Protein AF-B8BTN2-F1 (afdb_monomer_lite)

Foldseek 3Di:
DDDDPDPLDDWDDDDQKTKDFDDDPVLVVVLVVLLVVLVVVQVVVLVVVVVPPDDDDDDDDDDDPQDPVRVVVVLVVLVVVLQVCQLVLLLVVCVVQPPPPDAADPCCCVQPVVQQVLLPQPPVVPPPDDDDDDDDDDDDDDDPDPPQAPPAQAAEEEEAQCQLNSHNLVSLVSNVVQQVVVVPDDPVPVPHDRHHQAAYEYEHQHPNRLVSNCVDPSQVVCVVVVRYDYDNDQLLPDAQQVADSDPVSDTLFQAHLEYEEEAHLFQRDDPPDSSSLSSLLRSLRSHHAFHKYKDKHFAPSFVVLSVQSNPDQDSDVQWGQDPSSTIGHHDDQVSVCVSANDPDPALSHWHWPDKDKGWMWMARNVVRDIGIGIMIITMTTRHNPSPPPPDPVVLVVLQVVQLVCLQVLVLVLLVPDDQPEDDVVPPPVVPPDDPVCPQCVLDPPLCPPCLVLLDDDPDDDDDDDDDDDDDDDDDDPDPPPDRDQEAEEEEEQQQLHDPSVLCNLLVVLVPVVDPPPPPPDPDRDHQAAYEYEHLHPSRVVSNCVHPSQVNQCDDDPPDHRSYYYDNDQQLDPPPPDDPPPQFQRHQEYEAEQNLQQNDDLPDSSSLSNLLSVLRSHHAQHKYKYKHFAPPFLVLVQLSQAAPQDSDVQKGWDASPPPPPDSNDDHQDSVDGNGTMGGHDDQVSVVCSNVVSAKDWPDKDKDKDWDFDPDPDDPPVPDDDGDIGITIMIITMIGHD

Sequence (736 aa):
MTSTSSSAKGNEWTGNVWIQDEWTDQDTARAIERLNVARTSATVNIVASESNASSEGNVDVTSTPATPQQLEEQQQALMTQFRRNAATNWSTFYQQNTNKFFKDRHYLHKAFPSEFGWLYPGYMSDVDGDGGGDGDGTTNDLQPAVNEYTKKDVSTIVEIGCGVGNAILPLLEQHTELMNQHNKRPTTETSMTPPPQLHIHCLDFAPTAVHLLKEDERFKAAAREGRATGHVYDLSSMHPSTISLSPDGQTLANAADVAILLFCLSAISPHPSPALTRAAQHAMSMLKPGGVLVFRDYGRLDEAQLKLGRGDNELGDNFYRKGDGTGCYYFELDDLRELFGNKDGRSDKLNVLELDYIQRVYRNRGDGTTRRRVWVEGRFQKPFNSVSCSSEAMHQERLKKFLNTSVQRWNDYYKLMPPKFPDPLVSLSSITINSHHANSLYYSFDFMPWQTLLQPNAGTNGARTNKKQKPQAEASVTSTVASPSEVTIVDLGCGLGHDTLLNLVANQQMKYNKEFVAETSTEYHPKAHVHFLDASVEAIQQLHKDPRYQYATRPTDGETACITSEVYDFTTSESTLVDTTLASSVDIAVCFYTLSTIGPYSTPNMKTSVQNIAKLMKTGGILLFRDFGRYDYEQLQLNSCTGSRIADNFYIRGLDNDEKDCTDKTIILSDAKGTGCYFFDLEEVRDLFIDAGFEVMSLRYVTRIFSKKGNSPKHLRENGVVAKTRALVHGRFRKV

Secondary structure (DSSP, 8-state):
--------PPPEE-SSEEEE----HHHHHHHHHHHHHHHHHHHHHHHHHTT---SS-------PPPPHHHHHHHHHHHHHHHHHHHHHHHHHHHHHHTTTSSPP-TTHHHHSHHHHGGG-TTTTTSTT--S-------------------S-SEEEEEEES-TTSTTTHHHHHHHHHHHHHHHTS-TT-TTSPPPPEEEEEEEES-HHHHHHHHHSHHHHHHHHTT-EEEEE--TTT--GGGSBSSTTS-BSTT-EEEEEEES-GGGT-PSS-HHHHHHHHHHHHHEEEEEEEEEEEEBTT-HHHHHHTSSTTEEETTEEE-TTS-EEE-B-HHHHHHHTB-SS--TTSBEEEEEEEEEEEEEETTT-PEEEEEEEEEEEE--TTS---S-HHHHHHHHHHHHTTHHHHHHHHHHHSPP-PPPTTS-TT-----TTSHHHHSS-TTTTTHHHHSS--------------PPPP--------PPPSEEEEEEET-TT--HHHHHHHHHHHHHHHTT---TT-----PEEEEEEEES-HHHHHHHTT-HHHHHHTS--TTPPPSEEEEE--TT-S----STTTSTTTEEEEEEES-GGGT--TTSHHHHHHHHHHHHHEEEEEEEEEEEEBTT-HHHHHHHTSTTTEEETTEEEEES------GGG----GGG--EEEEE-B-HHHHHHHHHHTTEEEEEEEEEEEEEE------GGGTTS---EEEEEEEEEEEEE-

Radius of gyration: 32.31 Å; chains: 1; bounding box: 93×70×96 Å

Structure (mmCIF, N/CA/C/O backbone):
data_AF-B8BTN2-F1
#
_entry.id   AF-B8BTN2-F1
#
loop_
_atom_site.group_PDB
_atom_site.id
_atom_site.type_symbol
_atom_site.label_atom_id
_atom_site.label_alt_id
_atom_site.label_comp_id
_atom_site.label_asym_id
_atom_site.label_entity_id
_atom_site.label_seq_id
_atom_site.pdbx_PDB_ins_code
_atom_site.Cartn_x
_atom_site.Cartn_y
_atom_site.Cartn_z
_atom_site.occupancy
_atom_site.B_iso_or_equiv
_atom_site.auth_seq_id
_atom_site.auth_comp_id
_atom_site.auth_asym_id
_atom_site.auth_atom_id
_atom_site.pdbx_PDB_model_num
ATOM 1 N N . MET A 1 1 ? -3.039 26.507 -39.247 1.00 30.41 1 MET A N 1
ATOM 2 C CA . MET A 1 1 ? -1.630 26.146 -39.499 1.00 30.41 1 MET A CA 1
ATOM 3 C C . MET A 1 1 ? -0.963 25.981 -38.147 1.00 30.41 1 MET A C 1
ATOM 5 O O . MET A 1 1 ? -0.560 26.963 -37.545 1.00 30.41 1 MET A O 1
ATOM 9 N N . THR A 1 2 ? -0.958 24.760 -37.630 1.00 24.91 2 THR A N 1
ATOM 10 C CA . THR A 1 2 ? -0.292 24.367 -36.383 1.00 24.91 2 THR A CA 1
ATOM 11 C C . THR A 1 2 ? 0.526 23.141 -36.748 1.00 24.91 2 THR A C 1
ATOM 13 O O . THR A 1 2 ? -0.038 22.119 -37.132 1.00 24.91 2 THR A O 1
ATOM 16 N N . SER A 1 3 ? 1.844 23.306 -36.780 1.00 23.00 3 SER A N 1
ATOM 17 C CA . SER A 1 3 ? 2.804 22.312 -37.248 1.00 23.00 3 SER A CA 1
ATOM 18 C C . SER A 1 3 ? 2.896 21.148 -36.263 1.00 23.00 3 SER A C 1
ATOM 20 O O . SER A 1 3 ? 3.498 21.272 -35.200 1.00 23.00 3 SER A O 1
ATOM 22 N N . THR A 1 4 ? 2.307 20.016 -36.627 1.00 26.17 4 THR A N 1
ATOM 23 C CA . THR A 1 4 ? 2.615 18.704 -36.056 1.00 26.17 4 THR A CA 1
ATOM 24 C C . THR A 1 4 ? 3.997 18.276 -36.549 1.00 26.17 4 THR A C 1
ATOM 26 O O . THR A 1 4 ? 4.162 17.970 -37.730 1.00 26.17 4 THR A O 1
ATOM 29 N N . SER A 1 5 ? 5.005 18.280 -35.676 1.00 25.53 5 SER A N 1
ATOM 30 C CA . SER A 1 5 ? 6.303 17.664 -35.962 1.00 25.53 5 SER A CA 1
ATOM 31 C C . SER A 1 5 ? 6.177 16.145 -35.813 1.00 25.53 5 SER A C 1
ATOM 33 O O . SER A 1 5 ? 6.378 15.603 -34.729 1.00 25.53 5 SER A O 1
ATOM 35 N N . SER A 1 6 ? 5.810 15.454 -36.892 1.00 28.33 6 SER A N 1
ATOM 36 C CA . SER A 1 6 ? 5.958 14.000 -36.985 1.00 28.33 6 SER A CA 1
ATOM 37 C C . SER A 1 6 ? 7.436 13.682 -37.219 1.00 28.33 6 SER A C 1
ATOM 39 O O . SER A 1 6 ? 7.941 13.857 -38.331 1.00 28.33 6 SER A O 1
ATOM 41 N N . SER A 1 7 ? 8.155 13.247 -36.184 1.00 31.69 7 SER A N 1
ATOM 42 C CA . SER A 1 7 ? 9.473 12.643 -36.378 1.00 31.69 7 SER A CA 1
ATOM 43 C C . SER A 1 7 ? 9.271 11.265 -37.009 1.00 31.69 7 SER A C 1
ATOM 45 O O . SER A 1 7 ? 8.883 10.328 -36.314 1.00 31.69 7 SER A O 1
ATOM 47 N N . ALA A 1 8 ? 9.499 11.139 -38.315 1.00 34.34 8 ALA A N 1
ATOM 48 C CA . ALA A 1 8 ? 9.472 9.854 -39.002 1.00 34.34 8 ALA A CA 1
ATOM 49 C C . ALA A 1 8 ? 10.632 8.983 -38.486 1.00 34.34 8 ALA A C 1
ATOM 51 O O . ALA A 1 8 ? 11.772 9.152 -38.909 1.00 34.34 8 ALA A O 1
ATOM 52 N N . LYS A 1 9 ? 10.356 8.080 -37.538 1.00 42.31 9 LYS A N 1
ATOM 53 C CA . LYS A 1 9 ? 11.340 7.113 -37.030 1.00 42.31 9 LYS A CA 1
ATOM 54 C C . LYS A 1 9 ? 11.296 5.840 -37.885 1.00 42.31 9 LYS A C 1
ATOM 56 O O . LYS A 1 9 ? 10.229 5.305 -38.178 1.00 42.31 9 LYS A O 1
ATOM 61 N N . GLY A 1 10 ? 12.469 5.444 -38.380 1.00 44.75 10 GLY A N 1
ATOM 62 C CA . GLY A 1 10 ? 12.652 4.512 -39.493 1.00 44.75 10 GLY A CA 1
ATOM 63 C C . GLY A 1 10 ? 12.320 3.044 -39.204 1.00 44.75 10 GLY A C 1
ATOM 64 O O . GLY A 1 10 ? 12.403 2.560 -38.081 1.00 44.75 10 GLY A O 1
ATOM 65 N N . ASN A 1 11 ? 11.981 2.318 -40.271 1.00 49.66 11 ASN A N 1
ATOM 66 C CA . ASN A 1 11 ? 11.756 0.873 -40.248 1.00 49.66 11 ASN A CA 1
ATOM 67 C C . ASN A 1 11 ? 13.059 0.118 -39.927 1.00 49.66 11 ASN A C 1
ATOM 69 O O . ASN A 1 11 ? 14.064 0.319 -40.610 1.00 49.66 11 ASN A O 1
ATOM 73 N N . GLU A 1 12 ? 13.032 -0.806 -38.962 1.00 53.81 12 GLU A N 1
ATOM 74 C CA . GLU A 1 12 ? 14.215 -1.576 -38.544 1.00 53.81 12 GLU A CA 1
ATOM 75 C C . GLU A 1 12 ? 14.074 -3.077 -38.873 1.00 53.81 12 GLU A C 1
ATOM 77 O O . GLU A 1 12 ? 13.016 -3.697 -38.702 1.00 53.81 12 GLU A O 1
ATOM 82 N N . TRP A 1 13 ? 15.166 -3.683 -39.357 1.00 43.62 13 TRP A N 1
ATOM 83 C CA . TRP A 1 13 ? 15.251 -5.101 -39.713 1.00 43.62 13 TRP A CA 1
ATOM 84 C C . TRP A 1 13 ? 16.066 -5.882 -38.679 1.00 43.62 13 TRP A C 1
ATOM 86 O O . TRP A 1 13 ? 17.231 -5.583 -38.448 1.00 43.62 13 TRP A O 1
ATOM 96 N N . THR A 1 14 ? 15.480 -6.939 -38.107 1.00 59.78 14 THR A N 1
ATOM 97 C CA . THR A 1 14 ? 16.132 -7.776 -37.074 1.00 59.78 14 THR A CA 1
ATOM 98 C C . THR A 1 14 ? 16.326 -9.235 -37.517 1.00 59.78 14 THR A C 1
ATOM 100 O O . THR A 1 14 ? 16.380 -10.149 -36.695 1.00 59.78 14 THR A O 1
ATOM 103 N N . GLY A 1 15 ? 16.387 -9.494 -38.831 1.00 66.38 15 GLY A N 1
ATOM 104 C CA . GLY A 1 15 ? 16.473 -10.848 -39.396 1.00 66.38 15 GLY A CA 1
ATOM 105 C C . GLY A 1 15 ? 15.151 -11.331 -40.006 1.00 66.38 15 GLY A C 1
ATOM 106 O O . GLY A 1 15 ? 14.818 -11.039 -41.157 1.00 66.38 15 GLY A O 1
ATOM 107 N N . ASN A 1 16 ? 14.367 -12.082 -39.229 1.00 65.06 16 ASN A N 1
ATOM 108 C CA . ASN A 1 16 ? 13.113 -12.700 -39.698 1.00 65.06 16 ASN A CA 1
ATOM 109 C C . ASN A 1 16 ? 11.861 -11.844 -39.455 1.00 65.06 16 ASN A C 1
ATOM 111 O O . ASN A 1 16 ? 10.769 -12.207 -39.901 1.00 65.06 16 ASN A O 1
ATOM 115 N N . VAL A 1 17 ? 12.014 -10.720 -38.751 1.00 59.69 17 VAL A N 1
ATOM 116 C CA . VAL A 1 17 ? 10.915 -9.844 -38.348 1.00 59.69 17 VAL A CA 1
ATOM 117 C C . VAL A 1 17 ? 11.169 -8.428 -38.851 1.00 59.69 17 VAL A C 1
ATOM 119 O O . VAL A 1 17 ? 12.263 -7.885 -38.694 1.00 59.69 17 VAL A O 1
ATOM 122 N N . TRP A 1 18 ? 10.143 -7.854 -39.475 1.00 65.81 18 TRP A N 1
ATOM 123 C CA . TRP A 1 18 ? 10.085 -6.442 -39.858 1.00 65.81 18 TRP A CA 1
ATOM 124 C C . TRP A 1 18 ? 9.345 -5.645 -38.788 1.00 65.81 18 TRP A C 1
ATOM 126 O O . TRP A 1 18 ? 8.294 -6.110 -38.340 1.00 65.81 18 TRP A O 1
ATOM 136 N N . ILE A 1 19 ? 9.876 -4.484 -38.397 1.00 67.94 19 ILE A N 1
ATOM 137 C CA . ILE A 1 19 ? 9.280 -3.609 -37.382 1.00 67.94 19 ILE A CA 1
ATOM 138 C C . ILE A 1 19 ? 8.945 -2.257 -38.017 1.00 67.94 19 ILE A C 1
ATOM 140 O O . ILE A 1 19 ? 9.803 -1.639 -38.643 1.00 67.94 19 ILE A O 1
ATOM 144 N N . GLN A 1 20 ? 7.698 -1.825 -37.845 1.00 70.44 20 GLN A N 1
ATOM 145 C CA . GLN A 1 20 ? 7.222 -0.477 -38.157 1.00 70.44 20 GLN A CA 1
ATOM 146 C C . GLN A 1 20 ? 6.646 0.140 -36.876 1.00 70.44 20 GLN A C 1
ATOM 148 O O . GLN A 1 20 ? 5.896 -0.530 -36.160 1.00 70.44 20 GLN A O 1
ATOM 153 N N . ASP A 1 21 ? 6.998 1.390 -36.587 1.00 63.28 21 ASP A N 1
ATOM 154 C CA . ASP A 1 21 ? 6.705 2.056 -35.307 1.00 63.28 21 ASP A CA 1
ATOM 155 C C . ASP A 1 21 ? 5.353 2.797 -35.264 1.00 63.28 21 ASP A C 1
ATOM 157 O O . ASP A 1 21 ? 5.005 3.369 -34.239 1.00 63.28 21 ASP A O 1
ATOM 161 N N . GLU A 1 22 ? 4.549 2.777 -36.332 1.00 65.50 22 GLU A N 1
ATOM 162 C CA . GLU A 1 22 ? 3.271 3.506 -36.352 1.00 65.50 22 GLU A CA 1
ATOM 163 C C . GLU A 1 22 ? 2.116 2.662 -36.895 1.00 65.50 22 GLU A C 1
ATOM 165 O O . GLU A 1 22 ? 2.252 1.915 -37.871 1.00 65.50 22 GLU A O 1
ATOM 170 N N . TRP A 1 23 ? 0.957 2.786 -36.244 1.00 75.00 23 TRP A N 1
ATOM 171 C CA . TRP A 1 23 ? -0.315 2.322 -36.787 1.00 75.00 23 TRP A CA 1
ATOM 172 C C . TRP A 1 23 ? -0.868 3.350 -37.772 1.00 75.00 23 TRP A C 1
ATOM 174 O O . TRP A 1 23 ? -0.755 4.552 -37.560 1.00 75.00 23 TRP A O 1
ATOM 184 N N . THR A 1 24 ? -1.545 2.886 -38.822 1.00 74.19 24 THR A N 1
ATOM 185 C CA . THR A 1 24 ? -2.346 3.785 -39.667 1.00 74.19 24 THR A CA 1
ATOM 186 C C . THR A 1 24 ? -3.689 4.105 -39.000 1.00 74.19 24 THR A C 1
ATOM 188 O O . THR A 1 24 ? -4.205 3.292 -38.230 1.00 74.19 24 THR A O 1
ATOM 191 N N . ASP A 1 25 ? -4.339 5.218 -39.362 1.00 74.94 25 ASP A N 1
ATOM 192 C CA . ASP A 1 25 ? -5.713 5.527 -38.910 1.00 74.94 25 ASP A CA 1
ATOM 193 C C . ASP A 1 25 ? -6.689 4.367 -39.175 1.00 74.94 25 ASP A C 1
ATOM 195 O O . ASP A 1 25 ? -7.576 4.063 -38.373 1.00 74.94 25 ASP A O 1
ATOM 199 N N . GLN A 1 26 ? -6.485 3.656 -40.287 1.00 74.94 26 GLN A N 1
ATOM 200 C CA . GLN A 1 26 ? -7.253 2.462 -40.633 1.00 74.94 26 GLN A CA 1
ATOM 201 C C . GLN A 1 26 ? -6.993 1.293 -39.675 1.00 74.94 26 GLN A C 1
ATOM 203 O O . GLN A 1 26 ? -7.898 0.502 -39.412 1.00 74.94 26 GLN A O 1
ATOM 208 N N . ASP A 1 27 ? -5.771 1.131 -39.164 1.00 73.06 27 ASP A N 1
ATOM 209 C CA . ASP A 1 27 ? -5.467 0.118 -38.151 1.00 73.06 27 ASP A CA 1
ATOM 210 C C . ASP A 1 27 ? -6.183 0.422 -36.834 1.00 73.06 27 ASP A C 1
ATOM 212 O O . ASP A 1 27 ? -6.812 -0.478 -36.273 1.00 73.06 27 ASP A O 1
ATOM 216 N N . THR A 1 28 ? -6.169 1.684 -36.400 1.00 77.31 28 THR A N 1
ATOM 217 C CA . THR A 1 28 ? -6.865 2.140 -35.188 1.00 77.31 28 THR A CA 1
ATOM 218 C C . THR A 1 28 ? -8.374 1.937 -35.307 1.00 77.31 28 THR A C 1
ATOM 220 O O . THR A 1 28 ? -8.979 1.299 -34.444 1.00 77.31 28 THR A O 1
ATOM 223 N N . ALA A 1 29 ? -8.981 2.379 -36.414 1.00 74.19 29 ALA A N 1
ATOM 224 C CA . ALA A 1 29 ? -10.411 2.196 -36.667 1.00 74.19 29 ALA A CA 1
ATOM 225 C C . ALA A 1 29 ? -10.815 0.710 -36.660 1.00 74.19 29 ALA A C 1
ATOM 227 O O . ALA A 1 29 ? -11.789 0.333 -36.006 1.00 74.19 29 ALA A O 1
ATOM 228 N N . ARG A 1 30 ? -10.024 -0.161 -37.307 1.00 78.56 30 ARG A N 1
ATOM 229 C CA . ARG A 1 30 ? -10.265 -1.615 -37.316 1.00 78.56 30 ARG A CA 1
ATOM 230 C C . ARG A 1 30 ? -10.132 -2.249 -35.934 1.00 78.56 30 ARG A C 1
ATOM 232 O O . ARG A 1 30 ? -10.843 -3.207 -35.635 1.00 78.56 30 ARG A O 1
ATOM 239 N N . ALA A 1 31 ? -9.210 -1.777 -35.099 1.00 79.12 31 ALA A N 1
ATOM 240 C CA . ALA A 1 31 ? -9.068 -2.288 -33.739 1.00 79.12 31 ALA A CA 1
ATOM 241 C C . ALA A 1 31 ? -10.255 -1.886 -32.855 1.00 79.12 31 ALA A C 1
ATOM 243 O O . ALA A 1 31 ? -10.784 -2.739 -32.142 1.00 79.12 31 ALA A O 1
ATOM 244 N N . ILE A 1 32 ? -10.719 -0.636 -32.962 1.00 81.38 32 ILE A N 1
ATOM 245 C CA . ILE A 1 32 ? -11.923 -0.147 -32.273 1.00 81.38 32 ILE A CA 1
ATOM 246 C C . ILE A 1 32 ? -13.146 -0.968 -32.692 1.00 81.38 32 ILE A C 1
ATOM 248 O O . ILE A 1 32 ? -13.873 -1.473 -31.838 1.00 81.38 32 ILE A O 1
ATOM 252 N N . GLU A 1 33 ? -13.344 -1.162 -33.997 1.00 80.00 33 GLU A N 1
ATOM 253 C CA . GLU A 1 33 ? -14.441 -1.976 -34.526 1.00 80.00 33 GLU A CA 1
ATOM 254 C C . GLU A 1 33 ? -14.396 -3.403 -33.964 1.00 80.00 33 GLU A C 1
ATOM 256 O O . GLU A 1 33 ? -15.394 -3.904 -33.450 1.00 80.00 33 GLU A O 1
ATOM 261 N N . ARG A 1 34 ? -13.223 -4.048 -33.978 1.00 78.56 34 ARG A N 1
ATOM 262 C CA . ARG A 1 34 ? -13.051 -5.406 -33.439 1.00 78.56 34 ARG A CA 1
ATOM 263 C C . ARG A 1 34 ? -13.330 -5.496 -31.945 1.00 78.56 34 ARG A C 1
ATOM 265 O O . ARG A 1 34 ? -13.921 -6.487 -31.521 1.00 78.56 34 ARG A O 1
ATOM 272 N N . LEU A 1 35 ? -12.903 -4.508 -31.159 1.00 77.88 35 LEU A N 1
ATOM 273 C CA . LEU A 1 35 ? -13.164 -4.478 -29.721 1.00 77.88 35 LEU A CA 1
ATOM 274 C C . LEU A 1 35 ? -14.668 -4.330 -29.446 1.00 77.88 35 LEU A C 1
ATOM 276 O O . LEU A 1 35 ? -15.215 -5.048 -28.611 1.00 77.88 35 LEU A O 1
ATOM 280 N N . ASN A 1 36 ? -15.348 -3.466 -30.203 1.00 76.44 36 ASN A N 1
ATOM 281 C CA . ASN A 1 36 ? -16.794 -3.276 -30.099 1.00 76.44 36 ASN A CA 1
ATOM 282 C C . ASN A 1 36 ? -17.563 -4.543 -30.499 1.00 76.44 36 ASN A C 1
ATOM 284 O O . ASN A 1 36 ? -18.442 -4.977 -29.760 1.00 76.44 36 ASN A O 1
ATOM 288 N N . VAL A 1 37 ? -17.189 -5.190 -31.609 1.00 71.75 37 VAL A N 1
ATOM 289 C CA . VAL A 1 37 ? -17.794 -6.461 -32.050 1.00 71.75 37 VAL A CA 1
ATOM 290 C C . VAL A 1 37 ? -17.597 -7.563 -31.010 1.00 71.75 37 VAL A C 1
ATOM 292 O O . VAL A 1 37 ? -18.521 -8.340 -30.766 1.00 71.75 37 VAL A O 1
ATOM 295 N N . ALA A 1 38 ? -16.421 -7.640 -30.382 1.00 64.75 38 ALA A N 1
ATOM 296 C CA . ALA A 1 38 ? -16.148 -8.611 -29.327 1.00 64.75 38 ALA A CA 1
ATOM 297 C C . ALA A 1 38 ? -17.068 -8.398 -28.109 1.00 64.75 38 ALA A C 1
ATOM 299 O O . ALA A 1 38 ? -17.681 -9.357 -27.642 1.00 64.75 38 ALA A O 1
ATOM 300 N N . ARG A 1 39 ? -17.268 -7.139 -27.688 1.00 65.44 39 ARG A N 1
ATOM 301 C CA . ARG A 1 39 ? -18.207 -6.770 -26.615 1.00 65.44 39 ARG A CA 1
ATOM 302 C C . ARG A 1 39 ? -19.653 -7.115 -26.962 1.00 65.44 39 ARG A C 1
ATOM 304 O O . ARG A 1 39 ? -20.324 -7.774 -26.175 1.00 65.44 39 ARG A O 1
ATOM 311 N N . THR A 1 40 ? -20.119 -6.754 -28.158 1.00 59.00 40 THR A N 1
ATOM 312 C CA . THR A 1 40 ? -21.485 -7.080 -28.600 1.00 59.00 40 THR A CA 1
ATOM 313 C C . THR A 1 40 ? -21.697 -8.591 -28.721 1.00 59.00 40 THR A C 1
ATOM 315 O O . THR A 1 40 ? -22.745 -9.089 -28.328 1.00 59.00 40 THR A O 1
ATOM 318 N N . SER A 1 41 ? -20.700 -9.344 -29.198 1.00 53.25 41 SER A N 1
ATOM 319 C CA . SER A 1 41 ? -20.782 -10.809 -29.313 1.00 53.25 41 SER A CA 1
ATOM 320 C C . SER A 1 41 ? -20.794 -11.504 -27.948 1.00 53.25 41 SER A C 1
ATOM 322 O O . SER A 1 41 ? -21.488 -12.504 -27.790 1.00 53.25 41 SER A O 1
ATOM 324 N N . ALA A 1 42 ? -20.079 -10.974 -26.949 1.00 53.69 42 ALA A N 1
ATOM 325 C CA . ALA A 1 42 ? -20.152 -11.458 -25.571 1.00 53.69 42 ALA A CA 1
ATOM 326 C C . ALA A 1 42 ? -21.549 -11.222 -24.969 1.00 53.69 42 ALA A C 1
ATOM 328 O O . ALA A 1 42 ? -22.135 -12.143 -24.404 1.00 53.69 42 ALA A O 1
ATOM 329 N N . THR A 1 43 ? -22.139 -10.038 -25.181 1.00 50.81 43 THR A N 1
ATOM 330 C CA . THR A 1 43 ? -23.522 -9.747 -24.762 1.00 50.81 43 THR A CA 1
ATOM 331 C C . THR A 1 43 ? -24.538 -10.646 -25.475 1.00 50.81 43 THR A C 1
ATOM 333 O O . THR A 1 43 ? -25.456 -11.158 -24.842 1.00 50.81 43 THR A O 1
ATOM 336 N N . VAL A 1 44 ? -24.365 -10.892 -26.778 1.00 41.16 44 VAL A N 1
ATOM 337 C CA . VAL A 1 44 ? -25.266 -11.749 -27.567 1.00 41.16 44 VAL A CA 1
ATOM 338 C C . VAL A 1 44 ? -25.126 -13.226 -27.199 1.00 41.16 44 VAL A C 1
ATOM 340 O O . VAL A 1 44 ? -26.135 -13.914 -27.181 1.00 41.16 44 VAL A O 1
ATOM 343 N N . ASN A 1 45 ? -23.937 -13.730 -26.853 1.00 40.53 45 ASN A N 1
ATOM 344 C CA . ASN A 1 45 ? -23.769 -15.124 -26.421 1.00 40.53 45 ASN A CA 1
ATOM 345 C C . ASN A 1 45 ? -24.410 -15.409 -25.057 1.00 40.53 45 ASN A C 1
ATOM 347 O O . ASN A 1 45 ? -24.941 -16.502 -24.870 1.00 40.53 45 ASN A O 1
ATOM 351 N N . ILE A 1 46 ? -24.443 -14.428 -24.147 1.00 43.84 46 ILE A N 1
ATOM 352 C CA . ILE A 1 46 ? -25.235 -14.522 -22.910 1.00 43.84 46 ILE A CA 1
ATOM 353 C C . ILE A 1 46 ? -26.718 -14.692 -23.276 1.00 43.84 46 ILE A C 1
ATOM 355 O O . ILE A 1 46 ? -27.345 -15.660 -22.855 1.00 43.84 46 ILE A O 1
ATOM 359 N N . VAL A 1 47 ? -27.239 -13.852 -24.175 1.00 35.75 47 VAL A N 1
ATOM 360 C CA . VAL A 1 47 ? -28.650 -13.882 -24.613 1.00 35.75 47 VAL A CA 1
ATOM 361 C C . VAL A 1 47 ? -28.986 -15.102 -25.499 1.00 35.75 47 VAL A C 1
ATOM 363 O O . VAL A 1 47 ? -30.112 -15.590 -25.500 1.00 35.75 47 VAL A O 1
ATOM 366 N N . ALA A 1 48 ? -28.027 -15.639 -26.257 1.00 31.94 48 ALA A N 1
ATOM 367 C CA . ALA A 1 48 ? -28.213 -16.798 -27.135 1.00 31.94 48 ALA A CA 1
ATOM 368 C C . ALA A 1 48 ? -28.087 -18.137 -26.391 1.00 31.94 48 ALA A C 1
ATOM 370 O O . ALA A 1 48 ? -28.746 -19.112 -26.755 1.00 31.94 48 ALA A O 1
ATOM 371 N N . SER A 1 49 ? -27.292 -18.186 -25.315 1.00 38.22 49 SER A N 1
ATOM 372 C CA . SER A 1 49 ? -27.294 -19.324 -24.387 1.00 38.22 49 SER A CA 1
ATOM 373 C C . SER A 1 49 ? -28.653 -19.499 -23.691 1.00 38.22 49 SER A C 1
ATOM 375 O O . SER A 1 49 ? -29.024 -20.618 -23.347 1.00 38.22 49 SER A O 1
ATOM 377 N N . GLU A 1 50 ? -29.439 -18.420 -23.591 1.00 41.78 50 GLU A N 1
ATOM 378 C CA . GLU A 1 50 ? -30.817 -18.428 -23.088 1.00 41.78 50 GLU A CA 1
ATOM 379 C C . GLU A 1 50 ? -31.862 -18.841 -24.148 1.00 41.78 50 GLU A C 1
ATOM 381 O O . GLU A 1 50 ? -32.968 -19.231 -23.779 1.00 41.78 50 GLU A O 1
ATOM 386 N N . SER A 1 51 ? -31.546 -18.812 -25.454 1.00 36.22 51 SER A N 1
ATOM 387 C CA . SER A 1 51 ? -32.519 -19.093 -26.530 1.00 36.22 51 SER A CA 1
ATOM 388 C C . SER A 1 51 ? -32.353 -20.446 -27.236 1.00 36.22 51 SER A C 1
ATOM 390 O O . SER A 1 51 ? -33.298 -20.914 -27.869 1.00 36.22 51 SER A O 1
ATOM 392 N N . ASN A 1 52 ? -31.212 -21.128 -27.080 1.00 34.75 52 ASN A N 1
ATOM 393 C CA . ASN A 1 52 ? -30.946 -22.425 -27.726 1.00 34.75 52 ASN A CA 1
ATOM 394 C C . ASN A 1 52 ? -31.204 -23.671 -26.854 1.00 34.75 52 ASN A C 1
ATOM 396 O O . ASN A 1 52 ? -30.846 -24.782 -27.246 1.00 34.75 52 ASN A O 1
ATOM 400 N N . ALA A 1 53 ? -31.908 -23.545 -25.728 1.00 37.44 53 ALA A N 1
ATOM 401 C CA . ALA A 1 53 ? -32.488 -24.695 -25.028 1.00 37.44 53 ALA A CA 1
ATOM 402 C C . ALA A 1 53 ? -33.841 -25.100 -25.652 1.00 37.44 53 ALA A C 1
ATOM 404 O O . ALA A 1 53 ? -34.884 -25.035 -25.008 1.00 37.44 53 ALA A O 1
ATOM 405 N N . SER A 1 54 ? -33.853 -25.486 -26.932 1.00 44.06 54 SER A N 1
ATOM 406 C CA . SER A 1 54 ? -35.037 -26.098 -27.554 1.00 44.06 54 SER A CA 1
ATOM 407 C C . SER A 1 54 ? -34.697 -27.040 -28.713 1.00 44.06 54 SER A C 1
ATOM 409 O O . SER A 1 54 ? -35.077 -26.816 -29.854 1.00 44.06 54 SER A O 1
ATOM 411 N N . SER A 1 55 ? -34.048 -28.162 -28.402 1.00 43.12 55 SER A N 1
ATOM 412 C CA . SER A 1 55 ? -34.361 -29.436 -29.064 1.00 43.12 55 SER A CA 1
ATOM 413 C C . SER A 1 55 ? -33.753 -30.605 -28.290 1.00 43.12 55 SER A C 1
ATOM 415 O O . SER A 1 55 ? -32.536 -30.747 -28.230 1.00 43.12 55 SER A O 1
ATOM 417 N N . GLU A 1 56 ? -34.655 -31.434 -27.763 1.00 41.66 56 GLU A N 1
ATOM 418 C CA . GLU A 1 56 ? -34.462 -32.793 -27.237 1.00 41.66 56 GLU A CA 1
ATOM 419 C C . GLU A 1 56 ? -33.800 -32.945 -25.857 1.00 41.66 56 GLU A C 1
ATOM 421 O O . GLU A 1 56 ? -32.585 -32.977 -25.699 1.00 41.66 56 GLU A O 1
ATOM 426 N N . GLY A 1 57 ? -34.652 -33.158 -24.846 1.00 36.56 57 GLY A N 1
ATOM 427 C CA . GLY A 1 57 ? -34.256 -33.702 -23.547 1.00 36.56 57 GLY A CA 1
ATOM 428 C C . GLY A 1 57 ? -34.891 -32.965 -22.376 1.00 36.56 57 GLY A C 1
ATOM 429 O O . GLY A 1 57 ? -34.486 -31.866 -22.032 1.00 36.56 57 GLY A O 1
ATOM 430 N N . ASN A 1 58 ? -35.891 -33.595 -21.765 1.00 40.75 58 ASN A N 1
ATOM 431 C CA . ASN A 1 58 ? -36.662 -33.137 -20.610 1.00 40.75 58 ASN A CA 1
ATOM 432 C C . ASN A 1 58 ? -35.765 -32.619 -19.456 1.00 40.75 58 ASN A C 1
ATOM 434 O O . ASN A 1 58 ? -35.196 -33.421 -18.715 1.00 40.75 58 ASN A O 1
ATOM 438 N N . VAL A 1 59 ? -35.656 -31.296 -19.293 1.00 35.75 59 VAL A N 1
ATOM 439 C CA . VAL A 1 59 ? -35.071 -30.638 -18.113 1.00 35.75 59 VAL A CA 1
ATOM 440 C C . VAL A 1 59 ? -35.997 -29.498 -17.695 1.00 35.75 59 VAL A C 1
ATOM 442 O O . VAL A 1 59 ? -36.462 -28.723 -18.523 1.00 35.75 59 VAL A O 1
ATOM 445 N N . ASP A 1 60 ? -36.285 -29.448 -16.401 1.00 35.00 60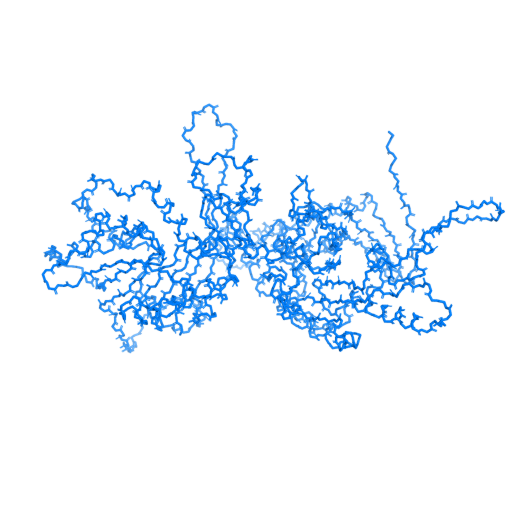 ASP A N 1
ATOM 446 C CA . ASP A 1 60 ? -37.123 -28.470 -15.710 1.00 35.00 60 ASP A CA 1
ATOM 447 C C . ASP A 1 60 ? -36.533 -27.049 -15.866 1.00 35.00 60 ASP A C 1
ATOM 449 O O . ASP A 1 60 ? -35.569 -26.687 -15.189 1.00 35.00 60 ASP A O 1
ATOM 453 N N . VAL A 1 61 ? -37.052 -26.258 -16.816 1.00 38.75 61 VAL A N 1
ATOM 454 C CA . VAL A 1 61 ? -36.613 -24.874 -17.069 1.00 38.75 61 VAL A CA 1
ATOM 455 C C . VAL A 1 61 ? -37.467 -23.911 -16.247 1.00 38.75 61 VAL A C 1
ATOM 457 O O . VAL A 1 61 ? -38.488 -23.397 -16.700 1.00 38.75 61 VAL A O 1
ATOM 460 N N . THR A 1 62 ? -37.004 -23.616 -15.036 1.00 38.50 62 THR A N 1
ATOM 461 C CA . THR A 1 62 ? -37.342 -22.377 -14.324 1.00 38.50 62 THR A CA 1
ATOM 462 C C . THR A 1 62 ? -36.053 -21.681 -13.899 1.00 38.50 62 THR A C 1
ATOM 464 O O . THR A 1 62 ? -35.679 -21.703 -12.727 1.00 38.50 62 THR A O 1
ATOM 467 N N . SER A 1 63 ? -35.339 -21.075 -14.846 1.00 45.06 63 SER A N 1
ATOM 468 C CA . SER A 1 63 ? -34.283 -20.107 -14.539 1.00 45.06 63 SER A CA 1
ATOM 469 C C . SER A 1 63 ? -34.681 -18.753 -15.107 1.00 45.06 63 SER A C 1
ATOM 471 O O . SER A 1 63 ? -34.648 -18.532 -16.314 1.00 45.06 63 SER A O 1
ATOM 473 N N . THR A 1 64 ? -35.112 -17.859 -14.225 1.00 46.38 64 THR A N 1
ATOM 474 C CA . THR A 1 64 ? -35.314 -16.441 -14.521 1.00 46.38 64 THR A CA 1
ATOM 475 C C . THR A 1 64 ? -33.974 -15.805 -14.924 1.00 46.38 64 THR A C 1
ATOM 477 O O . THR A 1 64 ? -32.965 -16.142 -14.298 1.00 46.38 64 THR A O 1
ATOM 480 N N . PRO A 1 65 ? -33.939 -14.881 -15.906 1.00 51.38 65 PRO A N 1
ATOM 481 C CA . PRO A 1 65 ? -32.725 -14.146 -16.251 1.00 51.38 65 PRO A CA 1
ATOM 482 C C . PRO A 1 65 ? -32.161 -13.432 -15.023 1.00 51.38 65 PRO A C 1
ATOM 484 O O . PRO A 1 65 ? -32.918 -12.884 -14.212 1.00 51.38 65 PRO A O 1
ATOM 487 N N . ALA A 1 66 ? -30.838 -13.450 -14.883 1.00 57.41 66 ALA A N 1
ATOM 488 C CA . ALA A 1 66 ? -30.174 -12.813 -13.758 1.00 57.41 66 ALA A CA 1
ATOM 489 C C . ALA A 1 66 ? -30.407 -11.292 -13.793 1.00 57.41 66 ALA A C 1
ATOM 491 O O . ALA A 1 66 ? -30.297 -10.644 -14.835 1.00 57.41 66 ALA A O 1
ATOM 492 N N . THR A 1 67 ? -30.755 -10.707 -12.649 1.00 70.44 67 THR A N 1
ATOM 493 C CA . THR A 1 67 ? -30.930 -9.256 -12.533 1.00 70.44 67 THR A CA 1
ATOM 494 C C . THR A 1 67 ? -29.576 -8.543 -12.655 1.00 70.44 67 THR A C 1
ATOM 496 O O . THR A 1 67 ? -28.546 -9.147 -12.350 1.00 70.44 67 THR A O 1
ATOM 499 N N . PRO A 1 68 ? -29.533 -7.245 -13.018 1.00 61.97 68 PRO A N 1
ATOM 500 C CA . PRO A 1 68 ? -28.281 -6.479 -13.053 1.00 61.97 68 PRO A CA 1
ATOM 501 C C . PRO A 1 68 ? -27.459 -6.595 -11.761 1.00 61.97 68 PRO A C 1
ATOM 503 O O . PRO A 1 68 ? -26.243 -6.740 -11.809 1.00 61.97 68 PRO A O 1
ATOM 506 N N . GLN A 1 69 ? -28.141 -6.639 -10.613 1.00 59.62 69 GLN A N 1
ATOM 507 C CA . GLN A 1 69 ? -27.516 -6.846 -9.309 1.00 59.62 69 GLN A CA 1
ATOM 508 C C . GLN A 1 69 ? -26.856 -8.232 -9.185 1.00 59.62 69 GLN A C 1
ATOM 510 O O . GLN A 1 69 ? -25.759 -8.346 -8.650 1.00 59.62 69 GLN A O 1
ATOM 515 N N . GLN A 1 70 ? -27.492 -9.290 -9.693 1.00 63.06 70 GLN A N 1
ATOM 516 C CA . GLN A 1 70 ? -26.925 -10.642 -9.669 1.00 63.06 70 GLN A CA 1
ATOM 517 C C . GLN A 1 70 ? -25.710 -10.778 -10.598 1.00 63.06 70 GLN A C 1
ATOM 519 O O . GLN A 1 70 ? -24.761 -11.476 -10.242 1.00 63.06 70 GLN A O 1
ATOM 524 N N . LEU A 1 71 ? -25.707 -10.104 -11.757 1.00 62.91 71 LEU A N 1
ATOM 525 C CA . LEU A 1 71 ? -24.529 -10.055 -12.634 1.00 62.91 71 LEU A CA 1
ATOM 526 C C . LEU A 1 71 ? -23.363 -9.325 -11.957 1.00 62.91 71 LEU A C 1
ATOM 528 O O . LEU A 1 71 ? -22.234 -9.811 -11.997 1.00 62.91 71 LEU A O 1
ATOM 532 N N . GLU A 1 72 ? -23.633 -8.196 -11.301 1.00 65.38 72 GLU A N 1
ATOM 533 C CA . GLU A 1 72 ? -22.620 -7.428 -10.570 1.00 65.38 72 GLU A CA 1
ATOM 534 C C . GLU A 1 72 ? -22.036 -8.240 -9.399 1.00 65.38 72 GLU A C 1
ATOM 536 O O . GLU A 1 72 ? -20.818 -8.314 -9.227 1.00 65.38 72 GLU A O 1
ATOM 541 N N . GLU A 1 73 ? -22.881 -8.949 -8.642 1.00 67.38 73 GLU A N 1
ATOM 542 C CA . GLU A 1 73 ? -22.449 -9.862 -7.577 1.00 67.38 73 GLU A CA 1
ATOM 543 C C . GLU A 1 73 ? -21.589 -11.023 -8.113 1.00 67.38 73 GLU A C 1
ATOM 545 O O . GLU A 1 73 ? -20.576 -11.378 -7.500 1.00 67.38 73 GLU A O 1
ATOM 550 N N . GLN A 1 74 ? -21.938 -11.595 -9.272 1.00 69.12 74 GLN A N 1
ATOM 551 C CA . GLN A 1 74 ? -21.142 -12.638 -9.930 1.00 69.12 74 GLN A CA 1
ATOM 552 C C . GLN A 1 74 ? -19.782 -12.119 -10.414 1.00 69.12 74 GLN A C 1
ATOM 554 O O . GLN A 1 74 ? -18.759 -12.762 -10.163 1.00 69.12 74 GLN A O 1
ATOM 559 N N . GLN A 1 75 ? -19.745 -10.948 -11.056 1.00 67.00 75 GLN A N 1
ATOM 560 C CA . GLN A 1 75 ? -18.500 -10.304 -11.485 1.00 67.00 75 GLN A CA 1
ATOM 561 C C . GLN A 1 75 ? -17.599 -9.988 -10.286 1.00 67.00 75 GLN A C 1
ATOM 563 O O . GLN A 1 75 ? -16.404 -10.296 -10.298 1.00 67.00 75 GLN A O 1
ATOM 568 N N . GLN A 1 76 ? -18.175 -9.468 -9.201 1.00 67.38 76 GLN A N 1
ATOM 569 C CA . GLN A 1 76 ? -17.445 -9.179 -7.972 1.00 67.38 76 GLN A CA 1
ATOM 570 C C . GLN A 1 76 ? -16.886 -10.453 -7.320 1.00 67.38 76 GLN A C 1
ATOM 572 O O . GLN A 1 76 ? -15.754 -10.452 -6.819 1.00 67.38 76 GLN A O 1
ATOM 577 N N . ALA A 1 77 ? -17.638 -11.556 -7.335 1.00 69.06 77 ALA A N 1
ATOM 578 C CA . ALA A 1 77 ? -17.171 -12.848 -6.838 1.00 69.06 77 ALA A CA 1
ATOM 579 C C . ALA A 1 77 ? -16.001 -13.391 -7.676 1.00 69.06 77 ALA A C 1
ATOM 581 O O . ALA A 1 77 ? -14.993 -13.825 -7.108 1.00 69.06 77 ALA A O 1
ATOM 582 N N . LEU A 1 78 ? -16.093 -13.299 -9.007 1.00 72.94 78 LEU A N 1
ATOM 583 C CA . LEU A 1 78 ? -15.040 -13.717 -9.933 1.00 72.94 78 LEU A CA 1
ATOM 584 C C . LEU A 1 78 ? -13.759 -12.892 -9.739 1.00 72.94 78 LEU A C 1
ATOM 586 O O . LEU A 1 78 ? -12.673 -13.459 -9.609 1.00 72.94 78 LEU A O 1
ATOM 590 N N . MET A 1 79 ? -13.885 -11.567 -9.628 1.00 74.25 79 MET A N 1
ATOM 591 C CA . MET A 1 79 ? -12.777 -10.657 -9.322 1.00 74.25 79 MET A CA 1
ATOM 592 C C . MET A 1 79 ? -12.136 -10.982 -7.967 1.00 74.25 79 MET A C 1
ATOM 594 O O . MET A 1 79 ? -10.912 -11.009 -7.830 1.00 74.25 79 MET A O 1
ATOM 598 N N . THR A 1 80 ? -12.953 -11.270 -6.952 1.00 71.12 80 THR A N 1
ATOM 599 C CA . THR A 1 80 ? -12.468 -11.634 -5.615 1.00 71.12 80 THR A CA 1
ATOM 600 C C . THR A 1 80 ? -11.683 -12.946 -5.649 1.00 71.12 80 THR A C 1
ATOM 602 O O . THR A 1 80 ? -10.610 -13.038 -5.052 1.00 71.12 80 THR A O 1
ATOM 605 N N . GLN A 1 81 ? -12.185 -13.960 -6.359 1.00 72.12 81 GLN A N 1
ATOM 606 C CA . GLN A 1 81 ? -11.483 -15.231 -6.539 1.00 72.12 81 GLN A CA 1
ATOM 607 C C . GLN A 1 81 ? -10.172 -15.042 -7.308 1.00 72.12 81 GLN A C 1
ATOM 609 O O . G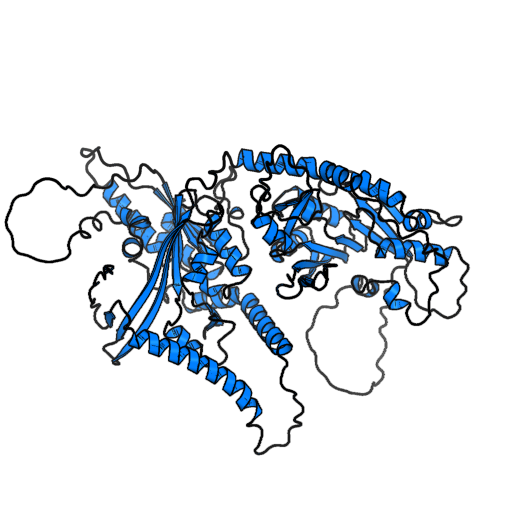LN A 1 81 ? -9.144 -15.581 -6.902 1.00 72.12 81 GLN A O 1
ATOM 614 N N . PHE A 1 82 ? -10.196 -14.254 -8.385 1.00 79.38 82 PHE A N 1
ATOM 615 C CA . PHE A 1 82 ? -9.010 -13.928 -9.167 1.00 79.38 82 PHE A CA 1
ATOM 616 C C . PHE A 1 82 ? -7.924 -13.283 -8.292 1.00 79.38 82 PHE A C 1
ATOM 618 O O . PHE A 1 82 ? -6.795 -13.767 -8.269 1.00 79.38 82 PHE A O 1
ATOM 625 N N . ARG A 1 83 ? -8.277 -12.261 -7.499 1.00 76.12 83 ARG A N 1
ATOM 626 C CA . ARG A 1 83 ? -7.337 -11.572 -6.598 1.00 76.12 83 ARG A CA 1
ATOM 627 C C . ARG A 1 83 ? -6.733 -12.503 -5.549 1.00 76.12 83 ARG A C 1
ATOM 629 O O . ARG A 1 83 ? -5.526 -12.468 -5.345 1.00 76.12 83 ARG A O 1
ATOM 636 N N . ARG A 1 84 ? -7.539 -13.377 -4.930 1.00 71.56 84 ARG A N 1
ATOM 637 C CA . ARG A 1 84 ? -7.042 -14.365 -3.950 1.00 71.56 84 ARG A CA 1
ATOM 638 C C . ARG A 1 84 ? -5.992 -15.305 -4.541 1.00 71.56 84 ARG A C 1
ATOM 640 O O . ARG A 1 84 ? -5.065 -15.690 -3.842 1.00 71.56 84 ARG A O 1
ATOM 647 N N . ASN A 1 85 ? -6.133 -15.654 -5.817 1.00 78.56 85 ASN A N 1
ATOM 648 C CA . ASN A 1 85 ? -5.245 -16.595 -6.494 1.00 78.56 85 ASN A CA 1
ATOM 649 C C . ASN A 1 85 ? -4.087 -15.913 -7.237 1.00 78.56 85 ASN A C 1
ATOM 651 O O . ASN A 1 85 ? -3.236 -16.610 -7.785 1.00 78.56 85 ASN A O 1
ATOM 655 N N . ALA A 1 86 ? -4.026 -14.577 -7.275 1.00 82.00 86 ALA A N 1
ATOM 656 C CA . ALA A 1 86 ? -3.065 -13.844 -8.097 1.00 82.00 86 ALA A CA 1
ATOM 657 C C . ALA A 1 86 ? -1.609 -14.223 -7.774 1.00 82.00 86 ALA A C 1
ATOM 659 O O . ALA A 1 86 ? -0.846 -14.546 -8.684 1.00 82.00 86 ALA A O 1
ATOM 660 N N . ALA A 1 87 ? -1.242 -14.266 -6.488 1.00 77.94 87 ALA A N 1
ATOM 661 C CA . ALA A 1 87 ? 0.113 -14.625 -6.057 1.00 77.94 87 ALA A CA 1
ATOM 662 C C . ALA A 1 87 ? 0.482 -16.065 -6.438 1.00 77.94 87 ALA A C 1
ATOM 664 O O . ALA A 1 87 ? 1.596 -16.325 -6.900 1.00 77.94 87 ALA A O 1
ATOM 665 N N . THR A 1 88 ? -0.464 -16.997 -6.303 1.00 80.88 88 THR A N 1
ATOM 666 C CA . THR A 1 88 ? -0.285 -18.389 -6.725 1.00 80.88 88 THR A CA 1
ATOM 667 C C . THR A 1 88 ? -0.099 -18.480 -8.235 1.00 80.88 88 THR A C 1
ATOM 669 O O . THR A 1 88 ? 0.863 -19.097 -8.676 1.00 80.88 88 THR A O 1
ATOM 672 N N . ASN A 1 89 ? -0.945 -17.814 -9.024 1.00 88.25 89 ASN A N 1
ATOM 673 C CA . ASN A 1 89 ? -0.882 -17.857 -10.486 1.00 88.25 89 ASN A CA 1
ATOM 674 C C . ASN A 1 89 ? 0.456 -17.321 -11.009 1.00 88.25 89 ASN A C 1
ATOM 676 O O . ASN A 1 89 ? 1.089 -17.957 -11.849 1.00 88.25 89 ASN A O 1
ATOM 680 N N . TRP A 1 90 ? 0.932 -16.195 -10.471 1.00 90.88 90 TRP A N 1
ATOM 681 C CA . TRP A 1 90 ? 2.238 -15.647 -10.844 1.00 90.88 90 TRP A CA 1
ATOM 682 C C . TRP A 1 90 ? 3.404 -16.507 -10.351 1.00 90.88 90 TRP A C 1
ATOM 684 O O . TRP A 1 90 ? 4.366 -16.712 -11.089 1.00 90.88 90 TRP A O 1
ATOM 694 N N . SER A 1 91 ? 3.311 -17.093 -9.155 1.00 85.31 91 SER A N 1
ATOM 695 C CA . SER A 1 91 ? 4.327 -18.041 -8.676 1.00 85.31 91 SER A CA 1
ATOM 696 C C . SER A 1 91 ? 4.403 -19.280 -9.572 1.00 85.31 91 SER A C 1
ATOM 698 O O . SER A 1 91 ? 5.492 -19.669 -9.985 1.00 85.31 91 SER A O 1
ATOM 700 N N . THR A 1 92 ? 3.262 -19.863 -9.951 1.00 88.31 92 THR A N 1
ATOM 701 C CA . THR A 1 92 ? 3.187 -20.986 -10.897 1.00 88.31 92 THR A CA 1
ATOM 702 C C . THR A 1 92 ? 3.738 -20.604 -12.266 1.00 88.31 92 THR A C 1
ATOM 704 O O . THR A 1 92 ? 4.509 -21.370 -12.844 1.00 88.31 92 THR A O 1
ATOM 707 N N . PHE A 1 93 ? 3.414 -19.407 -12.762 1.00 92.00 93 PHE A N 1
ATOM 708 C CA . PHE A 1 93 ? 3.975 -18.890 -14.005 1.00 92.00 93 PHE A CA 1
ATOM 709 C C . PHE A 1 93 ? 5.511 -18.885 -13.961 1.00 92.00 93 PHE A C 1
ATOM 711 O O . PHE A 1 93 ? 6.143 -19.444 -14.858 1.00 92.00 93 PHE A O 1
ATOM 718 N N . TYR A 1 94 ? 6.126 -18.340 -12.907 1.00 91.88 94 TYR A N 1
ATOM 719 C CA . TYR A 1 94 ? 7.588 -18.324 -12.780 1.00 91.88 94 TYR A CA 1
ATOM 720 C C . TYR A 1 94 ? 8.196 -19.710 -12.531 1.00 91.88 94 TYR A C 1
ATOM 722 O O . TYR A 1 94 ? 9.285 -19.982 -13.026 1.00 91.88 94 TYR A O 1
ATOM 730 N N . GLN A 1 95 ? 7.503 -20.622 -11.844 1.00 90.00 95 GLN A N 1
ATOM 731 C CA . GLN A 1 95 ? 7.959 -22.013 -11.703 1.00 90.00 95 GLN A CA 1
ATOM 732 C C . GLN A 1 95 ? 8.043 -22.724 -13.058 1.00 90.00 95 GLN A C 1
ATOM 734 O O . GLN A 1 95 ? 8.997 -23.452 -13.320 1.00 90.00 95 GLN A O 1
ATOM 739 N N . GLN A 1 96 ? 7.059 -22.498 -13.930 1.00 89.50 96 GLN A N 1
ATOM 740 C CA . GLN A 1 96 ? 6.999 -23.131 -15.248 1.00 89.50 96 GLN A CA 1
ATOM 741 C C . GLN A 1 96 ? 7.988 -22.515 -16.243 1.00 89.50 96 GLN A C 1
ATOM 743 O O . GLN A 1 96 ? 8.536 -23.217 -17.090 1.00 89.50 96 GLN A O 1
ATOM 748 N N . ASN A 1 97 ? 8.209 -21.204 -16.148 1.00 88.56 97 ASN A N 1
ATOM 749 C CA . ASN A 1 97 ? 8.933 -20.437 -17.160 1.00 88.56 97 ASN A CA 1
ATOM 750 C C . ASN A 1 97 ? 10.361 -20.042 -16.764 1.00 88.56 97 ASN A C 1
ATOM 752 O O . ASN A 1 97 ? 11.147 -19.644 -17.630 1.00 88.56 97 ASN A O 1
ATOM 756 N N . THR A 1 98 ? 10.678 -20.130 -15.473 1.00 90.00 98 THR A N 1
ATOM 757 C CA . THR A 1 98 ? 11.950 -19.733 -14.866 1.00 90.00 98 THR A CA 1
ATOM 758 C C . THR A 1 98 ? 12.423 -18.361 -15.367 1.00 90.00 98 THR A C 1
ATOM 760 O O . THR A 1 98 ? 11.704 -17.375 -15.218 1.00 90.00 98 THR A O 1
ATOM 763 N N . ASN A 1 99 ? 13.600 -18.284 -15.990 1.00 83.69 99 ASN A N 1
ATOM 764 C CA . ASN A 1 99 ? 14.183 -17.079 -16.578 1.00 83.69 99 ASN A CA 1
ATOM 765 C C . ASN A 1 99 ? 14.138 -17.061 -18.116 1.00 83.69 99 ASN A C 1
ATOM 767 O O . ASN A 1 99 ? 14.855 -16.289 -18.746 1.00 83.69 99 ASN A O 1
ATOM 771 N N . LYS A 1 100 ? 13.328 -17.927 -18.739 1.00 83.19 100 LYS A N 1
ATOM 772 C CA . LYS A 1 100 ? 13.352 -18.147 -20.197 1.00 83.19 100 LYS A CA 1
ATOM 773 C C . LYS A 1 100 ? 12.241 -17.432 -20.959 1.00 83.19 100 LYS A C 1
ATOM 775 O O . LYS A 1 100 ? 12.314 -17.339 -22.182 1.00 83.19 100 LYS A O 1
ATOM 780 N N . PHE A 1 101 ? 11.201 -16.969 -20.266 1.00 86.56 101 PHE A N 1
ATOM 781 C CA . PHE A 1 101 ? 10.027 -16.392 -20.925 1.00 86.56 101 PHE A CA 1
ATOM 782 C C . PHE A 1 101 ? 10.246 -14.948 -21.371 1.00 86.56 101 PHE A C 1
ATOM 784 O O . PHE A 1 101 ? 10.007 -14.612 -22.532 1.00 86.56 101 PHE A O 1
ATOM 791 N N . PHE A 1 102 ? 10.714 -14.091 -20.465 1.00 86.62 102 PHE A N 1
ATOM 792 C CA . PHE A 1 102 ? 11.056 -12.712 -20.792 1.00 86.62 102 PHE A CA 1
ATOM 793 C C . PHE A 1 102 ? 12.536 -12.610 -21.153 1.00 86.62 102 PHE A C 1
ATOM 795 O O . PHE A 1 102 ? 13.381 -13.283 -20.569 1.00 86.62 102 PHE A O 1
ATOM 802 N N . LYS A 1 103 ? 12.838 -11.765 -22.142 1.00 88.38 103 LYS A N 1
ATOM 803 C CA . LYS A 1 103 ? 14.211 -11.426 -22.517 1.00 88.38 103 LYS A CA 1
ATOM 804 C C . LYS A 1 103 ? 14.691 -10.216 -21.731 1.00 88.38 103 LYS A C 1
ATOM 806 O O . LYS A 1 103 ? 13.898 -9.323 -21.425 1.00 88.38 103 LYS A O 1
ATOM 811 N N . ASP A 1 104 ? 15.998 -10.163 -21.529 1.00 93.69 104 ASP A N 1
ATOM 812 C CA . ASP A 1 104 ? 16.687 -9.015 -20.956 1.00 93.69 104 ASP A CA 1
ATOM 813 C C . ASP A 1 104 ? 16.462 -7.738 -21.785 1.00 93.69 104 ASP A C 1
ATOM 815 O O . ASP A 1 104 ? 16.498 -7.735 -23.022 1.00 93.69 104 ASP A O 1
ATOM 819 N N . ARG A 1 105 ? 16.173 -6.632 -21.093 1.00 92.75 105 ARG A N 1
ATOM 820 C CA . ARG A 1 105 ? 15.738 -5.360 -21.685 1.00 92.75 105 ARG A CA 1
ATOM 821 C C . ARG A 1 105 ? 16.916 -4.412 -21.901 1.00 92.75 105 ARG A C 1
ATOM 823 O O . ARG A 1 105 ? 17.025 -3.377 -21.252 1.00 92.75 105 ARG A O 1
ATOM 830 N N . HIS A 1 106 ? 17.742 -4.697 -22.902 1.00 90.56 106 HIS A N 1
ATOM 831 C CA . HIS A 1 106 ? 18.885 -3.852 -23.297 1.00 90.56 106 HIS A CA 1
ATOM 832 C C . HIS A 1 106 ? 18.498 -2.545 -24.026 1.00 90.56 106 HIS A C 1
ATOM 834 O O . HIS A 1 106 ? 19.266 -2.026 -24.830 1.00 90.56 106 HIS A O 1
ATOM 840 N N . TYR A 1 107 ? 17.298 -2.009 -23.789 1.00 89.81 107 TYR A N 1
ATOM 841 C CA . TYR A 1 107 ? 16.794 -0.809 -24.467 1.00 89.81 107 TYR A CA 1
ATOM 842 C C . TYR A 1 107 ? 16.406 0.320 -23.509 1.00 89.81 107 TYR A C 1
ATOM 844 O O . TYR A 1 107 ? 15.969 1.366 -23.981 1.00 89.81 107 TYR A O 1
ATOM 852 N N . LEU A 1 108 ? 16.544 0.149 -22.187 1.00 92.50 108 LEU A N 1
ATOM 853 C CA . LEU A 1 108 ? 16.100 1.172 -21.231 1.00 92.50 108 LEU A CA 1
ATOM 854 C C . LEU A 1 108 ? 16.803 2.520 -21.427 1.00 92.50 108 LEU A C 1
ATOM 856 O O . LEU A 1 108 ? 16.148 3.542 -21.312 1.00 92.50 108 LEU A O 1
ATOM 860 N N . HIS A 1 109 ? 18.075 2.543 -21.828 1.00 89.94 109 HIS A N 1
ATOM 861 C CA . HIS A 1 109 ? 18.781 3.781 -22.190 1.00 89.94 109 HIS A CA 1
ATOM 862 C C . HIS A 1 109 ? 18.255 4.443 -23.471 1.00 89.94 109 HIS A C 1
ATOM 864 O O . HIS A 1 109 ? 18.428 5.641 -23.647 1.00 89.94 109 HIS A O 1
ATOM 870 N N . LYS A 1 110 ? 17.613 3.682 -24.365 1.00 87.69 110 LYS A N 1
ATOM 871 C CA . LYS A 1 110 ? 16.971 4.224 -25.571 1.00 87.69 110 LYS A CA 1
ATOM 872 C C . LYS A 1 110 ? 15.576 4.760 -25.265 1.00 87.69 110 LYS A C 1
ATOM 874 O O . LYS A 1 110 ? 15.190 5.783 -25.811 1.00 87.69 110 LYS A O 1
ATOM 879 N N . ALA A 1 111 ? 14.826 4.047 -24.422 1.00 87.25 111 ALA A N 1
ATOM 880 C CA . ALA A 1 111 ? 13.473 4.433 -24.019 1.00 87.25 111 ALA A CA 1
ATOM 881 C C . ALA A 1 111 ? 13.472 5.588 -23.004 1.00 87.25 111 ALA A C 1
ATOM 883 O O . ALA A 1 111 ? 12.644 6.480 -23.090 1.00 87.25 111 ALA A O 1
ATOM 884 N N . PHE A 1 112 ? 14.430 5.595 -22.076 1.00 92.25 112 PHE A N 1
ATOM 885 C CA . PHE A 1 112 ? 14.539 6.567 -20.988 1.00 92.25 112 PHE A CA 1
ATOM 886 C C . PHE A 1 112 ? 15.991 7.085 -20.891 1.00 92.25 112 PHE A C 1
ATOM 888 O O . PHE A 1 112 ? 16.726 6.756 -19.950 1.00 92.25 112 PHE A O 1
ATOM 895 N N . PRO A 1 113 ? 16.462 7.844 -21.901 1.00 88.25 113 PRO A N 1
ATOM 896 C CA . PRO A 1 113 ? 17.854 8.286 -21.985 1.00 88.25 113 PRO A CA 1
ATOM 897 C C . PRO A 1 113 ? 18.259 9.217 -20.841 1.00 88.25 113 PRO A C 1
ATOM 899 O O . PRO A 1 113 ? 19.397 9.151 -20.384 1.00 88.25 113 PRO A O 1
ATOM 902 N N . SER A 1 114 ? 17.343 10.042 -20.324 1.00 88.12 114 SER A N 1
ATOM 903 C CA . SER A 1 114 ? 17.629 10.915 -19.179 1.00 88.12 114 SER A CA 1
ATOM 904 C C . SER A 1 114 ? 17.916 10.129 -17.896 1.00 88.12 114 SER A C 1
ATOM 906 O O . SER A 1 114 ? 18.737 10.553 -17.089 1.00 88.12 114 SER A O 1
ATOM 908 N N . GLU A 1 115 ? 17.262 8.983 -17.704 1.00 92.44 115 GLU A N 1
ATOM 909 C CA . GLU A 1 115 ? 17.381 8.173 -16.491 1.00 92.44 115 GLU A CA 1
ATOM 910 C C . GLU A 1 115 ? 18.531 7.156 -16.561 1.00 92.44 115 GLU A C 1
ATOM 912 O O . GLU A 1 115 ? 19.185 6.900 -15.547 1.00 92.44 115 GLU A O 1
ATOM 917 N N . PHE A 1 116 ? 18.810 6.586 -17.743 1.00 92.94 116 PHE A N 1
ATOM 918 C CA . PHE A 1 116 ? 19.791 5.497 -17.895 1.00 92.94 116 PHE A CA 1
ATOM 919 C C . PHE A 1 116 ? 20.922 5.768 -18.893 1.00 92.94 116 PHE A C 1
ATOM 921 O O . PHE A 1 116 ? 21.840 4.954 -18.979 1.00 92.94 116 PHE A O 1
ATOM 928 N N . GLY A 1 117 ? 20.904 6.873 -19.643 1.00 88.44 117 GLY A N 1
ATOM 929 C CA . GLY A 1 117 ? 21.920 7.173 -20.663 1.00 88.44 117 GLY A CA 1
ATOM 930 C C . GLY A 1 117 ? 23.341 7.269 -20.102 1.00 88.44 117 GLY A C 1
ATOM 931 O O . GLY A 1 117 ? 24.290 6.840 -20.752 1.00 88.44 117 GLY A O 1
ATOM 932 N N . TRP A 1 118 ? 23.484 7.716 -18.851 1.00 86.75 118 TRP A N 1
ATOM 933 C CA . TRP A 1 118 ? 24.771 7.807 -18.149 1.00 86.75 118 TRP A CA 1
ATOM 934 C C . TRP A 1 118 ? 25.480 6.452 -17.962 1.00 86.75 118 TRP A C 1
ATOM 936 O O . TRP A 1 118 ? 26.696 6.424 -17.792 1.00 86.75 118 TRP A O 1
ATOM 946 N N . LEU A 1 119 ? 24.754 5.327 -18.024 1.00 88.06 119 LEU A N 1
ATOM 947 C CA . LEU A 1 119 ? 25.345 3.984 -17.987 1.00 88.06 119 LEU A CA 1
ATOM 948 C C . LEU A 1 119 ? 26.034 3.603 -19.312 1.00 88.06 119 LEU A C 1
ATOM 950 O O . LEU A 1 119 ? 26.763 2.614 -19.358 1.00 88.06 119 LEU A O 1
ATOM 954 N N . TYR A 1 120 ? 25.825 4.368 -20.390 1.00 85.69 120 TYR A N 1
ATOM 955 C CA . TYR A 1 120 ? 26.269 4.045 -21.750 1.00 85.69 120 TYR A CA 1
ATOM 956 C C . TYR A 1 120 ? 27.052 5.222 -22.378 1.00 85.69 120 TYR A C 1
ATOM 958 O O . TYR A 1 120 ? 26.529 5.900 -23.265 1.00 85.69 120 TYR A O 1
ATOM 966 N N . PRO A 1 121 ? 28.319 5.470 -21.977 1.00 66.88 121 PRO A N 1
ATOM 967 C CA . PRO A 1 121 ? 29.072 6.692 -22.315 1.00 66.88 121 PRO A CA 1
ATOM 968 C C . PRO A 1 121 ? 29.438 6.926 -23.794 1.00 66.88 121 PRO A C 1
ATOM 970 O O . PRO A 1 121 ? 30.147 7.880 -24.087 1.00 66.88 121 PRO A O 1
ATOM 973 N N . GLY A 1 122 ? 28.983 6.092 -24.731 1.00 63.78 122 GLY A N 1
ATOM 974 C CA . GLY A 1 122 ? 29.154 6.289 -26.180 1.00 63.78 122 GLY A CA 1
ATOM 975 C C . GLY A 1 122 ? 27.837 6.420 -26.943 1.00 63.78 122 GLY A C 1
ATOM 976 O O . GLY A 1 122 ? 27.849 6.567 -28.152 1.00 63.78 122 GLY A O 1
ATOM 977 N N . TYR A 1 123 ? 26.692 6.344 -26.259 1.00 58.69 123 TYR A N 1
ATOM 978 C CA . TYR A 1 123 ? 25.388 6.430 -26.918 1.00 58.69 123 TYR A CA 1
ATOM 979 C C . TYR A 1 123 ? 24.966 7.884 -27.167 1.00 58.69 123 TYR A C 1
ATOM 981 O O . TYR A 1 123 ? 24.318 8.165 -28.163 1.00 58.69 123 TYR A O 1
ATOM 989 N N . MET A 1 124 ? 25.349 8.826 -26.296 1.00 51.69 124 MET A N 1
ATOM 990 C CA . MET A 1 124 ? 24.932 10.233 -26.414 1.00 51.69 124 MET A CA 1
ATOM 991 C C . MET A 1 124 ? 25.669 11.023 -27.509 1.00 51.69 124 MET A C 1
ATOM 993 O O . MET A 1 124 ? 25.203 12.098 -27.860 1.00 51.69 124 MET A O 1
ATOM 997 N N . SER A 1 125 ? 26.773 10.510 -28.067 1.00 45.88 125 SER A N 1
ATOM 998 C CA . SER A 1 125 ? 27.454 11.134 -29.215 1.00 45.88 125 SER A CA 1
ATOM 999 C C . SER A 1 125 ? 26.744 10.893 -30.549 1.00 45.88 125 SER A C 1
ATOM 1001 O O . SER A 1 125 ? 26.968 11.644 -31.492 1.00 45.88 125 SER A O 1
ATOM 1003 N N . ASP A 1 126 ? 25.888 9.869 -30.626 1.00 40.50 126 ASP A N 1
ATOM 1004 C CA . ASP A 1 126 ? 25.310 9.387 -31.888 1.00 40.50 126 ASP A CA 1
ATOM 1005 C C . ASP A 1 126 ? 23.851 9.840 -32.093 1.00 40.50 126 ASP A C 1
ATOM 1007 O O . ASP A 1 126 ? 23.264 9.592 -33.144 1.00 40.50 126 ASP A O 1
ATOM 1011 N N . VAL A 1 127 ? 23.238 10.508 -31.106 1.00 44.88 127 VAL A N 1
ATOM 1012 C CA . VAL A 1 127 ? 21.818 10.924 -31.161 1.00 44.88 127 VAL A CA 1
ATOM 1013 C C . VAL A 1 127 ? 21.616 12.252 -31.916 1.00 44.88 127 VAL A C 1
ATOM 1015 O O . VAL A 1 127 ? 20.488 12.564 -32.283 1.00 44.88 127 VAL A O 1
ATOM 1018 N N . ASP A 1 128 ? 22.693 12.973 -32.249 1.00 38.16 128 ASP A N 1
ATOM 1019 C CA . ASP A 1 128 ? 22.655 14.185 -33.092 1.00 38.16 128 ASP A CA 1
ATOM 1020 C C . ASP A 1 128 ? 22.917 13.906 -34.591 1.00 38.16 128 ASP A C 1
ATOM 1022 O O . ASP A 1 128 ? 23.049 14.835 -35.387 1.00 38.16 128 ASP A O 1
ATOM 1026 N N . GLY A 1 129 ? 22.990 12.636 -35.010 1.00 38.44 129 GLY A N 1
ATOM 1027 C CA . GLY A 1 129 ? 23.296 12.250 -36.391 1.00 38.44 129 GLY A CA 1
ATOM 1028 C C . GLY A 1 129 ? 22.159 11.511 -37.094 1.00 38.44 129 GLY A C 1
ATOM 1029 O O . GLY A 1 129 ? 22.221 10.291 -37.222 1.00 38.44 129 GLY A O 1
ATOM 1030 N N . ASP A 1 130 ? 21.162 12.230 -37.613 1.00 35.12 130 ASP A N 1
ATOM 1031 C CA . ASP A 1 130 ? 20.300 11.710 -38.685 1.00 35.12 130 ASP A CA 1
ATOM 1032 C C . ASP A 1 130 ? 20.438 12.569 -39.952 1.00 35.12 130 ASP A C 1
ATOM 1034 O O . ASP A 1 130 ? 20.301 13.791 -39.907 1.00 35.12 130 ASP A O 1
ATOM 1038 N N . GLY A 1 131 ? 20.680 11.901 -41.083 1.00 34.28 131 GLY A N 1
ATOM 1039 C CA . GLY A 1 131 ? 20.612 12.466 -42.434 1.00 34.28 131 GLY A CA 1
ATOM 1040 C C . GLY A 1 131 ? 21.962 12.702 -43.116 1.00 34.28 131 GLY A C 1
ATOM 1041 O O . GLY A 1 131 ? 22.653 13.674 -42.840 1.00 34.28 131 GLY A O 1
ATOM 1042 N N . GLY A 1 132 ? 22.319 11.825 -44.058 1.00 35.78 132 GLY A N 1
ATOM 1043 C CA . GLY A 1 132 ? 23.560 11.905 -44.829 1.00 35.78 132 GLY A CA 1
ATOM 1044 C C . GLY A 1 132 ? 23.722 13.153 -45.707 1.00 35.78 132 GLY A C 1
ATOM 1045 O O . GLY A 1 132 ? 22.755 13.785 -46.124 1.00 35.78 132 GLY A O 1
ATOM 1046 N N . GLY A 1 133 ? 24.976 13.447 -46.048 1.00 30.75 133 GLY A N 1
ATOM 1047 C CA . GLY A 1 133 ? 25.356 14.453 -47.035 1.00 30.75 133 GLY A CA 1
ATOM 1048 C C . GLY A 1 133 ? 26.869 14.652 -47.066 1.00 30.75 133 GLY A C 1
ATOM 1049 O O . GLY A 1 133 ? 27.500 14.758 -46.019 1.00 30.75 133 GLY A O 1
ATOM 1050 N N . ASP A 1 134 ? 27.431 14.650 -48.271 1.00 33.19 134 ASP A N 1
ATOM 1051 C CA . ASP A 1 134 ? 28.847 14.848 -48.575 1.00 33.19 134 ASP A CA 1
ATOM 1052 C C . ASP A 1 134 ? 29.412 16.182 -48.048 1.00 33.19 134 ASP A C 1
ATOM 1054 O O . ASP A 1 134 ? 28.681 17.120 -47.734 1.00 33.19 134 ASP A O 1
ATOM 1058 N N . GLY A 1 135 ? 30.741 16.239 -47.936 1.00 37.06 135 GLY A N 1
ATOM 1059 C CA . GLY A 1 135 ? 31.466 17.259 -47.185 1.00 37.06 135 GLY A CA 1
ATOM 1060 C C . GLY A 1 135 ? 31.447 18.682 -47.742 1.00 37.06 135 GLY A C 1
ATOM 1061 O O . GLY A 1 135 ? 31.338 18.892 -48.940 1.00 37.06 135 GLY A O 1
ATOM 1062 N N . ASP A 1 136 ? 31.667 19.645 -46.850 1.00 27.73 136 ASP A N 1
ATOM 1063 C CA . ASP A 1 136 ? 32.640 20.738 -46.978 1.00 27.73 136 ASP A CA 1
ATOM 1064 C C . ASP A 1 136 ? 32.793 21.400 -45.597 1.00 27.73 136 ASP A C 1
ATOM 1066 O O . ASP A 1 136 ? 31.913 21.301 -44.741 1.00 27.73 136 ASP A O 1
ATOM 1070 N N . GLY A 1 137 ? 33.956 21.987 -45.342 1.00 36.78 137 GLY A N 1
ATOM 1071 C CA . GLY A 1 137 ? 34.378 22.448 -44.034 1.00 36.78 137 GLY A CA 1
ATOM 1072 C C . GLY A 1 137 ? 33.746 23.750 -43.542 1.00 36.78 137 GLY A C 1
ATOM 1073 O O . GLY A 1 137 ? 33.045 24.477 -44.237 1.00 36.78 137 GLY A O 1
ATOM 1074 N N . THR A 1 138 ? 34.152 24.066 -42.312 1.00 36.09 138 THR A N 1
ATOM 1075 C CA . THR A 1 138 ? 34.010 25.339 -41.590 1.00 36.09 138 THR A CA 1
ATOM 1076 C C . THR A 1 138 ? 32.630 25.670 -41.021 1.00 36.09 138 THR A C 1
ATOM 1078 O O . THR A 1 138 ? 31.834 26.338 -41.656 1.00 36.09 138 THR A O 1
ATOM 1081 N N . THR A 1 139 ? 32.438 25.340 -39.740 1.00 29.14 139 THR A N 1
ATOM 1082 C CA . THR A 1 139 ? 32.072 26.315 -38.693 1.00 29.14 139 THR A CA 1
ATOM 1083 C C . THR A 1 139 ? 32.422 25.737 -37.321 1.00 29.14 139 THR A C 1
ATOM 1085 O O . THR A 1 139 ? 31.971 24.652 -36.964 1.00 29.14 139 THR A O 1
ATOM 1088 N N . ASN A 1 140 ? 33.249 26.475 -36.579 1.00 38.09 140 ASN A N 1
ATOM 1089 C CA . ASN A 1 140 ? 33.474 26.298 -35.149 1.00 38.09 140 ASN A CA 1
ATOM 1090 C C . ASN A 1 140 ? 32.188 26.579 -34.352 1.00 38.09 140 ASN A C 1
ATOM 1092 O O . ASN A 1 140 ? 31.348 27.366 -34.784 1.00 38.09 140 ASN A O 1
ATOM 1096 N N . ASP A 1 141 ? 32.160 26.004 -33.149 1.00 35.66 141 ASP A N 1
ATOM 1097 C CA . ASP A 1 141 ? 31.353 26.392 -31.985 1.00 35.66 141 ASP A CA 1
ATOM 1098 C C . ASP A 1 141 ? 29.909 25.894 -31.902 1.00 35.66 141 ASP A C 1
ATOM 1100 O O . ASP A 1 141 ? 28.989 26.691 -31.792 1.00 35.66 141 ASP A O 1
ATOM 1104 N N . LEU A 1 142 ? 29.735 24.572 -31.789 1.00 33.56 142 LEU A N 1
ATOM 1105 C CA . LEU A 1 142 ? 28.857 23.959 -30.779 1.00 33.56 142 LEU A CA 1
ATOM 1106 C C . LEU A 1 142 ? 29.427 22.576 -30.408 1.00 33.56 142 LEU A C 1
ATOM 1108 O O . LEU A 1 142 ? 29.108 21.565 -31.026 1.00 33.56 142 LEU A O 1
ATOM 1112 N N . GLN A 1 143 ? 30.314 22.528 -29.409 1.00 28.55 143 GLN A N 1
ATOM 1113 C CA . GLN A 1 143 ? 30.653 21.267 -28.740 1.00 28.55 143 GLN A CA 1
ATOM 1114 C C . GLN A 1 143 ? 29.411 20.766 -27.983 1.00 28.55 143 GLN A C 1
ATOM 1116 O O . GLN A 1 143 ? 28.881 21.524 -27.164 1.00 28.55 143 GLN A O 1
ATOM 1121 N N . PRO A 1 144 ? 28.941 19.521 -28.194 1.00 32.47 144 PRO A N 1
ATOM 1122 C CA . PRO A 1 144 ? 27.913 18.948 -27.342 1.00 32.47 144 PRO A CA 1
ATOM 1123 C C . PRO A 1 144 ? 28.504 18.778 -25.942 1.00 32.47 144 PRO A C 1
ATOM 1125 O O . PRO A 1 144 ? 29.607 18.253 -25.770 1.00 32.47 144 PRO A O 1
ATOM 1128 N N . ALA A 1 145 ? 27.782 19.287 -24.945 1.00 32.75 145 ALA A N 1
ATOM 1129 C CA . ALA A 1 145 ? 28.160 19.204 -23.547 1.00 32.75 145 ALA A CA 1
ATOM 1130 C C . ALA A 1 145 ? 28.390 17.737 -23.172 1.00 32.75 145 ALA A C 1
ATOM 1132 O O . ALA A 1 145 ? 27.455 16.948 -23.035 1.00 32.75 145 ALA A O 1
ATOM 1133 N N . VAL A 1 146 ? 29.660 17.379 -23.005 1.00 35.94 146 VAL A N 1
ATOM 1134 C CA . VAL A 1 146 ? 30.076 16.193 -22.270 1.00 35.94 146 VAL A CA 1
ATOM 1135 C C . VAL A 1 146 ? 29.485 16.380 -20.877 1.00 35.94 146 VAL A C 1
ATOM 1137 O O . VAL A 1 146 ? 29.986 17.194 -20.106 1.00 35.94 146 VAL A O 1
ATOM 1140 N N . ASN A 1 147 ? 28.349 15.739 -20.593 1.00 39.41 147 ASN A N 1
ATOM 1141 C CA . ASN A 1 147 ? 27.737 15.804 -19.274 1.00 39.41 147 ASN A CA 1
ATOM 1142 C C . ASN A 1 147 ? 28.759 15.240 -18.282 1.00 39.41 147 ASN A C 1
ATOM 1144 O O . ASN A 1 147 ? 28.932 14.024 -18.180 1.00 39.41 147 ASN A O 1
ATOM 1148 N N . GLU A 1 148 ? 29.449 16.134 -17.568 1.00 43.50 148 GLU A N 1
ATOM 1149 C CA . GLU A 1 148 ? 30.042 15.828 -16.275 1.00 43.50 148 GLU A CA 1
ATOM 1150 C C . GLU A 1 148 ? 28.994 15.030 -15.509 1.00 43.50 148 GLU A C 1
ATOM 1152 O O . GLU A 1 148 ? 27.844 15.471 -15.396 1.00 43.50 148 GLU A O 1
ATOM 1157 N N . TYR A 1 149 ? 29.360 13.834 -15.038 1.00 49.31 149 TYR A N 1
ATOM 1158 C CA . TYR A 1 149 ? 28.502 13.051 -14.160 1.00 49.31 149 TYR A CA 1
ATOM 1159 C C . TYR A 1 149 ? 27.877 14.013 -13.147 1.00 49.31 149 TYR A C 1
ATOM 1161 O O . TYR A 1 149 ? 28.606 14.752 -12.477 1.00 49.31 149 TYR A O 1
ATOM 1169 N N . THR A 1 150 ? 26.539 14.060 -13.071 1.00 48.78 150 THR A N 1
ATOM 1170 C CA . THR A 1 150 ? 25.850 14.813 -12.013 1.00 48.78 150 THR A CA 1
ATOM 1171 C C . THR A 1 150 ? 26.578 14.497 -10.713 1.00 48.78 150 THR A C 1
ATOM 1173 O O . THR A 1 150 ? 26.776 13.307 -10.481 1.00 48.78 150 THR A O 1
ATOM 1176 N N . LYS A 1 151 ? 27.030 15.506 -9.943 1.00 53.22 151 LYS A N 1
ATOM 1177 C CA . LYS A 1 151 ? 27.859 15.399 -8.713 1.00 53.22 151 LYS A CA 1
ATOM 1178 C C . LYS A 1 151 ? 27.230 14.511 -7.623 1.00 53.22 151 LYS A C 1
ATOM 1180 O O . LYS A 1 151 ? 26.885 14.978 -6.541 1.00 53.22 151 LYS A O 1
ATOM 1185 N N . LYS A 1 152 ? 26.987 13.250 -7.923 1.00 67.31 152 LYS A N 1
ATOM 1186 C CA . LYS A 1 152 ? 26.161 12.350 -7.152 1.00 67.31 152 LYS A CA 1
ATOM 1187 C C . LYS A 1 152 ? 26.918 11.052 -7.009 1.00 67.31 152 LYS A C 1
ATOM 1189 O O . LYS A 1 152 ? 27.118 10.332 -7.979 1.00 67.31 152 LYS A O 1
ATOM 1194 N N . ASP A 1 153 ? 27.294 10.766 -5.775 1.00 79.00 153 ASP A N 1
ATOM 1195 C CA . ASP A 1 153 ? 28.119 9.606 -5.457 1.00 79.00 153 ASP A CA 1
ATOM 1196 C C . ASP A 1 153 ? 27.338 8.290 -5.598 1.00 79.00 153 ASP A C 1
ATOM 1198 O O . ASP A 1 153 ? 27.926 7.242 -5.851 1.00 79.00 153 ASP A O 1
ATOM 1202 N N . VAL A 1 154 ? 26.004 8.335 -5.469 1.00 87.31 154 VAL A N 1
ATOM 1203 C CA . VAL A 1 154 ? 25.123 7.159 -5.490 1.00 87.31 154 VAL A CA 1
ATOM 1204 C C . VAL A 1 154 ? 23.864 7.424 -6.316 1.00 87.31 154 VAL A C 1
ATOM 1206 O O . VAL A 1 154 ? 23.189 8.434 -6.121 1.00 87.31 154 VAL A O 1
ATOM 1209 N N . SER A 1 155 ? 23.496 6.477 -7.176 1.00 92.81 155 SER A N 1
ATOM 1210 C CA . SER A 1 155 ? 22.210 6.429 -7.876 1.00 92.81 155 SER A CA 1
ATOM 1211 C C . SER A 1 155 ? 21.398 5.228 -7.390 1.00 92.81 155 SER A C 1
ATOM 1213 O O . SER A 1 155 ? 21.854 4.089 -7.473 1.00 92.81 155 SER A O 1
ATOM 1215 N N . THR A 1 156 ? 20.210 5.479 -6.836 1.00 96.62 156 THR A N 1
ATOM 1216 C CA . THR A 1 156 ? 19.308 4.452 -6.291 1.00 96.62 156 THR A CA 1
ATOM 1217 C C . THR A 1 156 ? 18.154 4.177 -7.250 1.00 96.62 156 THR A C 1
ATOM 1219 O O . THR A 1 156 ? 17.340 5.066 -7.515 1.00 96.62 156 THR A O 1
ATOM 1222 N N . ILE A 1 157 ? 18.051 2.934 -7.717 1.00 98.19 157 ILE A N 1
ATOM 1223 C CA . ILE A 1 157 ? 16.970 2.449 -8.577 1.00 98.19 157 ILE A CA 1
ATOM 1224 C C . ILE A 1 157 ? 16.081 1.484 -7.791 1.00 98.19 157 ILE A C 1
ATOM 1226 O O . ILE A 1 157 ? 16.572 0.580 -7.116 1.00 98.19 157 ILE A O 1
ATOM 1230 N N . VAL A 1 158 ? 14.765 1.641 -7.912 1.00 98.56 158 VAL A N 1
ATOM 1231 C CA . VAL A 1 158 ? 13.792 0.677 -7.385 1.00 98.56 158 VAL A CA 1
ATOM 1232 C C . VAL A 1 158 ? 13.006 0.081 -8.542 1.00 98.56 158 VAL A C 1
ATOM 1234 O O . VAL A 1 158 ? 12.299 0.806 -9.229 1.00 98.56 158 VAL A O 1
ATOM 1237 N N . GLU A 1 159 ? 13.116 -1.225 -8.772 1.00 98.50 159 GLU A N 1
ATOM 1238 C CA . GLU A 1 159 ? 12.291 -1.933 -9.755 1.00 98.50 159 GLU A CA 1
ATOM 1239 C C . GLU A 1 159 ? 11.098 -2.588 -9.063 1.00 98.50 159 GLU A C 1
ATOM 1241 O O . GLU A 1 159 ? 11.266 -3.419 -8.172 1.00 98.50 159 GLU A O 1
ATOM 1246 N N . ILE A 1 160 ? 9.894 -2.210 -9.489 1.00 98.31 160 ILE A N 1
ATOM 1247 C CA . ILE A 1 160 ? 8.623 -2.662 -8.934 1.00 98.31 160 ILE A CA 1
ATOM 1248 C C . ILE A 1 160 ? 7.957 -3.617 -9.927 1.00 98.31 160 ILE A C 1
ATOM 1250 O O . ILE A 1 160 ? 7.729 -3.260 -11.083 1.00 98.31 160 ILE A O 1
ATOM 1254 N N . GLY A 1 161 ? 7.640 -4.829 -9.470 1.00 97.06 161 GLY A N 1
ATOM 1255 C CA . GLY A 1 161 ? 7.298 -5.944 -10.351 1.00 97.06 161 GLY A CA 1
ATOM 1256 C C . GLY A 1 161 ? 8.529 -6.452 -11.099 1.00 97.06 161 GLY A C 1
ATOM 1257 O O . GLY A 1 161 ? 8.495 -6.600 -12.318 1.00 97.06 161 GLY A O 1
ATOM 1258 N N . CYS A 1 162 ? 9.638 -6.662 -10.381 1.00 97.38 162 CYS A N 1
ATOM 1259 C CA . CYS A 1 162 ? 10.932 -6.995 -10.982 1.00 97.38 162 CYS A CA 1
ATOM 1260 C C . CYS A 1 162 ? 10.952 -8.345 -11.710 1.00 97.38 162 CYS A C 1
ATOM 1262 O O . CYS A 1 162 ? 11.844 -8.611 -12.521 1.00 97.38 162 CYS A O 1
ATOM 1264 N N . GLY A 1 163 ? 10.004 -9.234 -11.402 1.00 96.25 163 GLY A N 1
ATOM 1265 C CA . GLY A 1 163 ? 10.033 -10.611 -11.853 1.00 96.25 163 GLY A CA 1
ATOM 1266 C C . GLY A 1 163 ? 11.366 -11.268 -11.510 1.00 96.25 163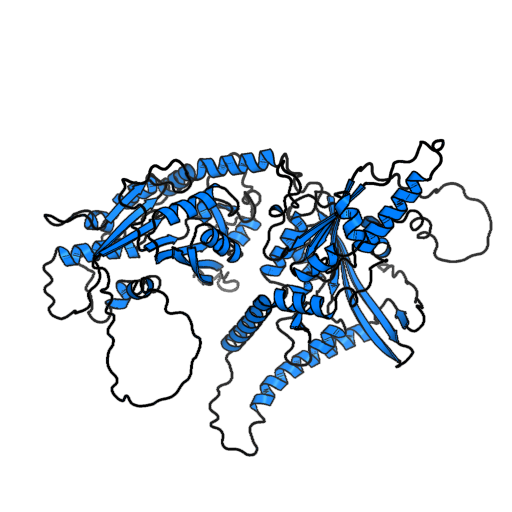 GLY A C 1
ATOM 1267 O O . GLY A 1 163 ? 11.835 -11.214 -10.374 1.00 96.25 163 GLY A O 1
ATOM 1268 N N . VAL A 1 164 ? 11.997 -11.854 -12.525 1.00 96.75 164 VAL A N 1
ATOM 1269 C CA . VAL A 1 164 ? 13.331 -12.468 -12.432 1.00 96.75 164 VAL A CA 1
ATOM 1270 C C . VAL A 1 164 ? 14.471 -11.508 -12.811 1.00 96.75 164 VAL A C 1
ATOM 1272 O O . VAL A 1 164 ? 15.599 -11.952 -12.988 1.00 96.75 164 VAL A O 1
ATOM 1275 N N . GLY A 1 165 ? 14.196 -10.202 -12.944 1.00 96.88 165 GLY A N 1
ATOM 1276 C CA . GLY A 1 165 ? 15.206 -9.149 -13.118 1.00 96.88 165 GLY A CA 1
ATOM 1277 C C . GLY A 1 165 ? 15.539 -8.752 -14.553 1.00 96.88 165 GLY A C 1
ATOM 1278 O O . GLY A 1 165 ? 16.574 -8.131 -14.788 1.00 96.88 165 GLY A O 1
ATOM 1279 N N . ASN A 1 166 ? 14.703 -9.075 -15.539 1.00 96.38 166 ASN A N 1
ATOM 1280 C CA . ASN A 1 166 ? 15.042 -8.827 -16.946 1.00 96.38 166 ASN A CA 1
ATOM 1281 C C . ASN A 1 166 ? 15.276 -7.347 -17.299 1.00 96.38 166 ASN A C 1
ATOM 1283 O O . ASN A 1 166 ? 15.905 -7.068 -18.319 1.00 96.38 166 ASN A O 1
ATOM 1287 N N . ALA A 1 167 ? 14.766 -6.388 -16.520 1.00 95.44 167 ALA A N 1
ATOM 1288 C CA . ALA A 1 167 ? 15.079 -4.976 -16.737 1.00 95.44 167 ALA A CA 1
ATOM 1289 C C . ALA A 1 167 ? 16.371 -4.551 -16.027 1.00 95.44 167 ALA A C 1
ATOM 1291 O O . ALA A 1 167 ? 17.131 -3.750 -16.565 1.00 95.44 167 ALA A O 1
ATOM 1292 N N . ILE A 1 168 ? 16.635 -5.109 -14.847 1.00 95.88 168 ILE A N 1
ATOM 1293 C CA . ILE A 1 168 ? 17.664 -4.626 -13.929 1.00 95.88 168 ILE A CA 1
ATOM 1294 C C . ILE A 1 168 ? 19.014 -5.321 -14.067 1.00 95.88 168 ILE A C 1
ATOM 1296 O O . ILE A 1 168 ? 20.053 -4.682 -13.911 1.00 95.88 168 ILE A O 1
ATOM 1300 N N . LEU A 1 169 ? 19.020 -6.614 -14.395 1.00 96.81 169 LEU A N 1
ATOM 1301 C CA . LEU A 1 169 ? 20.246 -7.392 -14.543 1.00 96.81 169 LEU A CA 1
ATOM 1302 C C . LEU A 1 169 ? 21.144 -6.827 -15.659 1.00 96.81 169 LEU A C 1
ATOM 1304 O O . LEU A 1 169 ? 22.343 -6.681 -15.414 1.00 96.81 169 LEU A O 1
ATOM 1308 N N . PRO A 1 170 ? 20.606 -6.387 -16.818 1.00 95.62 170 PRO A N 1
ATOM 1309 C CA . PRO A 1 170 ? 21.397 -5.667 -17.817 1.00 95.62 170 PRO A CA 1
ATOM 1310 C C . PRO A 1 170 ? 21.985 -4.345 -17.317 1.00 95.62 170 PRO A C 1
ATOM 1312 O O . PRO A 1 170 ? 23.074 -3.963 -17.737 1.00 95.62 170 PRO A O 1
ATOM 1315 N N . LEU A 1 171 ? 21.287 -3.629 -16.426 1.00 95.19 171 LEU A N 1
ATOM 1316 C CA . LEU A 1 171 ? 21.803 -2.379 -15.858 1.00 95.19 171 LEU A CA 1
ATOM 1317 C C . LEU A 1 171 ? 22.958 -2.644 -14.888 1.00 95.19 171 LEU A C 1
ATOM 1319 O O . LEU A 1 171 ? 23.936 -1.901 -14.900 1.00 95.19 171 LEU A O 1
ATOM 1323 N N . LEU A 1 172 ? 22.876 -3.712 -14.088 1.00 95.50 172 LEU A N 1
ATOM 1324 C CA . LEU A 1 172 ? 23.975 -4.153 -13.221 1.00 95.50 172 LEU A CA 1
ATOM 1325 C C . LEU A 1 172 ? 25.210 -4.562 -14.028 1.00 95.50 172 LEU A C 1
ATOM 1327 O O . LEU A 1 172 ? 26.330 -4.190 -13.676 1.00 95.50 172 LEU A O 1
ATOM 1331 N N . GLU A 1 173 ? 25.004 -5.311 -15.107 1.00 94.50 173 GLU A N 1
ATOM 1332 C CA . GLU A 1 173 ? 26.067 -5.732 -16.018 1.00 94.50 173 GLU A CA 1
ATOM 1333 C C . GLU A 1 173 ? 26.751 -4.521 -16.663 1.00 94.50 173 GLU A C 1
ATOM 1335 O O . GLU A 1 173 ? 27.971 -4.380 -16.573 1.00 94.50 173 GLU A O 1
ATOM 1340 N N . GLN A 1 174 ? 25.962 -3.587 -17.200 1.00 93.88 174 GLN A N 1
ATOM 1341 C CA . GLN A 1 174 ? 26.482 -2.365 -17.806 1.00 93.88 174 GLN A CA 1
ATOM 1342 C C . GLN A 1 174 ? 27.213 -1.469 -16.793 1.00 93.88 174 GLN A C 1
ATOM 1344 O O . GLN A 1 174 ? 28.268 -0.917 -17.103 1.00 93.88 174 GLN A O 1
ATOM 1349 N N . HIS A 1 175 ? 26.687 -1.326 -15.572 1.00 94.25 175 HIS A N 1
ATOM 1350 C CA . HIS A 1 175 ? 27.364 -0.585 -14.502 1.00 94.25 175 HIS A CA 1
ATOM 1351 C C . HIS A 1 175 ? 28.712 -1.219 -14.138 1.00 94.25 175 HIS A C 1
ATOM 1353 O O . HIS A 1 175 ? 29.707 -0.511 -13.994 1.00 94.25 175 HIS A O 1
ATOM 1359 N N . THR A 1 176 ? 28.771 -2.551 -14.064 1.00 92.38 176 THR A N 1
ATOM 1360 C CA . THR A 1 176 ? 30.019 -3.285 -13.802 1.00 92.38 176 THR A CA 1
ATOM 1361 C C . THR A 1 176 ? 31.064 -3.015 -14.886 1.00 92.38 176 THR A C 1
ATOM 1363 O O . THR A 1 176 ? 32.222 -2.730 -14.576 1.00 92.38 176 THR A O 1
ATOM 1366 N N . GLU A 1 177 ? 30.658 -3.050 -16.156 1.00 91.19 177 GLU A N 1
ATOM 1367 C CA . GLU A 1 177 ? 31.520 -2.726 -17.296 1.00 91.19 177 GLU A CA 1
ATOM 1368 C C . GLU A 1 177 ? 32.033 -1.277 -17.220 1.00 91.19 177 GLU A C 1
ATOM 1370 O O . GLU A 1 177 ? 33.235 -1.034 -17.340 1.00 91.19 177 GLU A O 1
ATOM 1375 N N . LEU A 1 178 ? 31.148 -0.320 -16.920 1.00 89.56 178 LEU A N 1
ATOM 1376 C CA . LEU A 1 178 ? 31.486 1.097 -16.769 1.00 89.56 178 LEU A CA 1
ATOM 1377 C C . LEU A 1 178 ? 32.526 1.338 -15.660 1.00 89.56 178 LEU A C 1
ATOM 1379 O O . LEU A 1 178 ? 33.510 2.053 -15.868 1.00 89.56 178 LEU A O 1
ATOM 1383 N N . MET A 1 179 ? 32.352 0.705 -14.497 1.00 88.69 179 MET A N 1
ATOM 1384 C CA . MET A 1 179 ? 33.306 0.788 -13.385 1.00 88.69 179 MET A CA 1
ATOM 1385 C C . MET A 1 179 ? 34.661 0.171 -13.754 1.00 88.69 179 MET A C 1
ATOM 1387 O O . MET A 1 179 ? 35.712 0.750 -13.473 1.00 88.69 179 MET A O 1
ATOM 1391 N N . ASN A 1 180 ? 34.659 -0.978 -14.437 1.00 89.69 180 ASN A N 1
ATOM 1392 C CA . ASN A 1 180 ? 35.884 -1.631 -14.902 1.00 89.69 180 ASN A CA 1
ATOM 1393 C C . ASN A 1 180 ? 36.653 -0.772 -15.911 1.00 89.69 180 ASN A C 1
ATOM 1395 O O . ASN A 1 180 ? 37.883 -0.719 -15.864 1.00 89.69 180 ASN A O 1
ATOM 1399 N N . GLN A 1 181 ? 35.947 -0.101 -16.822 1.00 86.31 181 GLN A N 1
ATOM 1400 C CA . GLN A 1 181 ? 36.551 0.818 -17.784 1.00 86.31 181 GLN A CA 1
ATOM 1401 C C . GLN A 1 181 ? 37.169 2.032 -17.091 1.00 86.31 181 GLN A C 1
ATOM 1403 O O . GLN A 1 181 ? 38.281 2.422 -17.443 1.00 86.31 181 GLN A O 1
ATOM 1408 N N . HIS A 1 182 ? 36.496 2.591 -16.080 1.00 84.00 182 HIS A N 1
ATOM 1409 C CA . HIS A 1 182 ? 37.038 3.687 -15.278 1.00 84.00 182 HIS A CA 1
ATOM 1410 C C . HIS A 1 182 ? 38.321 3.270 -14.536 1.00 84.00 182 HIS A C 1
ATOM 1412 O O . HIS A 1 182 ? 39.339 3.950 -14.642 1.00 84.00 182 HIS A O 1
ATOM 1418 N N . ASN A 1 183 ? 38.321 2.100 -13.888 1.00 84.25 183 ASN A N 1
ATOM 1419 C CA . ASN A 1 183 ? 39.463 1.590 -13.115 1.00 84.25 183 ASN A CA 1
ATOM 1420 C C . ASN A 1 183 ? 40.703 1.236 -13.961 1.00 84.25 183 ASN A C 1
ATOM 1422 O O . ASN A 1 183 ? 41.801 1.127 -13.419 1.00 84.25 183 ASN A O 1
ATOM 1426 N N . LYS A 1 184 ? 40.549 1.028 -15.276 1.00 83.94 184 LYS A N 1
ATOM 1427 C CA . LYS A 1 184 ? 41.654 0.710 -16.200 1.00 83.94 184 LYS A CA 1
ATOM 1428 C C . LYS A 1 184 ? 42.372 1.948 -16.758 1.00 83.94 184 LYS A C 1
ATOM 1430 O O . LYS A 1 184 ? 43.390 1.779 -17.431 1.00 83.94 184 LYS A O 1
ATOM 1435 N N . ARG A 1 185 ? 41.863 3.170 -16.544 1.00 75.75 185 ARG A N 1
ATOM 1436 C CA . ARG A 1 185 ? 42.441 4.391 -17.140 1.00 75.75 185 ARG A CA 1
ATOM 1437 C C . ARG A 1 185 ? 43.744 4.827 -16.442 1.00 75.75 185 ARG A C 1
ATOM 1439 O O . ARG A 1 185 ? 43.862 4.660 -15.228 1.00 75.75 185 ARG A O 1
ATOM 1446 N N . PRO A 1 186 ? 44.728 5.388 -17.177 1.00 70.50 186 PRO A N 1
ATOM 1447 C CA . PRO A 1 186 ? 45.988 5.853 -16.596 1.00 70.50 186 PRO A CA 1
ATOM 1448 C C . PRO A 1 186 ? 45.771 6.972 -15.570 1.00 70.50 186 PRO A C 1
ATOM 1450 O O . PRO A 1 186 ? 45.049 7.933 -15.823 1.00 70.50 186 PRO A O 1
ATOM 1453 N N . THR A 1 187 ? 46.475 6.904 -14.439 1.00 59.84 187 THR A N 1
ATOM 1454 C CA . THR A 1 187 ? 46.396 7.867 -13.320 1.00 59.84 187 THR A CA 1
ATOM 1455 C C . THR A 1 187 ? 46.822 9.300 -13.666 1.00 59.84 187 THR A C 1
ATOM 1457 O O . THR A 1 187 ? 46.693 10.195 -12.835 1.00 59.84 187 THR A O 1
ATOM 1460 N N . THR A 1 188 ? 47.322 9.542 -14.879 1.00 59.41 188 THR A N 1
ATOM 1461 C CA . THR A 1 188 ? 47.704 10.867 -15.384 1.00 59.41 188 THR A CA 1
ATOM 1462 C C . THR A 1 188 ? 46.525 11.676 -15.940 1.00 59.41 188 THR A C 1
ATOM 1464 O O . THR A 1 188 ? 46.679 12.873 -16.159 1.00 59.41 188 THR A O 1
ATOM 1467 N N . GLU A 1 189 ? 45.351 11.064 -16.144 1.00 57.44 189 GLU A N 1
ATOM 1468 C CA . GLU A 1 189 ? 44.102 11.730 -16.558 1.00 57.44 189 GLU A CA 1
ATOM 1469 C C . GLU A 1 189 ? 43.188 11.991 -15.343 1.00 57.44 189 GLU A C 1
ATOM 1471 O O . GLU A 1 189 ? 42.077 11.481 -15.228 1.00 57.44 189 GLU A O 1
ATOM 1476 N N . THR A 1 190 ? 43.666 12.782 -14.382 1.00 52.47 190 THR A N 1
ATOM 1477 C CA . THR A 1 190 ? 43.044 13.005 -13.059 1.00 52.47 190 THR A CA 1
ATOM 1478 C C . THR A 1 190 ? 41.791 13.896 -13.045 1.00 52.47 190 THR A C 1
ATOM 1480 O O . THR A 1 190 ? 41.347 14.301 -11.973 1.00 52.47 190 THR A O 1
ATOM 1483 N N . SER A 1 191 ? 41.200 14.219 -14.199 1.00 56.34 191 SER A N 1
ATOM 1484 C CA . SER A 1 191 ? 40.153 15.253 -14.303 1.00 56.34 191 SER A CA 1
ATOM 1485 C C . SER A 1 191 ? 38.723 14.732 -14.509 1.00 56.34 191 SER A C 1
ATOM 1487 O O . SER A 1 191 ? 37.820 15.550 -14.675 1.00 56.34 191 SER A O 1
ATOM 1489 N N . MET A 1 192 ? 38.476 13.417 -14.518 1.00 63.53 192 MET A N 1
ATOM 1490 C CA . MET A 1 192 ? 37.114 12.886 -14.692 1.00 63.53 192 MET A CA 1
ATOM 1491 C C . MET A 1 192 ? 36.528 12.360 -13.382 1.00 63.53 192 MET A C 1
ATOM 1493 O O . MET A 1 192 ? 37.149 11.557 -12.688 1.00 63.53 192 MET A O 1
ATOM 1497 N N . THR A 1 193 ? 35.305 12.791 -13.070 1.00 69.81 193 THR A N 1
ATOM 1498 C CA . THR A 1 193 ? 34.522 12.285 -11.939 1.00 69.81 193 THR A CA 1
ATOM 1499 C C . THR A 1 193 ? 34.231 10.783 -12.103 1.00 69.81 193 THR A C 1
ATOM 1501 O O . THR A 1 193 ? 33.982 10.329 -13.225 1.00 69.81 193 THR A O 1
ATOM 1504 N N . PRO A 1 194 ? 34.300 9.982 -11.021 1.00 78.94 194 PRO A N 1
ATOM 1505 C CA . PRO A 1 194 ? 33.973 8.561 -11.084 1.00 78.94 194 PRO A CA 1
ATOM 1506 C C . PRO A 1 194 ? 32.481 8.355 -11.390 1.00 78.94 194 PRO A C 1
ATOM 1508 O O . PRO A 1 194 ? 31.659 9.187 -10.989 1.00 78.94 194 PRO A O 1
ATOM 1511 N N . PRO A 1 195 ? 32.102 7.251 -12.065 1.00 84.25 195 PRO A N 1
ATOM 1512 C CA . PRO A 1 195 ? 30.700 6.909 -12.248 1.00 84.25 195 PRO A CA 1
ATOM 1513 C C . PRO A 1 195 ? 29.988 6.763 -10.892 1.00 84.25 195 PRO A C 1
ATOM 1515 O O . PRO A 1 195 ? 30.567 6.181 -9.970 1.00 84.25 195 PRO A O 1
ATOM 1518 N N . PRO A 1 196 ? 28.729 7.222 -10.762 1.00 88.44 196 PRO A N 1
ATOM 1519 C CA . PRO A 1 196 ? 27.949 7.021 -9.548 1.00 88.44 196 PRO A CA 1
ATOM 1520 C C . PRO A 1 196 ? 27.852 5.540 -9.173 1.00 88.44 196 PRO A C 1
ATOM 1522 O O . PRO A 1 196 ? 27.655 4.671 -10.033 1.00 88.44 196 PRO A O 1
ATOM 1525 N N . GLN A 1 197 ? 27.916 5.240 -7.878 1.00 91.50 197 GLN A N 1
ATOM 1526 C CA . GLN A 1 197 ? 27.645 3.900 -7.381 1.00 91.50 197 GLN A CA 1
ATOM 1527 C C . GLN A 1 197 ? 26.167 3.561 -7.597 1.00 91.50 197 GLN A C 1
ATOM 1529 O O . GLN A 1 197 ? 25.284 4.304 -7.173 1.00 91.50 197 GLN A O 1
ATOM 1534 N N . LEU A 1 198 ? 25.880 2.430 -8.238 1.00 94.50 198 LEU A N 1
ATOM 1535 C CA . LEU A 1 198 ? 24.506 1.985 -8.450 1.00 94.50 198 LEU A CA 1
ATOM 1536 C C . LEU A 1 198 ? 24.016 1.119 -7.282 1.00 94.50 198 LEU A C 1
ATOM 1538 O O . LEU A 1 198 ? 24.620 0.083 -6.996 1.00 94.50 198 LEU A O 1
ATOM 1542 N N . HIS A 1 199 ? 22.921 1.541 -6.645 1.00 96.06 199 HIS A N 1
ATOM 1543 C CA . HIS A 1 199 ? 22.169 0.778 -5.647 1.00 96.06 199 HIS A CA 1
ATOM 1544 C C . HIS A 1 199 ? 20.796 0.407 -6.182 1.00 96.06 199 HIS A C 1
ATOM 1546 O O . HIS A 1 199 ? 20.122 1.231 -6.800 1.00 96.06 199 HIS A O 1
ATOM 1552 N N . ILE A 1 200 ? 20.379 -0.830 -5.933 1.00 97.44 200 ILE A N 1
ATOM 1553 C CA . ILE A 1 200 ? 19.165 -1.374 -6.517 1.00 97.44 200 ILE A CA 1
ATOM 1554 C C . ILE A 1 200 ? 18.313 -2.125 -5.498 1.00 97.44 200 ILE A C 1
ATOM 1556 O O . ILE A 1 200 ? 18.793 -2.976 -4.745 1.00 97.44 200 ILE A O 1
ATOM 1560 N N . HIS A 1 201 ? 17.012 -1.857 -5.538 1.00 98.19 201 HIS A N 1
ATOM 1561 C CA . HIS A 1 201 ? 16.002 -2.595 -4.792 1.00 98.19 201 HIS A CA 1
ATOM 1562 C C . HIS A 1 201 ? 14.983 -3.193 -5.762 1.00 98.19 201 HIS A C 1
ATOM 1564 O O . HIS A 1 201 ? 14.296 -2.470 -6.478 1.00 98.19 201 HIS A O 1
ATOM 1570 N N . CYS A 1 202 ? 14.891 -4.518 -5.787 1.00 98.56 202 CYS A N 1
ATOM 1571 C CA . CYS A 1 202 ? 13.979 -5.268 -6.641 1.00 98.56 202 CYS A CA 1
ATOM 1572 C C . CYS A 1 202 ? 12.799 -5.775 -5.812 1.00 98.56 202 CYS A C 1
ATOM 1574 O O . CYS A 1 202 ? 12.991 -6.464 -4.806 1.00 98.56 202 CYS A O 1
ATOM 1576 N N . LEU A 1 203 ? 11.586 -5.427 -6.225 1.00 98.31 203 LEU A N 1
ATOM 1577 C CA . LEU A 1 203 ? 10.349 -5.737 -5.523 1.00 98.31 203 LEU A CA 1
ATOM 1578 C C . LEU A 1 203 ? 9.448 -6.571 -6.430 1.00 98.31 203 LEU A C 1
ATOM 1580 O O . LEU A 1 203 ? 9.114 -6.137 -7.530 1.00 98.31 203 LEU A O 1
ATOM 1584 N N . ASP A 1 204 ? 9.002 -7.731 -5.964 1.00 97.31 204 ASP A N 1
ATOM 1585 C CA . ASP A 1 204 ? 7.951 -8.498 -6.636 1.00 97.31 204 ASP A CA 1
ATOM 1586 C C . ASP A 1 204 ? 7.079 -9.195 -5.599 1.00 97.31 204 ASP A C 1
ATOM 1588 O O . ASP A 1 204 ? 7.562 -9.637 -4.559 1.00 97.31 204 ASP A O 1
ATOM 1592 N N . PHE A 1 205 ? 5.785 -9.297 -5.861 1.00 93.44 205 PHE A N 1
ATOM 1593 C CA . PHE A 1 205 ? 4.861 -9.937 -4.934 1.00 93.44 205 PHE A CA 1
ATOM 1594 C C . PHE A 1 205 ? 4.918 -11.471 -5.006 1.00 93.44 205 PHE A C 1
ATOM 1596 O O . PHE A 1 205 ? 4.480 -12.137 -4.071 1.00 93.44 205 PHE A O 1
ATOM 1603 N N . ALA A 1 206 ? 5.462 -12.045 -6.088 1.00 90.38 206 ALA A N 1
ATOM 1604 C CA . ALA A 1 206 ? 5.628 -13.481 -6.265 1.00 90.38 206 ALA A CA 1
ATOM 1605 C C . ALA A 1 206 ? 6.952 -13.962 -5.634 1.00 90.38 206 ALA A C 1
ATOM 1607 O O . ALA A 1 206 ? 8.033 -13.672 -6.161 1.00 90.38 206 ALA A O 1
ATOM 1608 N N . PRO A 1 207 ? 6.917 -14.783 -4.563 1.00 88.94 207 PRO A N 1
ATOM 1609 C CA . PRO A 1 207 ? 8.133 -15.247 -3.891 1.00 88.94 207 PRO A CA 1
ATOM 1610 C C . PRO A 1 207 ? 9.086 -16.021 -4.805 1.00 88.94 207 PRO A C 1
ATOM 1612 O O . PRO A 1 207 ? 10.304 -15.892 -4.689 1.00 88.94 207 PRO A O 1
ATOM 1615 N N . THR A 1 208 ? 8.545 -16.804 -5.746 1.00 93.62 208 THR A N 1
ATOM 1616 C CA . THR A 1 208 ? 9.355 -17.546 -6.722 1.00 93.62 208 THR A CA 1
ATOM 1617 C C . THR A 1 208 ? 10.163 -16.614 -7.625 1.00 93.62 208 THR A C 1
ATOM 1619 O O . THR A 1 208 ? 11.314 -16.923 -7.920 1.00 93.62 208 THR A O 1
ATOM 1622 N N . ALA A 1 209 ? 9.604 -15.475 -8.037 1.00 94.75 209 ALA A N 1
ATOM 1623 C CA . ALA A 1 209 ? 10.297 -14.526 -8.904 1.00 94.75 209 ALA A CA 1
ATOM 1624 C C . ALA A 1 209 ? 11.522 -13.933 -8.197 1.00 94.75 209 ALA A C 1
ATOM 1626 O O . ALA A 1 209 ? 12.638 -14.010 -8.708 1.00 94.75 209 ALA A O 1
ATOM 1627 N N . VAL A 1 210 ? 11.321 -13.461 -6.961 1.00 96.44 210 VAL A N 1
ATOM 1628 C CA . VAL A 1 210 ? 12.385 -12.917 -6.104 1.00 96.44 210 VAL A CA 1
ATOM 1629 C C . VAL A 1 210 ? 13.453 -13.969 -5.804 1.00 96.44 210 VAL A C 1
ATOM 1631 O O . VAL A 1 210 ? 14.639 -13.648 -5.770 1.00 96.44 210 VAL A O 1
ATOM 1634 N N . HIS A 1 211 ? 13.059 -15.227 -5.590 1.00 96.06 211 HIS A N 1
ATOM 1635 C CA . HIS A 1 211 ? 14.013 -16.318 -5.400 1.00 96.06 211 HIS A CA 1
ATOM 1636 C C . HIS A 1 211 ? 14.878 -16.536 -6.649 1.00 96.06 211 HIS A C 1
ATOM 1638 O O . HIS A 1 211 ? 16.099 -16.531 -6.538 1.00 96.06 211 HIS A O 1
ATOM 1644 N N . LEU A 1 212 ? 14.267 -16.654 -7.831 1.00 96.81 212 LEU A N 1
ATOM 1645 C CA . LEU A 1 212 ? 14.993 -16.838 -9.092 1.00 96.81 212 LEU A CA 1
ATOM 1646 C C . LEU A 1 212 ? 15.912 -15.652 -9.419 1.00 96.81 212 LEU A C 1
ATOM 1648 O O . LEU A 1 212 ? 17.039 -15.868 -9.852 1.00 96.81 212 LEU A O 1
ATOM 1652 N N . LEU A 1 213 ? 15.466 -14.419 -9.159 1.00 97.75 213 LEU A N 1
ATOM 1653 C CA . LEU A 1 213 ? 16.298 -13.218 -9.271 1.00 97.75 213 LEU A CA 1
ATOM 1654 C C . LEU A 1 213 ? 17.560 -13.329 -8.406 1.00 97.75 213 LEU A C 1
ATOM 1656 O O . LEU A 1 213 ? 18.663 -13.065 -8.874 1.00 97.75 213 LEU A O 1
ATOM 1660 N N . LYS A 1 214 ? 17.399 -13.739 -7.141 1.00 97.69 214 LYS A N 1
ATOM 1661 C CA . LYS A 1 214 ? 18.510 -13.896 -6.190 1.00 97.69 214 LYS A CA 1
ATOM 1662 C C . LYS A 1 214 ? 19.483 -15.012 -6.571 1.00 97.69 214 LYS A C 1
ATOM 1664 O O . LYS A 1 214 ? 20.604 -15.015 -6.066 1.00 97.69 214 LYS A O 1
ATOM 1669 N N . GLU A 1 215 ? 19.080 -15.931 -7.446 1.00 96.94 215 GLU A N 1
ATOM 1670 C CA . GLU A 1 215 ? 19.952 -16.981 -7.967 1.00 96.94 215 GLU A CA 1
ATOM 1671 C C . GLU A 1 215 ? 20.810 -16.540 -9.164 1.00 96.94 215 GLU A C 1
ATOM 1673 O O . GLU A 1 215 ? 21.810 -17.205 -9.438 1.00 96.94 215 GLU A O 1
ATOM 1678 N N . ASP A 1 216 ? 20.488 -15.428 -9.838 1.00 97.44 216 ASP A N 1
ATOM 1679 C CA . ASP A 1 216 ? 21.281 -14.906 -10.962 1.00 97.44 216 ASP A CA 1
ATOM 1680 C C . ASP A 1 216 ? 22.647 -14.379 -10.484 1.00 97.44 216 ASP A C 1
ATOM 1682 O O . ASP A 1 216 ? 22.755 -13.647 -9.496 1.00 97.44 216 ASP A O 1
ATOM 1686 N N . GLU A 1 217 ? 23.714 -14.730 -11.203 1.00 97.00 217 GLU A N 1
ATOM 1687 C CA . GLU A 1 217 ? 25.087 -14.383 -10.823 1.00 97.00 217 GLU A CA 1
ATOM 1688 C C . GLU A 1 217 ? 25.357 -12.871 -10.845 1.00 97.00 217 GLU A C 1
ATOM 1690 O O . GLU A 1 217 ? 26.095 -12.369 -9.992 1.00 97.00 217 GLU A O 1
ATOM 1695 N N . ARG A 1 218 ? 24.717 -12.119 -11.754 1.00 96.38 218 ARG A N 1
ATOM 1696 C CA . ARG A 1 218 ? 24.835 -10.650 -11.804 1.00 96.38 218 ARG A CA 1
ATOM 1697 C C . ARG A 1 218 ? 24.224 -10.028 -10.549 1.00 96.38 218 ARG A C 1
ATOM 1699 O O . ARG A 1 218 ? 24.814 -9.124 -9.953 1.00 96.38 218 ARG A O 1
ATOM 1706 N N . PHE A 1 219 ? 23.082 -10.555 -10.101 1.00 97.69 219 PHE A N 1
ATOM 1707 C CA . PHE A 1 219 ? 22.442 -10.125 -8.859 1.00 97.69 219 PHE A CA 1
ATOM 1708 C C . PHE A 1 219 ? 23.264 -10.525 -7.630 1.00 97.69 219 PHE A C 1
ATOM 1710 O O . PHE A 1 219 ? 23.519 -9.685 -6.770 1.00 97.69 219 PHE A O 1
ATOM 1717 N N . LYS A 1 220 ? 23.736 -11.778 -7.553 1.00 98.06 220 LYS A N 1
ATOM 1718 C CA . LYS A 1 220 ? 24.586 -12.272 -6.453 1.00 98.06 220 LYS A CA 1
ATOM 1719 C C . LYS A 1 220 ? 25.860 -11.454 -6.291 1.00 98.06 220 LYS A C 1
ATOM 1721 O O . LYS A 1 220 ? 26.268 -11.190 -5.160 1.00 98.06 220 LYS A O 1
ATOM 1726 N N . ALA A 1 221 ? 26.506 -11.073 -7.392 1.00 96.56 221 ALA A N 1
ATOM 1727 C CA . ALA A 1 221 ? 27.681 -10.208 -7.361 1.00 96.56 221 ALA A CA 1
ATOM 1728 C C . ALA A 1 221 ? 27.347 -8.846 -6.736 1.00 96.56 221 ALA A C 1
ATOM 1730 O O . ALA A 1 221 ? 27.958 -8.461 -5.741 1.00 96.56 221 ALA A O 1
ATOM 1731 N N . ALA A 1 222 ? 26.304 -8.177 -7.233 1.00 96.50 222 ALA A N 1
ATOM 1732 C CA . ALA A 1 222 ? 25.873 -6.888 -6.702 1.00 96.50 222 ALA A CA 1
ATOM 1733 C C . ALA A 1 222 ? 25.408 -6.960 -5.236 1.00 96.50 222 ALA A C 1
ATOM 1735 O O . ALA A 1 222 ? 25.729 -6.080 -4.440 1.00 96.50 222 ALA A O 1
ATOM 1736 N N . ALA A 1 223 ? 24.694 -8.017 -4.848 1.00 96.62 223 ALA A N 1
ATOM 1737 C CA . ALA A 1 223 ? 24.214 -8.216 -3.483 1.00 96.62 223 ALA A CA 1
ATOM 1738 C C . ALA A 1 223 ? 25.361 -8.445 -2.486 1.00 96.62 223 ALA A C 1
ATOM 1740 O O . ALA A 1 223 ? 25.331 -7.889 -1.389 1.00 96.62 223 ALA A O 1
ATOM 1741 N N . ARG A 1 224 ? 26.405 -9.201 -2.867 1.00 96.44 224 ARG A N 1
ATOM 1742 C CA . ARG A 1 224 ? 27.615 -9.386 -2.038 1.00 96.44 224 ARG A CA 1
ATOM 1743 C C . ARG A 1 224 ? 28.345 -8.075 -1.759 1.00 96.44 224 ARG A C 1
ATOM 1745 O O . ARG A 1 224 ? 28.965 -7.938 -0.712 1.00 96.44 224 ARG A O 1
ATOM 1752 N N . GLU A 1 225 ? 28.246 -7.123 -2.676 1.00 93.75 225 GLU A N 1
ATOM 1753 C CA . GLU A 1 225 ? 28.818 -5.783 -2.539 1.00 93.75 225 GLU A CA 1
ATOM 1754 C C . GLU A 1 225 ? 27.872 -4.797 -1.828 1.00 93.75 225 GLU A C 1
ATOM 1756 O O . GLU A 1 225 ? 28.190 -3.619 -1.707 1.00 93.75 225 GLU A O 1
ATOM 1761 N N . GLY A 1 226 ? 26.702 -5.252 -1.361 1.00 93.31 226 GLY A N 1
ATOM 1762 C CA . GLY A 1 226 ? 25.704 -4.401 -0.705 1.00 93.31 226 GLY A CA 1
ATOM 1763 C C . GLY A 1 226 ? 24.935 -3.486 -1.662 1.00 93.31 226 GLY A C 1
ATOM 1764 O O . GLY A 1 226 ? 24.267 -2.558 -1.220 1.00 93.31 226 GLY A O 1
ATOM 1765 N N . ARG A 1 227 ? 25.009 -3.741 -2.974 1.00 94.50 227 ARG A N 1
ATOM 1766 C CA . ARG A 1 227 ? 24.458 -2.873 -4.024 1.00 94.50 227 ARG A CA 1
ATOM 1767 C C . ARG A 1 227 ? 23.109 -3.316 -4.571 1.00 94.50 227 ARG A C 1
ATOM 1769 O O . ARG A 1 227 ? 22.484 -2.558 -5.305 1.00 94.50 227 ARG A O 1
ATOM 1776 N N . ALA A 1 228 ? 22.662 -4.526 -4.251 1.00 97.06 228 ALA A N 1
ATOM 1777 C CA . ALA A 1 228 ? 21.380 -5.051 -4.706 1.00 97.06 228 ALA A CA 1
ATOM 1778 C C . ALA A 1 228 ? 20.640 -5.773 -3.578 1.00 97.06 228 ALA A C 1
ATOM 1780 O O . ALA A 1 228 ? 21.221 -6.569 -2.842 1.00 97.06 228 ALA A O 1
ATOM 1781 N N . THR A 1 229 ? 19.336 -5.526 -3.468 1.00 97.56 229 THR A N 1
ATOM 1782 C CA . THR A 1 229 ? 18.441 -6.238 -2.546 1.00 97.56 229 THR A CA 1
ATOM 1783 C C . THR A 1 229 ? 17.159 -6.648 -3.259 1.00 97.56 229 THR A C 1
ATOM 1785 O O . THR A 1 229 ? 16.734 -5.994 -4.207 1.00 97.56 229 THR A O 1
ATOM 1788 N N . GLY A 1 230 ? 16.562 -7.760 -2.827 1.00 97.12 230 GLY A N 1
ATOM 1789 C CA . GLY A 1 230 ? 15.349 -8.314 -3.425 1.00 97.12 230 GLY A CA 1
ATOM 1790 C C . GLY A 1 230 ? 14.333 -8.653 -2.344 1.00 97.12 230 GLY A C 1
ATOM 1791 O O . GLY A 1 230 ? 14.680 -9.366 -1.395 1.00 97.12 230 GLY A O 1
ATOM 1792 N N . HIS A 1 231 ? 13.099 -8.176 -2.485 1.00 95.69 231 HIS A N 1
ATOM 1793 C CA . HIS A 1 231 ? 12.061 -8.285 -1.457 1.00 95.69 231 HIS A CA 1
ATOM 1794 C C . HIS A 1 231 ? 10.758 -8.813 -2.041 1.00 95.69 231 HIS A C 1
ATOM 1796 O O . HIS A 1 231 ? 10.335 -8.386 -3.115 1.00 95.69 231 HIS A O 1
ATOM 1802 N N . VAL A 1 232 ? 10.116 -9.721 -1.300 1.00 93.75 232 VAL A N 1
ATOM 1803 C CA . VAL A 1 232 ? 8.722 -10.075 -1.571 1.00 93.75 232 VAL A CA 1
ATOM 1804 C C . VAL A 1 232 ? 7.865 -8.906 -1.111 1.00 93.75 232 VAL A C 1
ATOM 1806 O O . VAL A 1 232 ? 7.874 -8.573 0.073 1.00 93.75 232 VAL A O 1
ATOM 1809 N N . TYR A 1 233 ? 7.193 -8.251 -2.050 1.00 92.06 233 TYR A N 1
ATOM 1810 C CA . TYR A 1 233 ? 6.506 -6.992 -1.797 1.00 92.06 233 TYR A CA 1
ATOM 1811 C C . TYR A 1 233 ? 5.292 -6.838 -2.713 1.00 92.06 233 TYR A C 1
ATOM 1813 O O . TYR A 1 233 ? 5.423 -6.734 -3.934 1.00 92.06 233 TYR A O 1
ATOM 1821 N N . ASP A 1 234 ? 4.103 -6.809 -2.116 1.00 88.06 234 ASP A N 1
ATOM 1822 C CA . ASP A 1 234 ? 2.862 -6.513 -2.824 1.00 88.06 234 ASP A CA 1
ATOM 1823 C C . ASP A 1 234 ? 2.624 -5.002 -2.851 1.00 88.06 234 ASP A C 1
ATOM 1825 O O . ASP A 1 234 ? 2.201 -4.388 -1.870 1.00 88.06 234 ASP A O 1
ATOM 1829 N N . LEU A 1 235 ? 2.866 -4.412 -4.021 1.00 93.12 235 LEU A N 1
ATOM 1830 C CA . LEU A 1 235 ? 2.688 -2.986 -4.271 1.00 93.12 235 LEU A CA 1
ATOM 1831 C C . LEU A 1 235 ? 1.277 -2.488 -3.911 1.00 93.12 235 LEU A C 1
ATOM 1833 O O . LEU A 1 235 ? 1.118 -1.333 -3.521 1.00 93.12 235 LEU A O 1
ATOM 1837 N N . SER A 1 236 ? 0.251 -3.336 -4.017 1.00 84.62 236 SER A N 1
ATOM 1838 C CA . SER A 1 236 ? -1.146 -2.954 -3.790 1.00 84.62 236 SER A CA 1
ATOM 1839 C C . SER A 1 236 ? -1.576 -2.940 -2.316 1.00 84.62 236 SER A C 1
ATOM 1841 O O . SER A 1 236 ? -2.661 -2.424 -2.010 1.00 84.62 236 SER A O 1
ATOM 1843 N N . SER A 1 237 ? -0.745 -3.468 -1.409 1.00 76.19 237 SER A N 1
ATOM 1844 C CA . SER A 1 237 ? -1.077 -3.645 0.014 1.00 76.19 237 SER A CA 1
ATOM 1845 C C . SER A 1 237 ? 0.026 -3.200 0.983 1.00 76.19 237 SER A C 1
ATOM 1847 O O . SER A 1 237 ? -0.288 -2.693 2.055 1.00 76.19 237 SER A O 1
ATOM 1849 N N . MET A 1 238 ? 1.304 -3.297 0.614 1.00 75.88 238 MET A N 1
ATOM 1850 C CA . MET A 1 238 ? 2.430 -3.004 1.507 1.00 75.88 238 MET A CA 1
ATOM 1851 C C . MET A 1 238 ? 2.956 -1.581 1.305 1.00 75.88 238 MET A C 1
ATOM 1853 O O . MET A 1 238 ? 3.247 -1.183 0.182 1.00 75.88 238 MET A O 1
ATOM 1857 N N . HIS A 1 239 ? 3.139 -0.803 2.374 1.00 83.12 239 HIS A N 1
ATOM 1858 C CA . HIS A 1 239 ? 3.743 0.534 2.278 1.00 83.12 239 HIS A CA 1
ATOM 1859 C C . HIS A 1 239 ? 5.284 0.439 2.170 1.00 83.12 239 HIS A C 1
ATOM 1861 O O . HIS A 1 239 ? 5.871 -0.378 2.875 1.00 83.12 239 HIS A O 1
ATOM 1867 N N . PRO A 1 240 ? 5.994 1.279 1.386 1.00 79.38 240 PRO A N 1
ATOM 1868 C CA . PRO A 1 240 ? 7.453 1.162 1.218 1.00 79.38 240 PRO A CA 1
ATOM 1869 C C . PRO A 1 240 ? 8.270 1.306 2.510 1.00 79.38 240 PRO A C 1
ATOM 1871 O O . PRO A 1 240 ? 9.406 0.842 2.588 1.00 79.38 240 PRO A O 1
ATOM 1874 N N . SER A 1 241 ? 7.689 1.911 3.552 1.00 77.38 241 SER A N 1
ATOM 1875 C CA . SER A 1 241 ? 8.324 2.012 4.871 1.00 77.38 241 SER A CA 1
ATOM 1876 C C . SER A 1 241 ? 8.498 0.668 5.584 1.00 77.38 241 SER A C 1
ATOM 1878 O O . SER A 1 241 ? 9.187 0.613 6.597 1.00 77.38 241 SER A O 1
ATOM 1880 N N . THR A 1 242 ? 7.876 -0.413 5.100 1.00 75.56 242 THR A N 1
ATOM 1881 C CA . THR A 1 242 ? 8.081 -1.762 5.650 1.00 75.56 242 THR A CA 1
ATOM 1882 C C . THR A 1 242 ? 9.457 -2.330 5.297 1.00 75.56 242 THR A C 1
ATOM 1884 O O . THR A 1 242 ? 9.885 -3.303 5.910 1.00 75.56 242 THR A O 1
ATOM 1887 N N . ILE A 1 243 ? 10.156 -1.742 4.320 1.00 79.31 243 ILE A N 1
ATOM 1888 C CA . ILE A 1 243 ? 11.503 -2.146 3.916 1.00 79.31 243 ILE A CA 1
ATOM 1889 C C . ILE A 1 243 ? 12.501 -1.167 4.536 1.00 79.31 243 ILE A C 1
ATOM 1891 O O . ILE A 1 243 ? 12.622 -0.025 4.091 1.00 79.31 243 ILE A O 1
ATOM 1895 N N . SER A 1 244 ? 13.210 -1.623 5.570 1.00 82.31 244 SER A N 1
ATOM 1896 C CA . SER A 1 244 ? 14.311 -0.876 6.184 1.00 82.31 244 SER A CA 1
ATOM 1897 C C . SER A 1 244 ? 15.562 -0.958 5.308 1.00 82.31 244 SER A C 1
ATOM 1899 O O . SER A 1 244 ? 15.944 -2.042 4.862 1.00 82.31 244 SER A O 1
ATOM 1901 N N . LEU A 1 245 ? 16.181 0.194 5.052 1.00 80.88 245 LEU A N 1
ATOM 1902 C CA . LEU A 1 245 ? 17.438 0.310 4.311 1.00 80.88 245 LEU A CA 1
ATOM 1903 C C . LEU A 1 245 ? 18.647 0.363 5.243 1.00 80.88 245 LEU A C 1
ATOM 1905 O O . LEU A 1 245 ? 19.730 -0.086 4.869 1.00 80.88 245 LEU A O 1
ATOM 1909 N N . SER A 1 246 ? 18.463 0.877 6.459 1.00 76.81 246 SER A N 1
ATOM 1910 C CA . SER A 1 246 ? 19.524 0.959 7.457 1.00 76.81 246 SER A CA 1
ATOM 1911 C C . SER A 1 246 ? 18.980 1.023 8.892 1.00 76.81 246 SER A C 1
ATOM 1913 O O . SER A 1 246 ? 17.824 1.393 9.117 1.00 76.81 246 SER A O 1
ATOM 1915 N N . PRO A 1 247 ? 19.804 0.667 9.899 1.00 69.25 247 PRO A N 1
ATOM 1916 C CA . PRO A 1 247 ? 19.388 0.648 11.307 1.00 69.25 247 PRO A CA 1
ATOM 1917 C C . PRO A 1 247 ? 18.991 2.012 11.893 1.00 69.25 247 PRO A C 1
ATOM 1919 O O . PRO A 1 247 ? 18.343 2.062 12.933 1.00 69.25 247 PRO A O 1
ATOM 1922 N N . ASP A 1 248 ? 19.377 3.111 11.247 1.00 66.19 248 ASP A N 1
ATOM 1923 C CA . ASP A 1 248 ? 19.064 4.494 11.631 1.00 66.19 248 ASP A CA 1
ATOM 1924 C C . ASP A 1 248 ? 17.627 4.926 11.272 1.00 66.19 248 ASP A C 1
ATOM 1926 O O . ASP A 1 248 ? 17.236 6.060 11.546 1.00 66.19 248 ASP A O 1
ATOM 1930 N N . GLY A 1 249 ? 16.829 4.025 10.688 1.00 65.56 249 GLY A N 1
ATOM 1931 C CA . GLY A 1 249 ? 15.418 4.253 10.382 1.00 65.56 249 GLY A CA 1
ATOM 1932 C C . GLY A 1 249 ? 15.143 4.719 8.953 1.00 65.56 249 GLY A C 1
ATOM 1933 O O . GLY A 1 249 ? 13.993 5.038 8.648 1.00 65.56 249 GLY A O 1
ATOM 1934 N N . GLN A 1 250 ? 16.141 4.738 8.059 1.00 76.00 250 GLN A N 1
ATOM 1935 C CA . GLN A 1 250 ? 15.869 4.952 6.635 1.00 76.00 250 GLN A CA 1
ATOM 1936 C C . GLN A 1 250 ? 15.089 3.767 6.064 1.00 76.00 250 GLN A C 1
ATOM 1938 O O . GLN A 1 250 ? 15.372 2.601 6.349 1.00 76.00 250 GLN A O 1
ATOM 1943 N N . THR A 1 251 ? 14.103 4.072 5.227 1.00 85.25 251 THR A N 1
ATOM 1944 C CA . THR A 1 251 ? 13.251 3.070 4.584 1.00 85.25 251 THR A CA 1
ATOM 1945 C C . THR A 1 251 ? 13.227 3.283 3.080 1.00 85.25 251 THR A C 1
ATOM 1947 O O . THR A 1 251 ? 13.755 4.276 2.583 1.00 85.25 251 THR A O 1
ATOM 1950 N N . LEU A 1 252 ? 12.596 2.371 2.344 1.00 84.50 252 LEU A N 1
ATOM 1951 C CA . LEU A 1 252 ? 12.442 2.516 0.898 1.00 84.50 252 LEU A CA 1
ATOM 1952 C C . LEU A 1 252 ? 11.489 3.662 0.506 1.00 84.50 252 LEU A C 1
ATOM 1954 O O . LEU A 1 252 ? 11.462 4.074 -0.655 1.00 84.50 252 LEU A O 1
ATOM 1958 N N . ALA A 1 253 ? 10.727 4.212 1.459 1.00 86.25 253 ALA A N 1
ATOM 1959 C CA . ALA A 1 253 ? 10.002 5.455 1.243 1.00 86.25 253 ALA A CA 1
ATOM 1960 C C . ALA A 1 253 ? 10.998 6.609 1.050 1.00 86.25 253 ALA A C 1
ATOM 1962 O O . ALA A 1 253 ? 11.895 6.818 1.864 1.00 86.25 253 ALA A O 1
ATOM 1963 N N . ASN A 1 254 ? 10.808 7.388 -0.014 1.00 86.12 254 ASN A N 1
ATOM 1964 C CA . ASN A 1 254 ? 11.627 8.547 -0.352 1.00 86.12 254 ASN A CA 1
ATOM 1965 C C . ASN A 1 254 ? 13.120 8.219 -0.574 1.00 86.12 254 ASN A C 1
ATOM 1967 O O . ASN A 1 254 ? 13.994 9.017 -0.232 1.00 86.12 254 ASN A O 1
ATOM 1971 N N . ALA A 1 255 ? 13.414 7.050 -1.150 1.00 88.75 255 ALA A N 1
ATOM 1972 C CA . ALA A 1 255 ? 14.771 6.546 -1.371 1.00 88.75 255 ALA A CA 1
ATOM 1973 C C . ALA A 1 255 ? 15.194 6.513 -2.851 1.00 88.75 255 ALA A C 1
ATOM 1975 O O . ALA A 1 255 ? 16.384 6.625 -3.153 1.00 88.75 255 ALA A O 1
ATOM 1976 N N . ALA A 1 256 ? 14.245 6.375 -3.776 1.00 96.12 256 ALA A N 1
ATOM 1977 C CA . ALA A 1 256 ? 14.518 6.135 -5.186 1.00 96.12 256 ALA A CA 1
ATOM 1978 C C . ALA A 1 256 ? 14.808 7.430 -5.949 1.00 96.12 256 ALA A C 1
ATOM 1980 O O . ALA A 1 256 ? 14.068 8.410 -5.848 1.00 96.12 256 ALA A O 1
ATOM 1981 N N . ASP A 1 257 ? 15.856 7.403 -6.763 1.00 96.06 257 ASP A N 1
ATOM 1982 C CA . ASP A 1 257 ? 16.103 8.422 -7.782 1.00 96.06 257 ASP A CA 1
ATOM 1983 C C . ASP A 1 257 ? 15.341 8.089 -9.061 1.00 96.06 257 ASP A C 1
ATOM 1985 O O . ASP A 1 257 ? 14.771 8.974 -9.697 1.00 96.06 257 ASP A O 1
ATOM 1989 N N . VAL A 1 258 ? 15.282 6.792 -9.379 1.00 97.94 258 VAL A N 1
ATOM 1990 C CA . VAL A 1 258 ? 14.448 6.238 -10.440 1.00 97.94 258 VAL A CA 1
ATOM 1991 C C . VAL A 1 258 ? 13.639 5.070 -9.883 1.00 97.94 258 VAL A C 1
ATOM 1993 O O . VAL A 1 258 ? 14.204 4.130 -9.324 1.00 97.94 258 VAL A O 1
ATOM 1996 N N . ALA A 1 259 ? 12.320 5.109 -10.048 1.00 98.44 259 ALA A N 1
ATOM 1997 C CA . ALA A 1 259 ? 11.460 3.944 -9.864 1.00 98.44 259 ALA A CA 1
ATOM 1998 C C . ALA A 1 259 ? 11.080 3.384 -11.239 1.00 98.44 259 ALA A C 1
ATOM 2000 O O . ALA A 1 259 ? 10.677 4.136 -12.122 1.00 98.44 259 ALA A O 1
ATOM 2001 N N . ILE A 1 260 ? 11.212 2.076 -11.428 1.00 98.56 260 ILE A N 1
ATOM 2002 C CA . ILE A 1 260 ? 10.899 1.365 -12.667 1.00 98.56 260 ILE A CA 1
ATOM 2003 C C . ILE A 1 260 ? 9.621 0.568 -12.447 1.00 98.56 260 ILE A C 1
ATOM 2005 O O . ILE A 1 260 ? 9.569 -0.281 -11.560 1.00 98.56 260 ILE A O 1
ATOM 2009 N N . LEU A 1 261 ? 8.609 0.814 -13.276 1.00 97.88 261 LEU A N 1
ATOM 2010 C CA . LEU A 1 261 ? 7.355 0.072 -13.261 1.00 97.88 261 LEU A CA 1
ATOM 2011 C C . LEU A 1 261 ? 7.029 -0.380 -14.688 1.00 97.88 261 LEU A C 1
ATOM 2013 O O . LEU A 1 261 ? 6.425 0.348 -15.475 1.00 97.88 261 LEU A O 1
ATOM 2017 N N . LEU A 1 262 ? 7.460 -1.596 -15.029 1.00 97.19 262 LEU A N 1
ATOM 2018 C CA . LEU A 1 262 ? 7.286 -2.174 -16.362 1.00 97.19 262 LEU A CA 1
ATOM 2019 C C . LEU A 1 262 ? 6.401 -3.419 -16.279 1.00 97.19 262 LEU A C 1
ATOM 2021 O O . LEU A 1 262 ? 6.788 -4.400 -15.656 1.00 97.19 262 LEU A O 1
ATOM 2025 N N . PHE A 1 263 ? 5.253 -3.410 -16.957 1.00 95.56 263 PHE A N 1
ATOM 2026 C CA . PHE A 1 263 ? 4.320 -4.542 -17.042 1.00 95.56 263 PHE A CA 1
ATOM 2027 C C . PHE A 1 263 ? 3.873 -5.084 -15.675 1.00 95.56 263 PHE A C 1
ATOM 2029 O O . PHE A 1 263 ? 3.783 -6.297 -15.486 1.00 95.56 263 PHE A O 1
ATOM 2036 N N . CYS A 1 264 ? 3.625 -4.187 -14.718 1.00 95.69 264 CYS A N 1
ATOM 2037 C CA . CYS A 1 264 ? 3.315 -4.543 -13.332 1.00 95.69 264 CYS A CA 1
ATOM 2038 C C . CYS A 1 264 ? 1.898 -4.117 -12.925 1.00 95.69 264 CYS A C 1
ATOM 2040 O O . CYS A 1 264 ? 1.131 -4.952 -12.441 1.00 95.69 264 CYS A O 1
ATOM 2042 N N . LEU A 1 265 ? 1.503 -2.857 -13.155 1.00 96.06 265 LEU A N 1
ATOM 2043 C CA . LEU A 1 265 ? 0.187 -2.372 -12.725 1.00 96.06 265 LEU A CA 1
ATOM 2044 C C . LEU A 1 265 ? -0.958 -3.105 -13.433 1.00 96.06 265 LEU A C 1
ATOM 2046 O O . LEU A 1 265 ? -2.009 -3.326 -12.826 1.00 96.06 265 LEU A O 1
ATOM 2050 N N . SER A 1 266 ? -0.745 -3.547 -14.675 1.00 95.38 266 SER A N 1
ATOM 2051 C CA . SER A 1 266 ? -1.739 -4.321 -15.423 1.00 95.38 266 SER A CA 1
ATOM 2052 C C . SER A 1 266 ? -2.130 -5.643 -14.768 1.00 95.38 266 SER A C 1
ATOM 2054 O O . SER A 1 266 ? -3.191 -6.177 -15.082 1.00 95.38 266 SER A O 1
ATOM 2056 N N . ALA A 1 267 ? -1.323 -6.179 -13.852 1.00 93.31 267 ALA A N 1
ATOM 2057 C CA . ALA A 1 267 ? -1.610 -7.435 -13.170 1.00 93.31 267 ALA A CA 1
ATOM 2058 C C . ALA A 1 267 ? -2.510 -7.279 -11.929 1.00 93.31 267 ALA A C 1
ATOM 2060 O O . ALA A 1 267 ? -2.981 -8.287 -11.400 1.00 93.31 267 ALA A O 1
ATOM 2061 N N . ILE A 1 268 ? -2.739 -6.048 -11.451 1.00 89.94 268 ILE A N 1
ATOM 2062 C CA . ILE A 1 268 ? -3.346 -5.789 -10.136 1.00 89.94 268 ILE A CA 1
ATOM 2063 C C . ILE A 1 268 ? -4.878 -5.814 -10.203 1.00 89.94 268 ILE A C 1
ATOM 2065 O O . ILE A 1 268 ? -5.526 -6.635 -9.551 1.00 89.94 268 ILE A O 1
ATOM 2069 N N . SER A 1 269 ? -5.480 -4.869 -10.928 1.00 86.12 269 SER A N 1
ATOM 2070 C CA . SER A 1 269 ? -6.931 -4.636 -10.943 1.00 86.12 269 SER A CA 1
ATOM 2071 C C . SER A 1 269 ? -7.292 -3.598 -12.019 1.00 86.12 269 SER A C 1
ATOM 2073 O O . SER A 1 269 ? -6.427 -2.784 -12.341 1.00 86.12 269 SER A O 1
ATOM 2075 N N . PRO A 1 270 ? -8.538 -3.557 -12.541 1.00 86.88 270 PRO A N 1
ATOM 2076 C CA . PRO A 1 270 ? -8.976 -2.490 -13.447 1.00 86.88 270 PRO A CA 1
ATOM 2077 C C . PRO A 1 270 ? -8.894 -1.096 -12.815 1.00 86.88 270 PRO A C 1
ATOM 2079 O O . PRO A 1 270 ? -8.980 -0.955 -11.588 1.00 86.88 270 PRO A O 1
ATOM 2082 N N . HIS A 1 271 ? -8.768 -0.067 -13.654 1.00 84.00 271 HIS A N 1
ATOM 2083 C CA . HIS A 1 271 ? -8.979 1.327 -13.263 1.00 84.00 271 HIS A CA 1
ATOM 2084 C C . HIS A 1 271 ? -10.454 1.723 -13.475 1.00 84.00 271 HIS A C 1
ATOM 2086 O O . HIS A 1 271 ? -11.033 1.336 -14.487 1.00 84.00 271 HIS A O 1
ATOM 2092 N N . PRO A 1 272 ? -11.073 2.485 -12.556 1.00 80.00 272 PRO A N 1
ATOM 2093 C CA . PRO A 1 272 ? -10.579 2.826 -11.227 1.00 80.00 272 PRO A CA 1
ATOM 2094 C C . PRO A 1 272 ? -10.730 1.658 -10.248 1.00 80.00 272 PRO A C 1
ATOM 2096 O O . PRO A 1 272 ? -11.759 0.986 -10.191 1.00 80.00 272 PRO A O 1
ATOM 2099 N N . SER A 1 273 ? -9.725 1.446 -9.396 1.00 75.56 273 SER A N 1
ATOM 2100 C CA . SER A 1 273 ? -9.889 0.566 -8.238 1.00 75.56 273 SER A CA 1
ATOM 2101 C C . SER A 1 273 ? -9.025 0.977 -7.047 1.00 75.56 273 SER A C 1
ATOM 2103 O O . SER A 1 273 ? -7.912 1.472 -7.228 1.00 75.56 273 SER A O 1
ATOM 2105 N N . PRO A 1 274 ? -9.496 0.708 -5.813 1.00 72.31 274 PRO A N 1
ATOM 2106 C CA . PRO A 1 274 ? -8.716 0.845 -4.586 1.00 72.31 274 PRO A CA 1
ATOM 2107 C C . PRO A 1 274 ? -7.279 0.318 -4.677 1.00 72.31 274 PRO A C 1
ATOM 2109 O O . PRO A 1 274 ? -6.324 1.047 -4.428 1.00 72.31 274 PRO A O 1
ATOM 2112 N N . ALA A 1 275 ? -7.123 -0.943 -5.085 1.00 76.44 275 ALA A N 1
ATOM 2113 C CA . ALA A 1 275 ? -5.829 -1.617 -5.131 1.00 76.44 275 ALA A CA 1
ATOM 2114 C C . ALA A 1 275 ? -4.848 -0.927 -6.091 1.00 76.44 275 ALA A C 1
ATOM 2116 O O . ALA A 1 275 ? -3.691 -0.714 -5.734 1.00 76.44 275 ALA A O 1
ATOM 2117 N N . LEU A 1 276 ? -5.323 -0.524 -7.273 1.00 85.44 276 LEU A N 1
ATOM 2118 C CA . LEU A 1 276 ? -4.504 0.158 -8.272 1.00 85.44 276 LEU A CA 1
ATOM 2119 C C . LEU A 1 276 ? -4.114 1.575 -7.821 1.00 85.44 276 LEU A C 1
ATOM 2121 O O . LEU A 1 276 ? -2.960 1.975 -7.963 1.00 85.44 276 LEU A O 1
ATOM 2125 N N . THR A 1 277 ? -5.039 2.305 -7.189 1.00 82.44 277 THR A N 1
ATOM 2126 C CA . THR A 1 277 ? -4.762 3.628 -6.613 1.00 82.44 277 THR A CA 1
ATOM 2127 C C . THR A 1 277 ? -3.711 3.558 -5.503 1.00 82.44 277 THR A C 1
ATOM 2129 O O . THR A 1 277 ? -2.806 4.392 -5.482 1.00 82.44 277 THR A O 1
ATOM 2132 N N . ARG A 1 278 ? -3.774 2.561 -4.603 1.00 78.19 278 ARG A N 1
ATOM 2133 C CA . ARG A 1 278 ? -2.717 2.366 -3.586 1.00 78.19 278 ARG A CA 1
ATOM 2134 C C . ARG A 1 278 ? -1.387 2.026 -4.219 1.00 78.19 278 ARG A C 1
ATOM 2136 O O . ARG A 1 278 ? -0.375 2.587 -3.820 1.00 78.19 278 ARG A O 1
ATOM 2143 N N . ALA A 1 279 ? -1.400 1.142 -5.210 1.00 89.88 279 ALA A N 1
ATOM 2144 C CA . ALA A 1 279 ? -0.189 0.744 -5.902 1.00 89.88 279 ALA A CA 1
ATOM 2145 C C . ALA A 1 279 ? 0.530 1.951 -6.523 1.00 89.88 279 ALA A C 1
ATOM 2147 O O . ALA A 1 279 ? 1.735 2.124 -6.334 1.00 89.88 279 ALA A O 1
ATOM 2148 N N . ALA A 1 280 ? -0.224 2.846 -7.170 1.00 93.31 280 ALA A N 1
ATOM 2149 C CA . ALA A 1 280 ? 0.306 4.110 -7.663 1.00 93.31 280 ALA A CA 1
ATOM 2150 C C . ALA A 1 280 ? 0.858 4.991 -6.526 1.00 93.31 280 ALA A C 1
ATOM 2152 O O . ALA A 1 280 ? 1.965 5.512 -6.637 1.00 93.31 280 ALA A O 1
ATOM 2153 N N . GLN A 1 281 ? 0.134 5.128 -5.410 1.00 85.44 281 GLN A N 1
ATOM 2154 C CA . GLN A 1 281 ? 0.577 5.913 -4.247 1.00 85.44 281 GLN A CA 1
ATOM 2155 C C . GLN A 1 281 ? 1.873 5.388 -3.619 1.00 85.44 281 GLN A C 1
ATOM 2157 O O . GLN A 1 281 ? 2.760 6.182 -3.314 1.00 85.44 281 GLN A O 1
ATOM 2162 N N . HIS A 1 282 ? 2.008 4.073 -3.460 1.00 87.44 282 HIS A N 1
ATOM 2163 C CA . HIS A 1 282 ? 3.222 3.449 -2.940 1.00 87.44 282 HIS A CA 1
ATOM 2164 C C . HIS A 1 282 ? 4.405 3.632 -3.898 1.00 87.44 282 HIS A C 1
ATOM 2166 O O . HIS A 1 282 ? 5.492 3.991 -3.455 1.00 87.44 282 HIS A O 1
ATOM 2172 N N . ALA A 1 283 ? 4.200 3.483 -5.211 1.00 96.00 283 ALA A N 1
ATOM 2173 C CA . ALA A 1 283 ? 5.247 3.767 -6.195 1.00 96.00 283 ALA A CA 1
ATOM 2174 C C . ALA A 1 283 ? 5.707 5.239 -6.132 1.00 96.00 283 ALA A C 1
ATOM 2176 O O . ALA A 1 283 ? 6.905 5.518 -6.118 1.00 96.00 283 ALA A O 1
ATOM 2177 N N . MET A 1 284 ? 4.769 6.188 -6.017 1.00 94.00 284 MET A N 1
ATOM 2178 C CA . MET A 1 284 ? 5.082 7.616 -5.860 1.00 94.00 284 MET A CA 1
ATOM 2179 C C . MET A 1 284 ? 5.823 7.919 -4.548 1.00 94.00 284 MET A C 1
ATOM 2181 O O . MET A 1 284 ? 6.700 8.786 -4.519 1.00 94.00 284 MET A O 1
ATOM 2185 N N . SER A 1 285 ? 5.491 7.227 -3.452 1.00 86.88 285 SER A N 1
ATOM 2186 C CA . SER A 1 285 ? 6.122 7.471 -2.152 1.00 86.88 285 SER A CA 1
ATOM 2187 C C . SER A 1 285 ? 7.549 6.930 -2.060 1.00 86.88 285 SER A C 1
ATOM 2189 O O . SER A 1 285 ? 8.319 7.450 -1.255 1.00 86.88 285 SER A O 1
ATOM 2191 N N . MET A 1 286 ? 7.950 5.981 -2.915 1.00 93.75 286 MET A N 1
ATOM 2192 C CA . MET A 1 286 ? 9.343 5.517 -3.020 1.00 93.75 286 MET A CA 1
ATOM 2193 C C . MET A 1 286 ? 10.290 6.583 -3.587 1.00 93.75 286 MET A C 1
ATOM 2195 O O . MET A 1 286 ? 11.467 6.593 -3.238 1.00 93.75 286 MET A O 1
ATOM 2199 N N . LEU A 1 287 ? 9.801 7.492 -4.436 1.00 94.62 287 LEU A N 1
ATOM 2200 C CA . LEU A 1 287 ? 10.627 8.520 -5.076 1.00 94.62 287 LEU A CA 1
ATOM 2201 C C . LEU A 1 287 ? 11.102 9.584 -4.079 1.00 94.62 287 LEU A C 1
ATOM 2203 O O . LEU A 1 287 ? 10.312 10.097 -3.284 1.00 94.62 287 LEU A O 1
ATOM 2207 N N . LYS A 1 288 ? 12.369 9.990 -4.183 1.00 90.06 288 LYS A N 1
ATOM 2208 C CA . LYS A 1 288 ? 12.890 11.241 -3.605 1.00 90.06 288 LYS A CA 1
ATOM 2209 C C . LYS A 1 288 ? 12.265 12.461 -4.299 1.00 90.06 288 LYS A C 1
ATOM 2211 O O . LYS A 1 288 ? 11.803 12.328 -5.435 1.00 90.06 288 LYS A O 1
ATOM 2216 N N . PRO A 1 289 ? 12.265 13.665 -3.693 1.00 85.56 289 PRO A N 1
ATOM 2217 C CA . PRO A 1 289 ? 11.937 14.887 -4.427 1.00 85.56 289 PRO A CA 1
ATOM 2218 C C . PRO A 1 289 ? 12.845 15.018 -5.658 1.00 85.56 289 PRO A C 1
ATOM 2220 O O . PRO A 1 289 ? 14.055 14.821 -5.558 1.00 85.56 289 PRO A O 1
ATOM 2223 N N . GLY A 1 290 ? 12.260 15.300 -6.822 1.00 87.75 290 GLY A N 1
ATOM 2224 C CA . GLY A 1 290 ? 12.959 15.312 -8.111 1.00 87.75 290 GLY A CA 1
ATOM 2225 C C . GLY A 1 290 ? 13.180 13.935 -8.753 1.00 87.75 290 GLY A C 1
ATOM 2226 O O . GLY A 1 290 ? 13.559 13.883 -9.923 1.00 87.75 290 GLY A O 1
ATOM 2227 N N . GLY A 1 291 ? 12.926 12.836 -8.034 1.00 94.44 291 GLY A N 1
ATOM 2228 C CA . GLY A 1 291 ? 13.025 11.474 -8.558 1.00 94.44 291 GLY A CA 1
ATOM 2229 C C . GLY A 1 291 ? 11.978 11.184 -9.635 1.00 94.44 291 GLY A C 1
ATOM 2230 O O . GLY A 1 291 ? 10.908 11.803 -9.656 1.00 94.44 291 GLY A O 1
ATOM 2231 N N . VAL A 1 292 ? 12.283 10.238 -10.524 1.00 97.38 292 VAL A N 1
ATOM 2232 C CA . VAL A 1 292 ? 11.465 9.925 -11.705 1.00 97.38 292 VAL A CA 1
ATOM 2233 C C . VAL A 1 292 ? 10.919 8.500 -11.642 1.00 97.38 292 VAL A C 1
ATOM 2235 O O . VAL A 1 292 ? 11.660 7.538 -11.473 1.00 97.38 292 VAL A O 1
ATOM 2238 N N . LEU A 1 293 ? 9.610 8.351 -11.815 1.00 98.38 293 LEU A N 1
ATOM 2239 C CA . LEU A 1 293 ? 8.972 7.082 -12.142 1.00 98.38 293 LEU A CA 1
ATOM 2240 C C . LEU A 1 293 ? 8.984 6.909 -13.662 1.00 98.38 293 LEU A C 1
ATOM 2242 O O . LEU A 1 293 ? 8.381 7.712 -14.379 1.00 98.38 293 LEU A O 1
ATOM 2246 N N . VAL A 1 294 ? 9.631 5.848 -14.137 1.00 98.38 294 VAL A N 1
ATOM 2247 C CA . VAL A 1 294 ? 9.518 5.381 -15.521 1.00 98.38 294 VAL A CA 1
ATOM 2248 C C . VAL A 1 294 ? 8.506 4.246 -15.583 1.00 98.38 294 VAL A C 1
ATOM 2250 O O . VAL A 1 294 ? 8.548 3.297 -14.794 1.00 98.38 294 VAL A O 1
ATOM 2253 N N . PHE A 1 295 ? 7.569 4.364 -16.512 1.00 98.12 295 PHE A N 1
ATOM 2254 C CA . PHE A 1 295 ? 6.407 3.500 -16.610 1.00 98.12 295 PHE A CA 1
ATOM 2255 C C . PHE A 1 295 ? 6.288 2.932 -18.020 1.00 98.12 295 PHE A C 1
ATOM 2257 O O . PHE A 1 295 ? 6.389 3.672 -18.998 1.00 98.12 295 PHE A O 1
ATOM 2264 N N . ARG A 1 296 ? 6.004 1.632 -18.132 1.00 97.69 296 ARG A N 1
ATOM 2265 C CA . ARG A 1 296 ? 5.524 1.034 -19.381 1.00 97.69 296 ARG A CA 1
ATOM 2266 C C . ARG A 1 296 ? 4.582 -0.121 -19.092 1.00 97.69 296 ARG A C 1
ATOM 2268 O O . ARG A 1 296 ? 4.954 -1.039 -18.372 1.00 97.69 296 ARG A O 1
ATOM 2275 N N . ASP A 1 297 ? 3.408 -0.141 -19.700 1.00 97.81 297 ASP A N 1
ATOM 2276 C CA . ASP A 1 297 ? 2.466 -1.257 -19.553 1.00 97.81 297 ASP A CA 1
ATOM 2277 C C . ASP A 1 297 ? 1.625 -1.448 -20.824 1.00 97.81 297 ASP A C 1
ATOM 2279 O O . ASP A 1 297 ? 1.857 -0.783 -21.837 1.00 97.81 297 ASP A O 1
ATOM 2283 N N . TYR A 1 298 ? 0.694 -2.401 -20.826 1.00 97.19 298 TYR A N 1
ATOM 2284 C CA . TYR A 1 298 ? -0.153 -2.678 -21.987 1.00 97.19 298 TYR A CA 1
ATOM 2285 C C . TYR A 1 298 ? -1.120 -1.525 -22.256 1.00 97.19 298 TYR A C 1
ATOM 2287 O O . TYR A 1 298 ? -1.843 -1.092 -21.361 1.00 97.19 298 TYR A O 1
ATOM 2295 N N . GLY A 1 299 ? -1.140 -1.040 -23.496 1.00 94.75 299 GLY A N 1
ATOM 2296 C CA . GLY A 1 299 ? -2.030 0.029 -23.928 1.00 94.75 299 GLY A CA 1
ATOM 2297 C C . GLY A 1 299 ? -3.289 -0.518 -24.588 1.00 94.75 299 GLY A C 1
ATOM 2298 O O . GLY A 1 299 ? -3.284 -1.599 -25.184 1.00 94.75 299 GLY A O 1
ATOM 2299 N N . ARG A 1 300 ? -4.379 0.237 -24.486 1.00 91.25 300 ARG A N 1
ATOM 2300 C CA . ARG A 1 300 ? -5.653 -0.114 -25.109 1.00 91.25 300 ARG A CA 1
ATOM 2301 C C . ARG A 1 300 ? -5.506 -0.345 -26.615 1.00 91.25 300 ARG A C 1
ATOM 2303 O O . ARG A 1 300 ? -4.690 0.282 -27.281 1.00 91.25 300 ARG A O 1
ATOM 2310 N N . LEU A 1 301 ? -6.340 -1.238 -27.144 1.00 87.81 301 LEU A N 1
ATOM 2311 C CA . LEU A 1 301 ? -6.376 -1.689 -28.538 1.00 87.81 301 LEU A CA 1
ATOM 2312 C C . LEU A 1 301 ? -5.234 -2.629 -28.952 1.00 87.81 301 LEU A C 1
ATOM 2314 O O . LEU A 1 301 ? -5.194 -3.036 -30.113 1.00 87.81 301 LEU A O 1
ATOM 2318 N N . ASP A 1 302 ? -4.354 -3.048 -28.038 1.00 90.94 302 ASP A N 1
ATOM 2319 C CA . ASP A 1 302 ? -3.355 -4.083 -28.332 1.00 90.94 302 ASP A CA 1
ATOM 2320 C C . ASP A 1 302 ? -4.020 -5.355 -28.897 1.00 90.94 302 ASP A C 1
ATOM 2322 O O . ASP A 1 302 ? -5.087 -5.788 -28.456 1.00 90.94 302 ASP A O 1
ATOM 2326 N N . GLU A 1 303 ? -3.400 -5.996 -29.892 1.00 88.06 303 GLU A N 1
ATOM 2327 C CA . GLU A 1 303 ? -3.978 -7.184 -30.529 1.00 88.06 303 GLU A CA 1
ATOM 2328 C C . GLU A 1 303 ? -4.218 -8.334 -29.535 1.00 88.06 303 GLU A C 1
ATOM 2330 O O . GLU A 1 303 ? -5.135 -9.136 -29.733 1.00 88.06 303 GLU A O 1
ATOM 2335 N N . ALA A 1 304 ? -3.421 -8.437 -28.467 1.00 88.94 304 ALA A N 1
ATOM 2336 C CA . ALA A 1 304 ? -3.660 -9.392 -27.394 1.00 88.94 304 ALA A CA 1
ATOM 2337 C C . ALA A 1 304 ? -4.972 -9.087 -26.652 1.00 88.94 304 ALA A C 1
ATOM 2339 O O . ALA A 1 304 ? -5.729 -10.023 -26.392 1.00 88.94 304 ALA A O 1
ATOM 2340 N N . GLN A 1 305 ? -5.305 -7.811 -26.420 1.00 90.94 305 GLN A N 1
ATOM 2341 C CA . GLN A 1 305 ? -6.603 -7.402 -25.871 1.00 90.94 305 GLN A CA 1
ATOM 2342 C C . GLN A 1 305 ? -7.743 -7.878 -26.770 1.00 90.94 305 GLN A C 1
ATOM 2344 O O . GLN A 1 305 ? -8.678 -8.523 -26.307 1.00 90.94 305 GLN A O 1
ATOM 2349 N N . LEU A 1 306 ? -7.638 -7.622 -28.078 1.00 86.50 306 LEU A N 1
ATOM 2350 C CA . LEU A 1 306 ? -8.680 -7.974 -29.052 1.00 86.50 306 LEU A CA 1
ATOM 2351 C C . LEU A 1 306 ? -8.929 -9.487 -29.144 1.00 86.50 306 LEU A C 1
ATOM 2353 O O . LEU A 1 306 ? -10.012 -9.920 -29.542 1.00 86.50 306 LEU A O 1
ATOM 2357 N N . LYS A 1 307 ? -7.919 -10.301 -28.818 1.00 85.06 307 LYS A N 1
ATOM 2358 C CA . LYS A 1 307 ? -8.049 -11.761 -28.727 1.00 85.06 307 LYS A CA 1
ATOM 2359 C C . LYS A 1 307 ? -8.667 -12.194 -27.405 1.00 85.06 307 LYS A C 1
ATOM 2361 O O . LYS A 1 307 ? -9.493 -13.098 -27.420 1.00 85.06 307 LYS A O 1
ATOM 2366 N N . LEU A 1 308 ? -8.276 -11.561 -26.299 1.00 84.25 308 LEU A N 1
ATOM 2367 C CA . LEU A 1 308 ? -8.793 -11.862 -24.962 1.00 84.25 308 LEU A CA 1
ATOM 2368 C C . LEU A 1 308 ? -10.255 -11.448 -24.797 1.00 84.25 308 LEU A C 1
ATOM 2370 O O . LEU A 1 308 ? -11.007 -12.182 -24.171 1.00 84.25 308 LEU A O 1
ATOM 2374 N N . GLY A 1 309 ? -10.683 -10.350 -25.425 1.00 71.50 309 GLY A N 1
ATOM 2375 C CA . GLY A 1 309 ? -12.085 -9.914 -25.436 1.00 71.50 309 GLY A CA 1
ATOM 2376 C C . GLY A 1 309 ? -13.047 -10.877 -26.141 1.00 71.50 309 GLY A C 1
ATOM 2377 O O . GLY A 1 309 ? -14.241 -10.614 -26.209 1.00 71.50 309 GLY A O 1
ATOM 2378 N N . ARG A 1 310 ? -12.555 -11.996 -26.688 1.00 67.19 310 ARG A N 1
ATOM 2379 C CA . ARG A 1 310 ? -13.387 -13.079 -27.213 1.00 67.19 310 ARG A CA 1
ATOM 2380 C C . ARG A 1 310 ? -13.598 -14.125 -26.110 1.00 67.19 310 ARG A C 1
ATOM 2382 O O . ARG A 1 310 ? -12.663 -14.843 -25.760 1.00 67.19 310 ARG A O 1
ATOM 2389 N N . GLY A 1 311 ? -14.831 -14.241 -25.615 1.00 65.69 311 GLY A N 1
ATOM 2390 C CA . GLY A 1 311 ? -15.243 -15.249 -24.624 1.00 65.69 311 GLY A CA 1
ATOM 2391 C C . GLY A 1 311 ? -15.128 -14.791 -23.163 1.00 65.69 311 GLY A C 1
ATOM 2392 O O . GLY A 1 311 ? -15.010 -13.602 -22.888 1.00 65.69 311 GLY A O 1
ATOM 2393 N N . ASP A 1 312 ? -15.131 -15.744 -22.227 1.00 69.12 312 ASP A N 1
ATOM 2394 C CA . ASP A 1 312 ? -15.298 -15.508 -20.775 1.00 69.12 312 ASP A CA 1
ATOM 2395 C C . ASP A 1 312 ? -14.003 -15.090 -20.042 1.00 69.12 312 ASP A C 1
ATOM 2397 O O . ASP A 1 312 ? -13.787 -15.403 -18.867 1.00 69.12 312 ASP A O 1
ATOM 2401 N N . ASN A 1 313 ? -13.084 -14.433 -20.753 1.00 82.31 313 ASN A N 1
ATOM 2402 C CA . ASN A 1 313 ? -11.802 -13.996 -20.195 1.00 82.31 313 ASN A CA 1
ATOM 2403 C C . ASN A 1 313 ? -11.859 -12.577 -19.617 1.00 82.31 313 ASN A C 1
ATOM 2405 O O . ASN A 1 313 ? -10.954 -12.201 -18.874 1.00 82.31 313 ASN A O 1
ATOM 2409 N N . GLU A 1 314 ? -12.874 -11.783 -19.961 1.00 84.75 314 GLU A N 1
ATOM 2410 C CA . GLU A 1 314 ? -13.060 -10.430 -19.429 1.00 84.75 314 GLU A CA 1
ATOM 2411 C C . GLU A 1 314 ? -13.545 -10.504 -17.976 1.00 84.75 314 GLU A C 1
ATOM 2413 O O . GLU A 1 314 ? -14.590 -11.074 -17.671 1.00 84.75 314 GLU A O 1
ATOM 2418 N N . LEU A 1 315 ? -12.739 -9.964 -17.063 1.00 81.00 315 LEU A N 1
ATOM 2419 C CA . LEU A 1 315 ? -13.018 -9.920 -15.626 1.00 81.00 315 LEU A CA 1
ATOM 2420 C C . LEU A 1 315 ? -13.604 -8.569 -15.191 1.00 81.00 315 LEU A C 1
ATOM 2422 O O . LEU A 1 315 ? -14.154 -8.454 -14.099 1.00 81.00 315 LEU A O 1
ATOM 2426 N N . GLY A 1 316 ? -13.434 -7.544 -16.019 1.00 80.50 316 GLY A N 1
ATOM 2427 C CA . GLY A 1 316 ? -13.905 -6.181 -15.822 1.00 80.50 316 GLY A CA 1
ATOM 2428 C C . GLY A 1 316 ? -13.506 -5.331 -17.024 1.00 80.50 316 GLY A C 1
ATOM 2429 O O . GLY A 1 316 ? -12.799 -5.815 -17.910 1.00 80.50 316 GLY A O 1
ATOM 2430 N N . ASP A 1 317 ? -13.930 -4.069 -17.053 1.00 82.75 317 ASP A N 1
ATOM 2431 C CA . ASP A 1 317 ? -13.615 -3.177 -18.169 1.00 82.75 317 ASP A CA 1
ATOM 2432 C C . ASP A 1 317 ? -12.107 -3.125 -18.437 1.00 82.75 317 ASP A C 1
ATOM 2434 O O . ASP A 1 317 ? -11.311 -2.857 -17.539 1.00 82.75 317 ASP A O 1
ATOM 2438 N N . ASN A 1 318 ? -11.724 -3.441 -19.679 1.00 88.94 318 ASN A N 1
ATOM 2439 C CA . ASN A 1 318 ? -10.339 -3.542 -20.147 1.00 88.94 318 ASN A CA 1
ATOM 2440 C C . ASN A 1 318 ? -9.432 -4.478 -19.311 1.00 88.94 318 ASN A C 1
ATOM 2442 O O . ASN A 1 318 ? -8.212 -4.444 -19.486 1.00 88.94 318 ASN A O 1
ATOM 2446 N N . PHE A 1 319 ? -9.988 -5.334 -18.445 1.00 91.69 319 PHE A N 1
ATOM 2447 C CA . PHE A 1 319 ? -9.248 -6.257 -17.586 1.00 91.69 319 PHE A CA 1
ATOM 2448 C C . PHE A 1 319 ? -9.564 -7.709 -17.913 1.00 91.69 319 PHE A C 1
ATOM 2450 O O . PHE A 1 319 ? -10.711 -8.150 -17.838 1.00 91.69 319 PHE A O 1
ATOM 2457 N N . TYR A 1 320 ? -8.525 -8.480 -18.220 1.00 92.00 320 TYR A N 1
ATOM 2458 C CA . TYR A 1 320 ? -8.681 -9.833 -18.737 1.00 92.00 320 TYR A CA 1
ATOM 2459 C C . TYR A 1 320 ? -7.830 -10.840 -17.975 1.00 92.00 320 TYR A C 1
ATOM 2461 O O . TYR A 1 320 ? -6.710 -10.547 -17.553 1.00 92.00 320 TYR A O 1
ATOM 2469 N N . ARG A 1 321 ? -8.340 -12.066 -17.871 1.00 89.69 321 ARG A N 1
ATOM 2470 C CA . ARG A 1 321 ? -7.591 -13.245 -17.441 1.00 89.69 321 ARG A CA 1
ATOM 2471 C C . ARG A 1 321 ? -6.927 -13.900 -18.649 1.00 89.69 321 ARG A C 1
ATOM 2473 O O . ARG A 1 321 ? -7.588 -14.223 -19.632 1.00 89.69 321 ARG A O 1
ATOM 2480 N N . LYS A 1 322 ? -5.622 -14.137 -18.567 1.00 88.88 322 LYS A N 1
ATOM 2481 C CA . LYS A 1 322 ? -4.866 -14.917 -19.553 1.00 88.88 322 LYS A CA 1
ATOM 2482 C C . LYS A 1 322 ? -5.040 -16.422 -19.309 1.00 88.88 322 LYS A C 1
ATOM 2484 O O . LYS A 1 322 ? -5.470 -16.851 -18.241 1.00 88.88 322 LYS A O 1
ATOM 2489 N N . GLY A 1 323 ? -4.659 -17.239 -20.295 1.00 85.25 323 GLY A N 1
ATOM 2490 C CA . GLY A 1 323 ? -4.731 -18.706 -20.198 1.00 85.25 323 GLY A CA 1
ATOM 2491 C C . GLY A 1 323 ? -3.840 -19.320 -19.107 1.00 85.25 323 GLY A C 1
ATOM 2492 O O . GLY A 1 323 ? -4.111 -20.425 -18.655 1.00 85.25 323 GLY A O 1
ATOM 2493 N N . ASP A 1 324 ? -2.821 -18.590 -18.648 1.00 84.38 324 ASP A N 1
ATOM 2494 C CA . ASP A 1 324 ? -1.966 -18.943 -17.503 1.00 84.38 324 ASP A CA 1
ATOM 2495 C C . ASP A 1 324 ? -2.594 -18.569 -16.138 1.00 84.38 324 ASP A C 1
ATOM 2497 O O . ASP A 1 324 ? -1.972 -18.736 -15.093 1.00 84.38 324 ASP A O 1
ATOM 2501 N N . GLY A 1 325 ? -3.822 -18.034 -16.136 1.00 85.81 325 GLY A N 1
ATOM 2502 C CA . GLY A 1 325 ? -4.537 -17.590 -14.941 1.00 85.81 325 GLY A CA 1
ATOM 2503 C C . GLY A 1 325 ? -4.129 -16.207 -14.423 1.00 85.81 325 GLY A C 1
ATOM 2504 O O . GLY A 1 325 ? -4.765 -15.708 -13.495 1.00 85.81 325 GLY A O 1
ATOM 2505 N N . THR A 1 326 ? -3.115 -15.558 -14.997 1.00 89.38 326 THR A N 1
ATOM 2506 C CA . THR A 1 326 ? -2.684 -14.208 -14.592 1.00 89.38 326 THR A CA 1
ATOM 2507 C C . THR A 1 326 ? -3.517 -13.115 -15.276 1.00 89.38 326 THR A C 1
ATOM 2509 O O . THR A 1 326 ? -4.162 -13.347 -16.300 1.00 89.38 326 THR A O 1
ATOM 2512 N N . GLY A 1 327 ? -3.549 -11.921 -14.684 1.00 90.06 327 GLY A N 1
ATOM 2513 C CA . GLY A 1 327 ? -4.374 -10.796 -15.141 1.00 90.06 327 GLY A CA 1
ATOM 2514 C C . GLY A 1 327 ? -3.614 -9.822 -16.028 1.00 90.06 327 GLY A C 1
ATOM 2515 O O . GLY A 1 327 ? -2.387 -9.749 -15.971 1.00 90.06 327 GLY A O 1
ATOM 2516 N N . CYS A 1 328 ? -4.357 -9.081 -16.844 1.00 94.06 328 CYS A N 1
ATOM 2517 C CA . CYS A 1 328 ? -3.827 -8.030 -17.699 1.00 94.06 328 CYS A CA 1
ATOM 2518 C C . CYS A 1 328 ? -4.890 -6.952 -17.940 1.00 94.06 328 CYS A C 1
ATOM 2520 O O . CYS A 1 328 ? -5.895 -7.203 -18.609 1.00 94.06 328 CYS A O 1
ATOM 2522 N N . TYR A 1 329 ? -4.654 -5.758 -17.406 1.00 95.81 329 TYR A N 1
ATOM 2523 C CA . TYR A 1 329 ? -5.378 -4.533 -17.731 1.00 95.81 329 TYR A CA 1
ATOM 2524 C C . TYR A 1 329 ? -4.716 -3.827 -18.916 1.00 95.81 329 TYR A C 1
ATOM 2526 O O . TYR A 1 329 ? -3.490 -3.838 -19.032 1.00 95.81 329 TYR A O 1
ATOM 2534 N N . TYR A 1 330 ? -5.523 -3.219 -19.782 1.00 95.75 330 TYR A N 1
ATOM 2535 C CA . TYR A 1 330 ? -5.055 -2.426 -20.917 1.00 95.75 330 TYR A CA 1
ATOM 2536 C C . TYR A 1 330 ? -5.393 -0.954 -20.684 1.00 95.75 330 TYR A C 1
ATOM 2538 O O . TYR A 1 330 ? -6.561 -0.573 -20.722 1.00 95.75 330 TYR A O 1
ATOM 2546 N N . PHE A 1 331 ? -4.358 -0.153 -20.443 1.00 95.50 331 PHE A N 1
ATOM 2547 C CA . PHE A 1 331 ? -4.461 1.238 -20.018 1.00 95.50 331 PHE A CA 1
ATOM 2548 C C . PHE A 1 331 ? -4.801 2.188 -21.161 1.00 95.50 331 PHE A C 1
ATOM 2550 O O . PHE A 1 331 ? -4.284 2.066 -22.277 1.00 95.50 331 PHE A O 1
ATOM 2557 N N . GLU A 1 332 ? -5.590 3.202 -20.831 1.00 92.56 332 GLU A N 1
ATOM 2558 C CA . GLU A 1 332 ? -5.622 4.466 -21.556 1.00 92.56 332 GLU A CA 1
ATOM 2559 C C . GLU A 1 332 ? -4.637 5.470 -20.931 1.00 92.56 332 GLU A C 1
ATOM 2561 O O . GLU A 1 332 ? -4.249 5.352 -19.768 1.00 92.56 332 GLU A O 1
ATOM 2566 N N . LEU A 1 333 ? -4.215 6.493 -21.685 1.00 90.62 333 LEU A N 1
ATOM 2567 C CA . LEU A 1 333 ? -3.330 7.533 -21.134 1.00 90.62 333 LEU A CA 1
ATOM 2568 C C . LEU A 1 333 ? -3.988 8.287 -19.970 1.00 90.62 333 LEU A C 1
ATOM 2570 O O . LEU A 1 333 ? -3.302 8.682 -19.028 1.00 90.62 333 LEU A O 1
ATOM 2574 N N . ASP A 1 334 ? -5.308 8.477 -20.007 1.00 88.56 334 ASP A N 1
ATOM 2575 C CA . ASP A 1 334 ? -6.026 9.186 -18.946 1.00 88.56 334 ASP A CA 1
ATOM 2576 C C . ASP A 1 334 ? -6.057 8.412 -17.628 1.00 88.56 334 ASP A C 1
ATOM 2578 O O . ASP A 1 334 ? -5.920 9.048 -16.581 1.00 88.56 334 ASP A O 1
ATOM 2582 N N . ASP A 1 335 ? -6.068 7.074 -17.667 1.00 92.69 335 ASP A N 1
ATOM 2583 C CA . ASP A 1 335 ? -5.889 6.237 -16.474 1.00 92.69 335 ASP A CA 1
ATOM 2584 C C . ASP A 1 335 ? -4.597 6.632 -15.740 1.00 92.69 335 ASP A C 1
ATOM 2586 O O . ASP A 1 335 ? -4.578 6.863 -14.532 1.00 92.69 335 ASP A O 1
ATOM 2590 N N . LEU A 1 336 ? -3.496 6.783 -16.483 1.00 94.56 336 LEU A N 1
ATOM 2591 C CA . LEU A 1 336 ? -2.186 7.118 -15.923 1.00 94.56 336 LEU A CA 1
ATOM 2592 C C . LEU A 1 336 ? -2.093 8.582 -15.489 1.00 94.56 336 LEU A C 1
ATOM 2594 O O . LEU A 1 336 ? -1.449 8.883 -14.481 1.00 94.56 336 LEU A O 1
ATOM 2598 N N . ARG A 1 337 ? -2.772 9.498 -16.190 1.00 89.62 337 ARG A N 1
ATOM 2599 C CA . ARG A 1 337 ? -2.900 10.891 -15.732 1.00 89.62 337 ARG A CA 1
ATOM 2600 C C . ARG A 1 337 ? -3.674 10.982 -14.425 1.00 89.62 337 ARG A C 1
ATOM 2602 O O . ARG A 1 337 ? -3.353 11.832 -13.607 1.00 89.62 337 ARG A O 1
ATOM 2609 N N . GLU A 1 338 ? -4.668 10.133 -14.205 1.00 88.31 338 GLU A N 1
ATOM 2610 C CA . GLU A 1 338 ? -5.416 10.094 -12.947 1.00 88.31 338 GLU A CA 1
ATOM 2611 C C . GLU A 1 338 ? -4.626 9.411 -11.825 1.00 88.31 338 GLU A C 1
ATOM 2613 O O . GLU A 1 338 ? -4.597 9.895 -10.686 1.00 88.31 338 GLU A O 1
ATOM 2618 N N . LEU A 1 339 ? -3.934 8.313 -12.138 1.00 90.25 339 LEU A N 1
ATOM 2619 C CA . LEU A 1 339 ? -3.120 7.575 -11.175 1.00 90.25 339 LEU A CA 1
ATOM 2620 C C . LEU A 1 339 ? -1.904 8.387 -10.712 1.00 90.25 339 LEU A C 1
ATOM 2622 O O . LEU A 1 339 ? -1.676 8.491 -9.503 1.00 90.25 339 LEU A O 1
ATOM 2626 N N . PHE A 1 340 ? -1.180 9.020 -11.637 1.00 92.50 340 PHE A N 1
ATOM 2627 C CA . PHE A 1 340 ? 0.102 9.674 -11.358 1.00 92.50 340 PHE A CA 1
ATOM 2628 C C . PHE A 1 340 ? 0.106 11.188 -11.571 1.00 92.50 340 PHE A C 1
ATOM 2630 O O . PHE A 1 340 ? 0.848 11.884 -10.885 1.00 92.50 340 PHE A O 1
ATOM 2637 N N . GLY A 1 341 ? -0.688 11.707 -12.506 1.00 82.50 341 GLY A N 1
ATOM 2638 C CA . GLY A 1 341 ? -0.573 13.081 -12.991 1.00 82.50 341 GLY A CA 1
ATOM 2639 C C . GLY A 1 341 ? -1.165 14.148 -12.068 1.00 82.50 341 GLY A C 1
ATOM 2640 O O . GLY A 1 341 ? -2.230 13.994 -11.470 1.00 82.50 341 GLY A O 1
ATOM 2641 N N . ASN A 1 342 ? -0.471 15.281 -11.996 1.00 67.88 342 ASN A N 1
ATOM 2642 C CA . ASN A 1 342 ? -0.926 16.479 -11.307 1.00 67.88 342 ASN A CA 1
ATOM 2643 C C . ASN A 1 342 ? -1.770 17.373 -12.240 1.00 67.88 342 ASN A C 1
ATOM 2645 O O . ASN A 1 342 ? -1.216 18.179 -12.982 1.00 67.88 342 ASN A O 1
ATOM 2649 N N . LYS A 1 343 ? -3.104 17.224 -12.231 1.00 54.34 343 LYS A N 1
ATOM 2650 C CA . LYS A 1 343 ? -4.010 18.062 -13.049 1.00 54.34 343 LYS A CA 1
ATOM 2651 C C . LYS A 1 343 ? -4.281 19.455 -12.444 1.00 54.34 343 LYS A C 1
ATOM 2653 O O . LYS A 1 343 ? -4.539 20.383 -13.201 1.00 54.34 343 LYS A O 1
ATOM 2658 N N . ASP A 1 344 ? -4.145 19.616 -11.120 1.00 46.03 344 ASP A N 1
ATOM 2659 C CA . ASP A 1 344 ? -4.636 20.805 -10.388 1.00 46.03 344 ASP A CA 1
ATOM 2660 C C . ASP A 1 344 ? -3.582 21.488 -9.482 1.00 46.03 344 ASP A C 1
ATOM 2662 O O . ASP A 1 344 ? -3.926 22.307 -8.634 1.00 46.03 344 ASP A O 1
ATOM 2666 N N . GLY A 1 345 ? -2.298 21.129 -9.579 1.00 44.03 345 GLY A N 1
ATOM 2667 C CA . GLY A 1 345 ? -1.253 21.634 -8.672 1.00 44.03 345 GLY A CA 1
ATOM 2668 C C . GLY A 1 345 ? -1.241 20.989 -7.275 1.00 44.03 345 GLY A C 1
ATOM 2669 O O . GLY A 1 345 ? -0.627 21.529 -6.354 1.00 44.03 345 GLY A O 1
ATOM 2670 N N . ARG A 1 346 ? -1.878 19.822 -7.096 1.00 47.81 346 A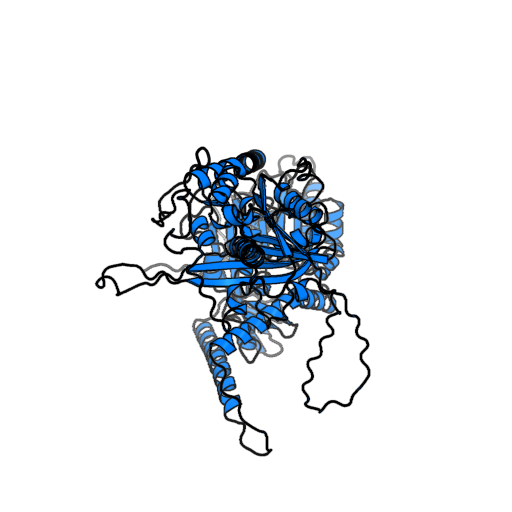RG A N 1
ATOM 2671 C CA . ARG A 1 346 ? -1.850 19.059 -5.835 1.00 47.81 346 ARG A CA 1
ATOM 2672 C C . ARG A 1 346 ? -0.442 18.530 -5.565 1.00 47.81 346 ARG A C 1
ATOM 2674 O O . ARG A 1 346 ? 0.213 17.995 -6.456 1.00 47.81 346 ARG A O 1
ATOM 2681 N N . SER A 1 347 ? 0.039 18.684 -4.335 1.00 54.16 347 SER A N 1
ATOM 2682 C CA . SER A 1 347 ? 1.426 18.370 -3.959 1.00 54.16 347 SER A CA 1
ATOM 2683 C C . SER A 1 347 ? 1.728 16.872 -3.810 1.00 54.16 347 SER A C 1
ATOM 2685 O O . SER A 1 347 ? 2.889 16.510 -3.621 1.00 54.16 347 SER A O 1
ATOM 2687 N N . ASP A 1 348 ? 0.714 16.006 -3.889 1.00 64.06 348 ASP A N 1
ATOM 2688 C CA . ASP A 1 348 ? 0.803 14.554 -3.696 1.00 64.06 348 ASP A CA 1
ATOM 2689 C C . ASP A 1 348 ? 0.842 13.741 -5.006 1.00 64.06 348 ASP A C 1
ATOM 2691 O O . ASP A 1 348 ? 0.935 12.513 -4.962 1.00 64.06 348 ASP A O 1
ATOM 2695 N N . LYS A 1 349 ? 0.792 14.413 -6.164 1.00 83.00 349 LYS A N 1
ATOM 2696 C CA . LYS A 1 349 ? 0.868 13.814 -7.507 1.00 83.00 349 LYS A CA 1
ATOM 2697 C C . LYS A 1 349 ? 2.162 14.208 -8.224 1.00 83.00 349 LYS A C 1
ATOM 2699 O O . LYS A 1 349 ? 2.845 15.157 -7.840 1.00 83.00 349 LYS A O 1
ATOM 2704 N N . LEU A 1 350 ? 2.514 13.461 -9.266 1.00 90.19 350 LEU A N 1
ATOM 2705 C CA . LEU A 1 350 ? 3.733 13.664 -10.044 1.00 90.19 350 LEU A CA 1
ATOM 2706 C C . LEU A 1 350 ? 3.504 14.643 -11.203 1.00 90.19 350 LEU A C 1
ATOM 2708 O O . LEU A 1 350 ? 2.428 14.709 -11.805 1.00 90.19 350 LEU A O 1
ATOM 2712 N N . ASN A 1 351 ? 4.558 15.369 -11.558 1.00 89.94 351 ASN A N 1
ATOM 2713 C CA . ASN A 1 351 ? 4.627 16.115 -12.805 1.00 89.94 351 ASN A CA 1
ATOM 2714 C C . ASN A 1 351 ? 4.741 15.115 -13.958 1.00 89.94 351 ASN A C 1
ATOM 2716 O O . ASN A 1 351 ? 5.644 14.280 -13.964 1.00 89.94 351 ASN A O 1
ATOM 2720 N N . VAL A 1 352 ? 3.841 15.195 -14.934 1.00 92.50 352 VAL A N 1
ATOM 2721 C CA . VAL A 1 352 ? 3.927 14.373 -16.145 1.00 92.50 352 VAL A CA 1
ATOM 2722 C C . VAL A 1 352 ? 5.001 14.985 -17.043 1.00 92.50 352 VAL A C 1
ATOM 2724 O O . VAL A 1 352 ? 4.808 16.090 -17.541 1.00 92.50 352 VAL A O 1
ATOM 2727 N N . LEU A 1 353 ? 6.137 14.302 -17.205 1.00 89.44 353 LEU A N 1
ATOM 2728 C CA . LEU A 1 353 ? 7.199 14.733 -18.117 1.00 89.44 353 LEU A CA 1
ATOM 2729 C C . LEU A 1 353 ? 6.892 14.268 -19.541 1.00 89.44 353 LEU A C 1
ATOM 2731 O O . LEU A 1 353 ? 6.911 15.063 -20.472 1.00 89.44 353 LEU A O 1
ATOM 2735 N N . GLU A 1 354 ? 6.562 12.985 -19.683 1.00 90.94 354 GLU A N 1
ATOM 2736 C CA . GLU A 1 354 ? 6.184 12.345 -20.943 1.00 90.94 354 GLU A CA 1
ATOM 2737 C C . GLU A 1 354 ? 5.095 11.310 -20.661 1.00 90.94 354 GLU A C 1
ATOM 2739 O O . GLU A 1 354 ? 5.114 10.660 -19.613 1.00 90.94 354 GLU A O 1
ATOM 2744 N N . LEU A 1 355 ? 4.131 11.166 -21.568 1.00 93.81 355 LEU A N 1
ATOM 2745 C CA . LEU A 1 355 ? 3.099 10.136 -21.486 1.00 93.81 355 LEU A CA 1
ATOM 2746 C C . LEU A 1 355 ? 2.452 9.937 -22.856 1.00 93.81 355 LEU A C 1
ATOM 2748 O O . LEU A 1 355 ? 1.679 10.793 -23.293 1.00 93.81 355 LEU A O 1
ATOM 2752 N N . ASP A 1 356 ? 2.745 8.811 -23.500 1.00 89.62 356 ASP A N 1
ATOM 2753 C CA . ASP A 1 356 ? 2.279 8.522 -24.856 1.00 89.62 356 ASP A CA 1
ATOM 2754 C C . ASP A 1 356 ? 2.048 7.021 -25.094 1.00 89.62 356 ASP A C 1
ATOM 2756 O O . ASP A 1 356 ? 2.443 6.162 -24.297 1.00 89.62 356 ASP A O 1
ATOM 2760 N N . TYR A 1 357 ? 1.389 6.698 -26.203 1.00 88.50 357 TYR A N 1
ATOM 2761 C CA . TYR A 1 357 ? 1.316 5.339 -26.712 1.00 88.50 357 TYR A CA 1
ATOM 2762 C C . TYR A 1 357 ? 2.568 4.993 -27.517 1.00 88.50 357 TYR A C 1
ATOM 2764 O O . TYR A 1 357 ? 3.017 5.746 -28.374 1.00 88.50 357 TYR A O 1
ATOM 2772 N N . ILE A 1 358 ? 3.067 3.776 -27.322 1.00 88.12 358 ILE A N 1
ATOM 2773 C CA . ILE A 1 358 ? 4.043 3.150 -28.209 1.00 88.12 358 ILE A CA 1
ATOM 2774 C C . ILE A 1 358 ? 3.333 2.070 -28.994 1.00 88.12 358 ILE A C 1
ATOM 2776 O O . ILE A 1 358 ? 2.908 1.047 -28.452 1.00 88.12 358 ILE A O 1
ATOM 2780 N N . GLN A 1 359 ? 3.237 2.292 -30.292 1.00 85.44 359 GLN A N 1
ATOM 2781 C CA . GLN A 1 359 ? 2.582 1.395 -31.218 1.00 85.44 359 GLN A CA 1
ATOM 2782 C C . GLN A 1 359 ? 3.638 0.695 -32.060 1.00 85.44 359 GLN A C 1
ATOM 2784 O O . GLN A 1 359 ? 4.581 1.313 -32.522 1.00 85.44 359 GLN A O 1
ATOM 2789 N N . ARG A 1 360 ? 3.533 -0.621 -32.238 1.00 84.06 360 ARG A N 1
ATOM 2790 C CA . ARG A 1 360 ? 4.453 -1.354 -33.118 1.00 84.06 360 ARG A CA 1
ATOM 2791 C C . ARG A 1 360 ? 3.743 -2.394 -33.945 1.00 84.06 360 ARG A C 1
ATOM 2793 O O . ARG A 1 360 ? 2.864 -3.110 -33.459 1.00 84.06 360 ARG A O 1
ATOM 2800 N N . VAL A 1 361 ? 4.193 -2.527 -35.182 1.00 82.25 361 VAL A N 1
ATOM 2801 C CA . VAL A 1 361 ? 3.761 -3.548 -36.124 1.00 82.25 361 VAL A CA 1
ATOM 2802 C C . VAL A 1 361 ? 4.938 -4.472 -36.404 1.00 82.25 361 VAL A C 1
ATOM 2804 O O . VAL A 1 361 ? 5.951 -4.063 -36.960 1.00 82.25 361 VAL A O 1
ATOM 2807 N N . TYR A 1 362 ? 4.792 -5.739 -36.029 1.00 82.06 362 TYR A N 1
ATOM 2808 C CA . TYR A 1 362 ? 5.759 -6.792 -36.307 1.00 82.06 362 TYR A CA 1
ATOM 2809 C C . TYR A 1 362 ? 5.250 -7.647 -37.454 1.00 82.06 362 TYR A C 1
ATOM 2811 O O . TYR A 1 362 ? 4.131 -8.151 -37.392 1.00 82.06 362 TYR A O 1
ATOM 2819 N N . ARG A 1 363 ? 6.065 -7.887 -38.475 1.00 81.31 363 ARG A N 1
ATOM 2820 C CA . ARG A 1 363 ? 5.733 -8.837 -39.541 1.00 81.31 363 ARG A CA 1
ATOM 2821 C C . ARG A 1 363 ? 6.695 -10.010 -39.511 1.00 81.31 363 ARG A C 1
ATOM 2823 O O . ARG A 1 363 ? 7.879 -9.835 -39.793 1.00 81.31 363 ARG A O 1
ATOM 2830 N N . ASN A 1 364 ? 6.184 -11.195 -39.189 1.00 76.50 364 ASN A N 1
ATOM 2831 C CA . ASN A 1 364 ? 6.935 -12.435 -39.320 1.00 76.50 364 ASN A CA 1
ATOM 2832 C C . ASN A 1 364 ? 6.996 -12.823 -40.803 1.00 76.50 364 ASN A C 1
ATOM 2834 O O . ASN A 1 364 ? 5.968 -12.928 -41.473 1.00 76.50 364 ASN A O 1
ATOM 2838 N N . ARG A 1 365 ? 8.206 -13.008 -41.337 1.00 70.69 365 ARG A N 1
ATOM 2839 C CA . ARG A 1 365 ? 8.398 -13.406 -42.738 1.00 70.69 365 ARG A CA 1
ATOM 2840 C C . ARG A 1 365 ? 8.076 -14.877 -43.004 1.00 70.69 365 ARG A C 1
ATOM 2842 O O . ARG A 1 365 ? 7.718 -15.195 -44.130 1.00 70.69 365 ARG A O 1
ATOM 2849 N N . GLY A 1 366 ? 8.194 -15.753 -42.004 1.00 71.25 366 GLY A N 1
ATOM 2850 C CA . GLY A 1 366 ? 8.038 -17.201 -42.181 1.00 71.25 366 GLY A CA 1
ATOM 2851 C C . GLY A 1 366 ? 6.595 -17.645 -42.428 1.00 71.25 366 GLY A C 1
ATOM 2852 O O . GLY A 1 366 ? 6.358 -18.517 -43.253 1.00 71.25 366 GLY A O 1
ATOM 2853 N N . ASP A 1 367 ? 5.633 -17.022 -41.746 1.00 78.00 367 ASP A N 1
ATOM 2854 C CA . ASP A 1 367 ? 4.197 -17.326 -41.868 1.00 78.00 367 ASP A CA 1
ATOM 2855 C C . ASP A 1 367 ? 3.370 -16.134 -42.389 1.00 78.00 367 ASP A C 1
ATOM 2857 O O . ASP A 1 367 ? 2.151 -16.220 -42.522 1.00 78.00 367 ASP A O 1
ATOM 2861 N N . GLY A 1 368 ? 4.025 -15.002 -42.673 1.00 74.19 368 GLY A N 1
ATOM 2862 C CA . GLY A 1 368 ? 3.388 -13.768 -43.129 1.00 74.19 368 GLY A CA 1
ATOM 2863 C C . GLY A 1 368 ? 2.556 -13.049 -42.064 1.00 74.19 368 GLY A C 1
ATOM 2864 O O . GLY A 1 368 ? 1.900 -12.057 -42.394 1.00 74.19 368 GLY A O 1
ATOM 2865 N N . THR A 1 369 ? 2.556 -13.509 -40.808 1.00 78.06 369 THR A N 1
ATOM 2866 C CA . THR A 1 369 ? 1.682 -12.959 -39.768 1.00 78.06 369 THR A CA 1
ATOM 2867 C C . THR A 1 369 ? 2.129 -11.568 -39.330 1.00 78.06 369 THR A C 1
ATOM 2869 O O . THR A 1 369 ? 3.305 -11.301 -39.073 1.00 78.06 369 THR A O 1
ATOM 2872 N N . THR A 1 370 ? 1.160 -10.660 -39.222 1.00 81.81 370 THR A N 1
ATOM 2873 C CA . THR A 1 370 ? 1.366 -9.309 -38.697 1.00 81.81 370 THR A CA 1
ATOM 2874 C C . THR A 1 370 ? 0.846 -9.235 -37.270 1.00 81.81 370 THR A C 1
ATOM 2876 O O . THR A 1 370 ? -0.335 -9.498 -37.038 1.00 81.81 370 THR A O 1
ATOM 2879 N N . ARG A 1 371 ? 1.712 -8.856 -36.326 1.00 82.44 371 ARG A N 1
ATOM 2880 C CA . ARG A 1 371 ? 1.350 -8.562 -34.942 1.00 82.44 371 ARG A CA 1
ATOM 2881 C C . ARG A 1 371 ? 1.314 -7.068 -34.699 1.00 82.44 371 ARG A C 1
ATOM 2883 O O . ARG A 1 371 ? 2.252 -6.377 -35.076 1.00 82.44 371 ARG A O 1
ATOM 2890 N N . ARG A 1 372 ? 0.269 -6.582 -34.040 1.00 86.44 372 ARG A N 1
ATOM 2891 C CA . ARG A 1 372 ? 0.145 -5.173 -33.658 1.00 86.44 372 ARG A CA 1
ATOM 2892 C C . ARG A 1 372 ? 0.150 -5.048 -32.147 1.00 86.44 372 ARG A C 1
ATOM 2894 O O . ARG A 1 372 ? -0.685 -5.641 -31.471 1.00 86.44 372 ARG A O 1
ATOM 2901 N N . ARG A 1 373 ? 1.116 -4.308 -31.623 1.00 89.19 373 ARG A N 1
ATOM 2902 C CA . ARG A 1 373 ? 1.308 -4.118 -30.192 1.00 89.19 373 ARG A CA 1
ATOM 2903 C C . ARG A 1 373 ? 1.097 -2.664 -29.829 1.00 89.19 373 ARG A C 1
ATOM 2905 O O . ARG A 1 373 ? 1.502 -1.789 -30.591 1.00 89.19 373 ARG A O 1
ATOM 2912 N N . VAL A 1 374 ? 0.461 -2.446 -28.688 1.00 91.94 374 VAL A N 1
ATOM 2913 C CA . VAL A 1 374 ? 0.235 -1.123 -28.119 1.00 91.94 374 VAL A CA 1
ATOM 2914 C C . VAL A 1 374 ? 0.673 -1.164 -26.667 1.00 91.94 374 VAL A C 1
ATOM 2916 O O . VAL A 1 374 ? 0.241 -2.009 -25.881 1.00 91.94 374 VAL A O 1
ATOM 2919 N N . TRP A 1 375 ? 1.547 -0.238 -26.317 1.00 95.25 375 TRP A N 1
ATOM 2920 C CA . TRP A 1 375 ? 1.964 0.022 -24.953 1.00 95.25 375 TRP A CA 1
ATOM 2921 C C . TRP A 1 375 ? 1.661 1.462 -24.604 1.00 95.25 375 TRP A C 1
ATOM 2923 O O . TRP A 1 375 ? 1.584 2.316 -25.480 1.00 95.25 375 TRP A O 1
ATOM 2933 N N . VAL A 1 376 ? 1.517 1.718 -23.320 1.00 95.88 376 VAL A N 1
ATOM 2934 C CA . VAL A 1 376 ? 1.602 3.058 -22.750 1.00 95.88 376 VAL A CA 1
ATOM 2935 C C . VAL A 1 376 ? 2.999 3.218 -22.168 1.00 95.88 376 VAL A C 1
ATOM 2937 O O . VAL A 1 376 ? 3.497 2.295 -21.525 1.00 95.88 376 VAL A O 1
ATOM 2940 N N . GLU A 1 377 ? 3.640 4.354 -22.405 1.00 96.81 377 GLU A N 1
ATOM 2941 C CA . GLU A 1 377 ? 4.931 4.725 -21.828 1.00 96.81 377 GLU A CA 1
ATOM 2942 C C . GLU A 1 377 ? 4.811 6.089 -21.163 1.00 96.81 377 GLU A C 1
ATOM 2944 O O . GLU A 1 377 ? 4.217 7.003 -21.728 1.00 96.81 377 GLU A O 1
ATOM 2949 N N . GLY A 1 378 ? 5.371 6.229 -19.963 1.00 95.88 378 GLY A N 1
ATOM 2950 C CA . GLY A 1 378 ? 5.375 7.505 -19.267 1.00 95.88 378 GLY A CA 1
ATOM 2951 C C . GLY A 1 378 ? 6.614 7.739 -18.417 1.00 95.88 378 GLY A C 1
ATOM 2952 O O . GLY A 1 378 ? 7.241 6.807 -17.911 1.00 95.88 378 GLY A O 1
ATOM 2953 N N . ARG A 1 379 ? 6.927 9.021 -18.238 1.00 97.25 379 ARG A N 1
ATOM 2954 C CA . ARG A 1 379 ? 7.927 9.550 -17.313 1.00 97.25 379 ARG A CA 1
ATOM 2955 C C . ARG A 1 379 ? 7.236 10.553 -16.406 1.00 97.25 379 ARG A C 1
ATOM 2957 O O . ARG A 1 379 ? 6.645 11.528 -16.874 1.00 97.25 379 ARG A O 1
ATOM 2964 N N . PHE A 1 380 ? 7.316 10.322 -15.103 1.00 96.19 380 PHE A N 1
ATOM 2965 C CA . PHE A 1 380 ? 6.641 11.139 -14.104 1.00 96.19 380 PHE A CA 1
ATOM 2966 C C . PHE A 1 380 ? 7.628 11.565 -13.023 1.00 96.19 380 PHE A C 1
ATOM 2968 O O . PHE A 1 380 ? 8.270 10.719 -12.410 1.00 96.19 380 PHE A O 1
ATOM 2975 N N . GLN A 1 381 ? 7.746 12.862 -12.756 1.00 94.12 381 GLN A N 1
ATOM 2976 C CA . GLN A 1 381 ? 8.700 13.391 -11.785 1.00 94.12 381 GLN A CA 1
ATOM 2977 C C . GLN A 1 381 ? 8.011 13.846 -10.507 1.00 94.12 381 GLN A C 1
ATOM 2979 O O . GLN A 1 381 ? 7.043 14.608 -10.533 1.00 94.12 381 GLN A O 1
ATOM 2984 N N . LYS A 1 382 ? 8.560 13.445 -9.363 1.00 91.19 382 LYS A N 1
ATOM 2985 C CA . LYS A 1 382 ? 8.123 13.965 -8.071 1.00 91.19 382 LYS A CA 1
ATOM 2986 C C . LYS A 1 382 ? 8.555 15.430 -7.927 1.00 91.19 382 LYS A C 1
ATOM 2988 O O . LYS A 1 382 ? 9.737 15.715 -8.123 1.00 91.19 382 LYS A O 1
ATOM 2993 N N . PRO A 1 383 ? 7.656 16.371 -7.585 1.00 85.31 383 PRO A N 1
ATOM 2994 C CA . PRO A 1 383 ? 8.019 17.785 -7.504 1.00 85.31 383 PRO A CA 1
ATOM 2995 C C . PRO A 1 383 ? 9.197 18.043 -6.549 1.00 85.31 383 PRO A C 1
ATOM 2997 O O . PRO A 1 383 ? 9.236 17.502 -5.449 1.00 85.31 383 PRO A O 1
ATOM 3000 N N . PHE A 1 384 ? 10.133 18.924 -6.916 1.00 77.75 384 PHE A N 1
ATOM 3001 C CA . PHE A 1 384 ? 11.263 19.301 -6.044 1.00 77.75 384 PHE A CA 1
ATOM 3002 C C . PHE A 1 384 ? 10.805 19.942 -4.724 1.00 77.75 384 PHE A C 1
ATOM 3004 O O . PHE A 1 384 ? 11.409 19.721 -3.678 1.00 77.75 384 PHE A O 1
ATOM 3011 N N . ASN A 1 385 ? 9.695 20.688 -4.779 1.00 60.12 385 ASN A N 1
ATOM 3012 C CA . ASN A 1 385 ? 9.058 21.333 -3.631 1.00 60.12 385 ASN A CA 1
ATOM 3013 C C . ASN A 1 385 ? 7.967 20.466 -2.986 1.00 60.12 385 ASN A C 1
ATOM 3015 O O . ASN A 1 385 ? 7.302 20.944 -2.065 1.00 60.12 385 ASN A O 1
ATOM 3019 N N . SER A 1 386 ? 7.748 19.219 -3.445 1.00 53.31 386 SER A N 1
ATOM 3020 C CA . SER A 1 386 ? 6.989 18.261 -2.634 1.00 53.31 386 SER A CA 1
ATOM 3021 C C . SER A 1 386 ? 7.833 18.096 -1.389 1.00 53.31 386 SER A C 1
ATOM 3023 O O . SER A 1 386 ? 8.914 17.521 -1.503 1.00 53.31 386 SER A O 1
ATOM 3025 N N . VAL A 1 387 ? 7.417 18.756 -0.302 1.00 44.25 387 VAL A N 1
ATOM 3026 C CA . VAL A 1 387 ? 8.210 19.024 0.898 1.00 44.25 387 VAL A CA 1
ATOM 3027 C C . VAL A 1 387 ? 9.262 17.939 1.054 1.00 44.25 387 VAL A C 1
ATOM 3029 O O . VAL A 1 387 ? 8.942 16.810 1.431 1.00 44.25 387 VAL A O 1
ATOM 3032 N N . SER A 1 388 ? 10.512 18.271 0.693 1.00 37.31 388 SER A N 1
ATOM 3033 C CA . SER A 1 388 ? 11.657 17.547 1.217 1.00 37.31 388 SER A CA 1
ATOM 3034 C C . SER A 1 388 ? 11.373 17.487 2.693 1.00 37.31 388 SER A C 1
ATOM 3036 O O . SER A 1 388 ? 11.158 18.549 3.285 1.00 37.31 388 SER A O 1
ATOM 3038 N N . CYS A 1 389 ? 11.260 16.277 3.224 1.00 38.44 389 CYS A N 1
ATOM 3039 C CA . CYS A 1 389 ? 11.070 16.054 4.631 1.00 38.44 389 CYS A CA 1
ATOM 3040 C C . CYS A 1 389 ? 11.995 17.021 5.371 1.00 38.44 389 CYS A C 1
ATOM 3042 O O . CYS A 1 389 ? 13.216 16.865 5.354 1.00 38.44 389 CYS A O 1
ATOM 3044 N N . SER A 1 390 ? 11.431 18.112 5.890 1.00 41.06 390 SER A N 1
ATOM 3045 C CA . SER A 1 390 ? 12.123 19.034 6.768 1.00 41.06 390 SER A CA 1
ATOM 3046 C C . SER A 1 390 ? 12.275 18.199 8.025 1.00 41.06 390 SER A C 1
ATOM 3048 O O . SER A 1 390 ? 11.331 18.143 8.794 1.00 41.06 390 SER A O 1
ATOM 3050 N N . SER A 1 391 ? 13.360 17.417 8.032 1.00 49.75 391 SER A N 1
ATOM 3051 C CA . SER A 1 391 ? 13.636 16.167 8.744 1.00 49.75 391 SER A CA 1
ATOM 3052 C C . SER A 1 391 ? 12.447 15.208 8.930 1.00 49.75 391 SER A C 1
ATOM 3054 O O . SER A 1 391 ? 11.414 15.552 9.495 1.00 49.75 391 SER A O 1
ATOM 3056 N N . GLU A 1 392 ? 12.621 13.935 8.564 1.00 50.69 392 GLU A N 1
ATOM 3057 C CA . GLU A 1 392 ? 11.718 12.858 9.023 1.00 50.69 392 GLU A CA 1
ATOM 3058 C C . GLU A 1 392 ? 11.526 12.965 10.536 1.00 50.69 392 GLU A C 1
ATOM 3060 O O . GLU A 1 392 ? 10.414 12.856 11.033 1.00 50.69 392 GLU A O 1
ATOM 3065 N N . ALA A 1 393 ? 12.578 13.379 11.246 1.00 53.66 393 ALA A N 1
ATOM 3066 C CA . ALA A 1 393 ? 12.522 13.756 12.647 1.00 53.66 393 ALA A CA 1
ATOM 3067 C C . ALA A 1 393 ? 11.468 14.832 12.979 1.00 53.66 393 ALA A C 1
ATOM 3069 O O . ALA A 1 393 ? 10.727 14.626 13.928 1.00 53.66 393 ALA A O 1
ATOM 3070 N N . MET A 1 394 ? 11.327 15.933 12.230 1.00 54.53 394 MET A N 1
ATOM 3071 C CA . MET A 1 394 ? 10.310 16.957 12.512 1.00 54.53 394 MET A CA 1
ATOM 3072 C C . MET A 1 394 ? 8.902 16.481 12.135 1.00 54.53 394 MET A C 1
ATOM 3074 O O . MET A 1 394 ? 7.938 16.859 12.798 1.00 54.53 394 MET A O 1
ATOM 3078 N N . HIS A 1 395 ? 8.747 15.664 11.086 1.00 64.88 395 HIS A N 1
ATOM 3079 C CA . HIS A 1 395 ? 7.451 15.054 10.765 1.00 64.88 395 HIS A CA 1
ATOM 3080 C C . HIS A 1 395 ? 7.028 14.057 11.852 1.00 64.88 395 HIS A C 1
ATOM 3082 O O . HIS A 1 395 ? 5.919 14.154 12.378 1.00 64.88 395 HIS A O 1
ATOM 3088 N N . GLN A 1 396 ? 7.938 13.173 12.262 1.00 67.25 396 GLN A N 1
ATOM 3089 C CA . GLN A 1 396 ? 7.749 12.243 13.373 1.00 67.25 396 GLN A CA 1
ATOM 3090 C C . GLN A 1 396 ? 7.527 12.980 14.696 1.00 67.25 396 GLN A C 1
ATOM 3092 O O . GLN A 1 396 ? 6.676 12.580 15.482 1.00 67.25 396 GLN A O 1
ATOM 3097 N N . GLU A 1 397 ? 8.216 14.094 14.940 1.00 72.44 397 GLU A N 1
ATOM 3098 C CA . GLU A 1 397 ? 8.013 14.938 16.118 1.00 72.44 397 GLU A CA 1
ATOM 3099 C C . GLU A 1 397 ? 6.635 15.608 16.101 1.00 72.44 397 GLU A C 1
ATOM 3101 O O . GLU A 1 397 ? 5.944 15.620 17.120 1.00 72.44 397 GLU A O 1
ATOM 3106 N N . ARG A 1 398 ? 6.181 16.107 14.944 1.00 72.56 398 ARG A N 1
ATOM 3107 C CA . ARG A 1 398 ? 4.824 16.650 14.769 1.00 72.56 398 ARG A CA 1
ATOM 3108 C C . ARG A 1 398 ? 3.760 15.579 14.981 1.00 72.56 398 ARG A C 1
ATOM 3110 O O . ARG A 1 398 ? 2.806 15.833 15.715 1.00 72.56 398 ARG A O 1
ATOM 3117 N N . LEU A 1 399 ? 3.933 14.395 14.393 1.00 81.00 399 LEU A N 1
ATOM 3118 C CA . LEU A 1 399 ? 3.037 13.258 14.593 1.00 81.00 399 LEU A CA 1
ATOM 3119 C C . LEU A 1 399 ? 3.012 12.861 16.071 1.00 81.00 399 LEU A C 1
ATOM 3121 O O . LEU A 1 399 ? 1.945 12.815 16.670 1.00 81.00 399 LEU A O 1
ATOM 3125 N N . LYS A 1 400 ? 4.177 12.678 16.697 1.00 83.12 400 LYS A N 1
ATOM 3126 C CA . LYS A 1 400 ? 4.306 12.363 18.124 1.00 83.12 400 LYS A CA 1
ATOM 3127 C C . LYS A 1 400 ? 3.617 13.408 18.999 1.00 83.12 400 LYS A C 1
ATOM 3129 O O . LYS A 1 400 ? 2.851 13.049 19.886 1.00 83.12 400 LYS A O 1
ATOM 3134 N N . LYS A 1 401 ? 3.819 14.702 18.734 1.00 82.81 401 LYS A N 1
ATOM 3135 C CA . LYS A 1 401 ? 3.142 15.792 19.453 1.00 82.81 401 LYS A CA 1
ATOM 3136 C C . LYS A 1 401 ? 1.622 15.733 19.268 1.00 82.81 401 LYS A C 1
ATOM 3138 O O . LYS A 1 401 ? 0.880 15.971 20.223 1.00 82.81 401 LYS A O 1
ATOM 3143 N N . PHE A 1 402 ? 1.153 15.406 18.064 1.00 84.75 402 PHE A N 1
ATOM 3144 C CA . PHE A 1 402 ? -0.271 15.242 17.788 1.00 84.75 402 PHE A CA 1
ATOM 3145 C C . PHE A 1 402 ? -0.864 14.071 18.581 1.00 84.75 402 PHE A C 1
ATOM 3147 O O . PHE A 1 402 ? -1.840 14.264 19.304 1.00 84.75 402 PHE A O 1
ATOM 3154 N N . LEU A 1 403 ? -0.228 12.899 18.517 1.00 85.81 403 LEU A N 1
ATOM 3155 C CA . LEU A 1 403 ? -0.657 11.688 19.220 1.00 85.81 403 LEU A CA 1
ATOM 3156 C C . LEU A 1 403 ? -0.627 11.850 20.748 1.00 85.81 403 LEU A C 1
ATOM 3158 O O . LEU A 1 403 ? -1.566 11.449 21.428 1.00 85.81 403 LEU A O 1
ATOM 3162 N N . ASN A 1 404 ? 0.384 12.534 21.294 1.00 86.12 404 ASN A N 1
ATOM 3163 C CA . ASN A 1 404 ? 0.497 12.806 22.734 1.00 86.12 404 ASN A CA 1
ATOM 3164 C C . ASN A 1 404 ? -0.616 13.711 23.284 1.00 86.12 404 ASN A C 1
ATOM 3166 O O . ASN A 1 404 ? -0.769 13.846 24.494 1.00 86.12 404 ASN A O 1
ATOM 3170 N N . THR A 1 405 ? -1.373 14.371 22.410 1.00 86.44 405 THR A N 1
ATOM 3171 C CA . THR A 1 405 ? -2.475 15.265 22.789 1.00 86.44 405 THR A CA 1
ATOM 3172 C C . THR A 1 405 ? -3.842 14.696 22.407 1.00 86.44 405 THR A C 1
ATOM 3174 O O . THR A 1 405 ? -4.846 15.378 22.596 1.00 86.44 405 THR A O 1
ATOM 3177 N N . SER A 1 406 ? -3.915 13.453 21.912 1.00 87.25 406 SER A N 1
ATOM 3178 C CA . SER A 1 406 ? -5.164 12.827 21.455 1.00 87.25 406 SER A CA 1
ATOM 3179 C C . SER A 1 406 ? -6.251 12.805 22.532 1.00 87.25 40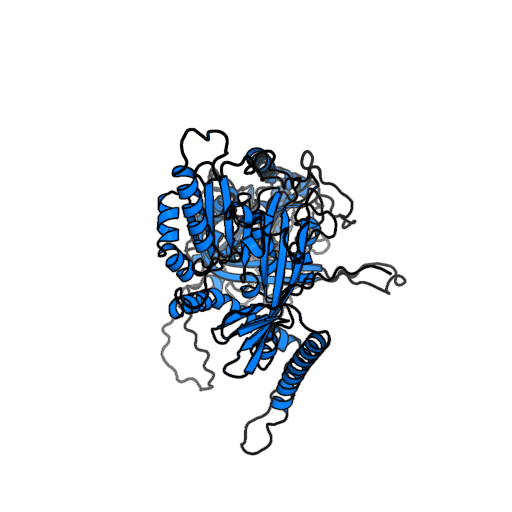6 SER A C 1
ATOM 3181 O O . SER A 1 406 ? -7.364 13.253 22.265 1.00 87.25 406 SER A O 1
ATOM 3183 N N . VAL A 1 407 ? -5.938 12.369 23.759 1.00 89.25 407 VAL A N 1
ATOM 3184 C CA . VAL A 1 407 ? -6.914 12.317 24.868 1.00 89.25 407 VAL A CA 1
ATOM 3185 C C . VAL A 1 407 ? -7.462 13.708 25.197 1.00 89.25 407 VAL A C 1
ATOM 3187 O O . VAL A 1 407 ? -8.670 13.884 25.340 1.00 89.25 407 VAL A O 1
ATOM 3190 N N . GLN A 1 408 ? -6.593 14.724 25.244 1.00 89.38 408 GLN A N 1
ATOM 3191 C CA . GLN A 1 408 ? -7.019 16.103 25.490 1.00 89.38 408 GLN A CA 1
ATOM 3192 C C . GLN A 1 408 ? -7.947 16.617 24.380 1.00 89.38 408 GLN A C 1
ATOM 3194 O O . GLN A 1 408 ? -8.973 17.220 24.678 1.00 89.38 408 GLN A O 1
ATOM 3199 N N . ARG A 1 409 ? -7.634 16.334 23.109 1.00 87.56 409 ARG A N 1
ATOM 3200 C CA . ARG A 1 409 ? -8.479 16.722 21.967 1.00 87.56 409 ARG A CA 1
ATOM 3201 C C . ARG A 1 409 ? -9.861 16.070 22.030 1.00 87.56 409 ARG A C 1
ATOM 3203 O O . ARG A 1 409 ? -10.849 16.724 21.713 1.00 87.56 409 ARG A O 1
ATOM 3210 N N . TRP A 1 410 ? -9.939 14.807 22.452 1.00 88.69 410 TRP A N 1
ATOM 3211 C CA . TRP A 1 410 ? -11.218 14.126 22.669 1.00 88.69 410 TRP A CA 1
ATOM 3212 C C . TRP A 1 410 ? -11.990 14.697 23.856 1.00 88.69 410 TRP A C 1
ATOM 3214 O O . TRP A 1 410 ? -13.189 14.924 23.726 1.00 88.69 410 TRP A O 1
ATOM 3224 N N . ASN A 1 411 ? -11.325 15.026 24.968 1.00 91.00 411 ASN A N 1
ATOM 3225 C CA . ASN A 1 411 ? -11.964 15.752 26.070 1.00 91.00 411 ASN A CA 1
ATOM 3226 C C . ASN A 1 411 ? -12.558 17.086 25.591 1.00 91.00 411 ASN A C 1
ATOM 3228 O O . ASN A 1 411 ? -13.709 17.395 25.893 1.00 91.00 411 ASN A O 1
ATOM 3232 N N . ASP A 1 412 ? -11.804 17.859 24.809 1.00 87.94 412 ASP A N 1
ATOM 3233 C CA . ASP A 1 412 ? -12.275 19.131 24.255 1.00 87.94 412 ASP A CA 1
ATOM 3234 C C . ASP A 1 412 ? -13.450 18.933 23.285 1.00 87.94 412 ASP A C 1
ATOM 3236 O O . ASP A 1 412 ? -14.407 19.705 23.310 1.00 87.94 412 ASP A O 1
ATOM 3240 N N . TYR A 1 413 ? -13.420 17.870 22.475 1.00 85.69 413 TYR A N 1
ATOM 3241 C CA . TYR A 1 413 ? -14.533 17.489 21.607 1.00 85.69 413 TYR A CA 1
ATOM 3242 C C . TYR A 1 413 ? -15.799 17.163 22.409 1.00 85.69 413 TYR A C 1
ATOM 3244 O O . TYR A 1 413 ? -16.858 17.726 22.133 1.00 85.69 413 TYR A O 1
ATOM 3252 N N . TYR A 1 414 ? -15.702 16.313 23.435 1.00 87.06 414 TYR A N 1
ATOM 3253 C CA . TYR A 1 414 ? -16.856 15.942 24.252 1.00 87.06 414 TYR A CA 1
ATOM 3254 C C . TYR A 1 414 ? -17.419 17.123 25.047 1.00 87.06 414 TYR A C 1
ATOM 3256 O O . TYR A 1 414 ? -18.638 17.235 25.146 1.00 87.06 414 TYR A O 1
ATOM 3264 N N . LYS A 1 415 ? -16.590 18.059 25.530 1.00 87.56 415 LYS A N 1
ATOM 3265 C CA . LYS A 1 415 ? -17.064 19.305 26.174 1.00 87.56 415 LYS A CA 1
ATOM 3266 C C . LYS A 1 415 ? -17.967 20.149 25.277 1.00 87.56 415 LYS A C 1
ATOM 3268 O O . LYS A 1 415 ? -18.845 20.847 25.777 1.00 87.56 415 LYS A O 1
ATOM 3273 N N . LEU A 1 416 ? -17.719 20.125 23.968 1.00 82.06 416 LEU A N 1
ATOM 3274 C CA . LEU A 1 416 ? -18.482 20.885 22.977 1.00 82.06 416 LEU A CA 1
ATOM 3275 C C . LEU A 1 416 ? -19.700 20.118 22.449 1.00 82.06 416 LEU A C 1
ATOM 3277 O O . LEU A 1 416 ? -20.569 20.724 21.819 1.00 82.06 416 LEU A O 1
ATOM 3281 N N . MET A 1 417 ? -19.785 18.805 22.684 1.00 74.75 417 MET A N 1
ATOM 3282 C CA . MET A 1 417 ? -20.947 18.030 22.269 1.00 74.75 417 MET A CA 1
ATOM 3283 C C . MET A 1 417 ? -22.157 18.354 23.154 1.00 74.75 417 MET A C 1
ATOM 3285 O O . MET A 1 417 ? -22.058 18.301 24.381 1.00 74.75 417 MET A O 1
ATOM 3289 N N . PRO A 1 418 ? -23.331 18.641 22.561 1.00 68.81 418 PRO A N 1
ATOM 3290 C CA . PRO A 1 418 ? -24.553 18.732 23.336 1.00 68.81 418 PRO A CA 1
ATOM 3291 C C . PRO A 1 418 ? -24.871 17.353 23.933 1.00 68.81 418 PRO A C 1
ATOM 3293 O O . PRO A 1 418 ? -24.653 16.335 23.263 1.00 68.81 418 PRO A O 1
ATOM 3296 N N . PRO A 1 419 ? -25.427 17.293 25.153 1.00 62.25 419 PRO A N 1
ATOM 3297 C CA . PRO A 1 419 ? -25.785 16.023 25.756 1.00 62.25 419 PRO A CA 1
ATOM 3298 C C . PRO A 1 419 ? -26.802 15.286 24.878 1.00 62.25 419 PRO A C 1
ATOM 3300 O O . PRO A 1 419 ? -27.881 15.806 24.588 1.00 62.25 419 PRO A O 1
ATOM 3303 N N . LYS A 1 420 ? -26.465 14.070 24.447 1.00 59.53 420 LYS A N 1
ATOM 3304 C CA . LYS A 1 420 ? -27.394 13.173 23.752 1.00 59.53 420 LYS A CA 1
ATOM 3305 C C . LYS A 1 420 ? -28.145 12.341 24.784 1.00 59.53 420 LYS A C 1
ATOM 3307 O O . LYS A 1 420 ? -27.835 11.172 24.970 1.00 59.53 420 LYS A O 1
ATOM 3312 N N . PHE A 1 421 ? -29.116 12.936 25.469 1.00 60.25 421 PHE A N 1
ATOM 3313 C CA . PHE A 1 421 ? -30.054 12.148 26.267 1.00 60.25 421 PHE A CA 1
ATOM 3314 C C . PHE A 1 421 ? -31.287 11.826 25.421 1.00 60.25 421 PHE A C 1
ATOM 3316 O O . PHE A 1 421 ? -31.744 12.699 24.676 1.00 60.25 421 PHE A O 1
ATOM 3323 N N . PRO A 1 422 ? -31.832 10.599 25.496 1.00 53.16 422 PRO A N 1
ATOM 3324 C CA . PRO A 1 422 ? -33.159 10.341 24.955 1.00 53.16 422 PRO A CA 1
ATOM 3325 C C . PRO A 1 422 ? -34.151 11.347 25.559 1.00 53.16 422 PRO A C 1
ATOM 3327 O O . PRO A 1 422 ? -34.038 11.702 26.734 1.00 53.16 422 PRO A O 1
ATOM 3330 N N . ASP A 1 423 ? -35.082 11.842 24.739 1.00 42.31 423 ASP A N 1
ATOM 3331 C CA . ASP A 1 423 ? -36.085 12.829 25.150 1.00 42.31 423 ASP A CA 1
ATOM 3332 C C . ASP A 1 423 ? -36.787 12.349 26.441 1.00 42.31 423 ASP A C 1
ATOM 3334 O O . ASP A 1 423 ? -37.277 11.212 26.457 1.00 42.31 423 ASP A O 1
ATOM 3338 N N . PRO A 1 424 ? -36.845 13.154 27.524 1.00 40.97 424 PRO A N 1
ATOM 3339 C CA . PRO A 1 424 ? -37.491 12.768 28.784 1.00 40.97 424 PRO A CA 1
ATOM 3340 C C . PRO A 1 424 ? -38.964 12.350 28.632 1.00 40.97 424 PRO A C 1
ATOM 3342 O O . PRO A 1 424 ? -39.534 11.768 29.556 1.00 40.97 424 PRO A O 1
ATOM 3345 N N . LEU A 1 425 ? -39.585 12.606 27.475 1.00 35.81 425 LEU A N 1
ATOM 3346 C CA . LEU A 1 425 ? -40.933 12.148 27.138 1.00 35.81 425 LEU A CA 1
ATOM 3347 C C . LEU A 1 425 ? -41.034 10.658 26.764 1.00 35.81 425 LEU A C 1
ATOM 3349 O O . LEU A 1 425 ? -42.139 10.114 26.804 1.00 35.81 425 LEU A O 1
ATOM 3353 N N . VAL A 1 426 ? -39.927 9.957 26.483 1.00 42.50 426 VAL A N 1
ATOM 3354 C CA . VAL A 1 426 ? -39.925 8.484 26.452 1.00 42.50 426 VAL A CA 1
ATOM 3355 C C . VAL A 1 426 ? -39.705 7.994 27.876 1.00 42.50 426 VAL A C 1
ATOM 3357 O O . VAL A 1 426 ? -38.625 7.556 28.267 1.00 42.50 426 VAL A O 1
ATOM 3360 N N . SER A 1 427 ? -40.756 8.105 28.686 1.00 39.00 427 SER A N 1
ATOM 3361 C CA . SER A 1 427 ? -40.802 7.461 29.992 1.00 39.00 427 SER A CA 1
ATOM 3362 C C . SER A 1 427 ? -40.373 5.998 29.841 1.00 39.00 427 SER A C 1
ATOM 3364 O O . SER A 1 427 ? -40.891 5.296 28.966 1.00 39.00 427 SER A O 1
ATOM 3366 N N . LEU A 1 428 ? -39.511 5.499 30.732 1.00 44.97 428 LEU A N 1
ATOM 3367 C CA . LEU A 1 428 ? -39.231 4.063 30.891 1.00 44.97 428 LEU A CA 1
ATOM 3368 C C . LEU A 1 428 ? -40.530 3.227 31.022 1.00 44.97 428 LEU A C 1
ATOM 3370 O O . LEU A 1 428 ? -40.519 2.021 30.797 1.00 44.97 428 LEU A O 1
ATOM 3374 N N . SER A 1 429 ? -41.671 3.861 31.339 1.00 38.16 429 SER A N 1
ATOM 3375 C CA . SER A 1 429 ? -43.009 3.254 31.366 1.00 38.16 429 SER A CA 1
ATOM 3376 C C . SER A 1 429 ? -43.697 3.090 30.000 1.00 38.16 429 SER A C 1
ATOM 3378 O O . SER A 1 429 ? -44.718 2.414 29.934 1.00 38.16 429 SER A O 1
ATOM 3380 N N . SER A 1 430 ? -43.198 3.713 28.928 1.00 37.88 430 SER A N 1
ATOM 3381 C CA . SER A 1 430 ? -43.806 3.699 27.581 1.00 37.88 430 SER A CA 1
ATOM 3382 C C . SER A 1 430 ? -43.218 2.638 26.641 1.00 37.88 430 SER A C 1
ATOM 3384 O O . SER A 1 430 ? -43.701 2.463 25.524 1.00 37.88 430 SER A O 1
ATOM 3386 N N . ILE A 1 431 ? -42.246 1.849 27.114 1.00 43.81 431 ILE A N 1
ATOM 3387 C CA . ILE A 1 431 ? -41.803 0.620 26.444 1.00 43.81 431 ILE A CA 1
ATOM 3388 C C . ILE A 1 431 ? -42.869 -0.460 26.694 1.00 43.81 431 ILE A C 1
ATOM 3390 O O . ILE A 1 431 ? -42.718 -1.346 27.531 1.00 43.81 431 ILE A O 1
ATOM 3394 N N . THR A 1 432 ? -44.011 -0.356 26.012 1.00 34.34 432 THR A N 1
ATOM 3395 C CA . THR A 1 432 ? -45.019 -1.419 25.994 1.00 34.34 432 THR A CA 1
ATOM 3396 C C . THR A 1 432 ? -44.542 -2.505 25.032 1.00 34.34 432 THR A C 1
ATOM 3398 O O . THR A 1 432 ? -44.546 -2.333 23.814 1.00 34.34 432 THR A O 1
ATOM 3401 N N . ILE A 1 433 ? -44.064 -3.615 25.593 1.00 38.72 433 ILE A N 1
ATOM 3402 C CA . ILE A 1 433 ? -43.531 -4.759 24.852 1.00 38.72 433 ILE A CA 1
ATOM 3403 C C . ILE A 1 433 ? -44.709 -5.548 24.270 1.00 38.72 433 ILE A C 1
ATOM 3405 O O . ILE A 1 433 ? -45.406 -6.256 24.993 1.00 38.72 433 ILE A O 1
ATOM 3409 N N . ASN A 1 434 ? -44.925 -5.456 22.956 1.00 29.78 434 ASN A N 1
ATOM 3410 C CA . ASN A 1 434 ? -45.745 -6.436 22.245 1.00 29.78 434 ASN A CA 1
ATOM 3411 C C . ASN A 1 434 ? -44.933 -7.731 22.090 1.00 29.78 434 ASN A C 1
ATOM 3413 O O . ASN A 1 434 ? -43.884 -7.752 21.440 1.00 29.78 434 ASN A O 1
ATOM 3417 N N . SER A 1 435 ? -45.442 -8.813 22.677 1.00 34.91 435 SER A N 1
ATOM 3418 C CA . SER A 1 435 ? -44.795 -10.121 22.881 1.00 34.91 435 SER A CA 1
ATOM 3419 C C . SER A 1 435 ? -44.317 -10.857 21.617 1.00 34.91 435 SER A C 1
ATOM 3421 O O . SER A 1 435 ? -43.621 -11.860 21.729 1.00 34.91 435 SER A O 1
ATOM 3423 N N . HIS A 1 436 ? -44.618 -10.359 20.414 1.00 28.80 436 HIS A N 1
ATOM 3424 C CA . HIS A 1 436 ? -44.164 -10.949 19.146 1.00 28.80 436 HIS A CA 1
ATOM 3425 C C . HIS A 1 436 ? -43.024 -10.191 18.439 1.00 28.80 436 HIS A C 1
ATOM 3427 O O . HIS A 1 436 ? -42.519 -10.681 17.436 1.00 28.80 436 HIS A O 1
ATOM 3433 N N . HIS A 1 437 ? -42.576 -9.042 18.964 1.00 30.94 437 HIS A N 1
ATOM 3434 C CA . HIS A 1 437 ? -41.422 -8.280 18.437 1.00 30.94 437 HIS A CA 1
ATOM 3435 C C . HIS A 1 437 ? -40.217 -8.234 19.399 1.00 30.94 437 HIS A C 1
ATOM 3437 O O . HIS A 1 437 ? -39.229 -7.555 19.127 1.00 30.94 437 HIS A O 1
ATOM 3443 N N . ALA A 1 438 ? -40.284 -8.971 20.510 1.00 34.72 438 ALA A N 1
ATOM 3444 C CA . ALA A 1 438 ? -39.264 -9.022 21.556 1.00 34.72 438 ALA A CA 1
ATOM 3445 C C . ALA A 1 438 ? -37.847 -9.293 21.002 1.00 34.72 438 ALA A C 1
ATOM 3447 O O . ALA A 1 438 ? -36.940 -8.486 21.192 1.00 34.72 438 ALA A O 1
ATOM 3448 N N . ASN A 1 439 ? -37.650 -10.354 20.216 1.00 33.22 439 ASN A N 1
ATOM 3449 C CA . ASN A 1 439 ? -36.297 -10.832 19.893 1.00 33.22 439 ASN A CA 1
ATOM 3450 C C . ASN A 1 439 ? -35.496 -9.949 18.914 1.00 33.22 439 ASN A C 1
ATOM 3452 O O . ASN A 1 439 ? -34.271 -10.045 18.896 1.00 33.22 439 ASN A O 1
ATOM 3456 N N . SER A 1 440 ? -36.134 -9.052 18.148 1.00 32.66 440 SER A N 1
ATOM 3457 C CA . SER A 1 440 ? -35.428 -8.105 17.261 1.00 32.66 440 SER A CA 1
ATOM 3458 C C . SER A 1 440 ? -35.162 -6.734 17.897 1.00 32.66 440 SER A C 1
ATOM 3460 O O . SER A 1 440 ? -34.468 -5.915 17.299 1.00 32.66 440 SER A O 1
ATOM 3462 N N . LEU A 1 441 ? -35.746 -6.458 19.069 1.00 32.38 441 LEU A N 1
ATOM 3463 C CA . LEU A 1 441 ? -35.605 -5.190 19.798 1.00 32.38 441 LEU A CA 1
ATOM 3464 C C . LEU A 1 441 ? -34.572 -5.266 20.935 1.00 32.38 441 LEU A C 1
ATOM 3466 O O . LEU A 1 441 ? -34.058 -4.226 21.341 1.00 32.38 441 LEU A O 1
ATOM 3470 N N . TYR A 1 442 ? -34.236 -6.467 21.424 1.00 35.97 442 TYR A N 1
ATOM 3471 C CA . TYR A 1 442 ? -33.257 -6.651 22.508 1.00 35.97 442 TYR A CA 1
ATOM 3472 C C . TYR A 1 442 ? -31.799 -6.719 22.039 1.00 35.97 442 TYR A C 1
ATOM 3474 O O . TYR A 1 442 ? -30.898 -6.346 22.786 1.00 35.97 442 TYR A O 1
ATOM 3482 N N . TYR A 1 443 ? -31.560 -7.138 20.796 1.00 38.22 443 TYR A N 1
ATOM 3483 C CA . TYR A 1 443 ? -30.224 -7.282 20.225 1.00 38.22 443 TYR A CA 1
ATOM 3484 C C . TYR A 1 443 ? -30.242 -6.724 18.806 1.00 38.22 443 TYR A C 1
ATOM 3486 O O . TYR A 1 443 ? -31.062 -7.138 17.987 1.00 38.22 443 TYR A O 1
ATOM 3494 N N . SER A 1 444 ? -29.342 -5.792 18.480 1.00 41.41 444 SER A N 1
ATOM 3495 C CA . SER A 1 444 ? -29.126 -5.488 17.064 1.00 41.41 444 SER A CA 1
ATOM 3496 C C . SER A 1 444 ? -28.623 -6.764 16.369 1.00 41.41 444 SER A C 1
ATOM 3498 O O . SER A 1 444 ? -28.016 -7.624 17.010 1.00 41.41 444 SER A O 1
ATOM 3500 N N . PHE A 1 445 ? -28.841 -6.909 15.059 1.00 43.22 445 PHE A N 1
ATOM 3501 C CA . PHE A 1 445 ? -28.316 -8.052 14.290 1.00 43.22 445 PHE A CA 1
ATOM 3502 C C . PHE A 1 445 ? -26.792 -8.241 14.457 1.00 43.22 445 PHE A C 1
ATOM 3504 O O . PHE A 1 445 ? -26.278 -9.343 14.266 1.00 43.22 445 PHE A O 1
ATOM 3511 N N . ASP A 1 446 ? -26.070 -7.181 14.844 1.00 44.97 446 ASP A N 1
ATOM 3512 C CA . ASP A 1 446 ? -24.640 -7.238 15.147 1.00 44.97 446 ASP A CA 1
ATOM 3513 C C . ASP A 1 446 ? -24.328 -8.001 16.458 1.00 44.97 446 ASP A C 1
ATOM 3515 O O . ASP A 1 446 ? -23.218 -8.518 16.583 1.00 44.97 446 ASP A O 1
ATOM 3519 N N . PHE A 1 447 ? -25.304 -8.124 17.373 1.00 49.25 447 PHE A N 1
ATOM 3520 C CA . PHE A 1 447 ? -25.227 -8.727 18.719 1.00 49.25 447 PHE A CA 1
ATOM 3521 C C . PHE A 1 447 ? -26.039 -10.042 18.897 1.00 49.25 447 PHE A C 1
ATOM 3523 O O . PHE A 1 447 ? -26.078 -10.587 20.001 1.00 49.25 447 PHE A O 1
ATOM 3530 N N . MET A 1 448 ? -26.699 -10.568 17.850 1.00 50.59 448 MET A N 1
ATOM 3531 C CA . MET A 1 448 ? -27.506 -11.811 17.910 1.00 50.59 448 MET A CA 1
ATOM 3532 C C . MET A 1 448 ? -26.691 -13.067 18.312 1.00 50.59 448 MET A C 1
ATOM 3534 O O . MET A 1 448 ? -25.478 -13.113 18.110 1.00 50.59 448 MET A O 1
ATOM 3538 N N . PRO A 1 449 ? -27.358 -14.092 18.885 1.00 51.28 449 PRO A N 1
ATOM 3539 C CA . PRO A 1 449 ? -27.058 -14.649 20.200 1.00 51.28 449 PRO A CA 1
ATOM 3540 C C . PRO A 1 449 ? -25.591 -15.061 20.334 1.00 51.28 449 PRO A C 1
ATOM 3542 O O . PRO A 1 449 ? -25.142 -16.065 19.777 1.00 51.28 449 PRO A O 1
ATOM 3545 N N . TRP A 1 450 ? -24.878 -14.292 21.152 1.00 54.25 450 TRP A N 1
ATOM 3546 C CA . TRP A 1 450 ? -23.531 -14.531 21.675 1.00 54.25 450 TRP A CA 1
ATOM 3547 C C . TRP A 1 450 ? -23.293 -15.984 22.151 1.00 54.25 450 TRP A C 1
ATOM 3549 O O . TRP A 1 450 ? -22.161 -16.450 22.108 1.00 54.25 450 TRP A O 1
ATOM 3559 N N . GLN A 1 451 ? -24.343 -16.752 22.478 1.00 50.28 451 GLN A N 1
ATOM 3560 C CA . GLN A 1 451 ? -24.286 -18.208 22.706 1.00 50.28 451 GLN A CA 1
ATOM 3561 C C . GLN A 1 451 ? -23.631 -18.970 21.547 1.00 50.28 451 GLN A C 1
ATOM 3563 O O . GLN A 1 451 ? -22.843 -19.876 21.782 1.00 50.28 451 GLN A O 1
ATOM 3568 N N . THR A 1 452 ? -23.923 -18.595 20.297 1.00 52.84 452 THR A N 1
ATOM 3569 C CA . THR A 1 452 ? -23.273 -19.182 19.110 1.00 52.84 452 THR A CA 1
ATOM 3570 C C . THR A 1 452 ? -21.839 -18.685 18.925 1.00 52.84 452 THR A C 1
ATOM 3572 O O . THR A 1 452 ? -21.022 -19.388 18.340 1.00 52.84 452 THR A O 1
ATOM 3575 N N . LEU A 1 453 ? -21.511 -17.499 19.450 1.00 50.84 453 LEU A N 1
ATOM 3576 C CA . LEU A 1 453 ? -20.175 -16.901 19.369 1.00 50.84 453 LEU A CA 1
ATOM 3577 C C . LEU A 1 453 ? -19.188 -17.549 20.359 1.00 50.84 453 LEU A C 1
ATOM 3579 O O . LEU A 1 453 ? -17.994 -17.584 20.076 1.00 50.84 453 LEU A O 1
ATOM 3583 N N . LEU A 1 454 ? -19.685 -18.100 21.472 1.00 50.94 454 LEU A N 1
ATOM 3584 C CA . LEU A 1 454 ? -18.891 -18.778 22.508 1.00 50.94 454 LEU A CA 1
ATOM 3585 C C . LEU A 1 454 ? -18.727 -20.294 22.288 1.00 50.94 454 LEU A C 1
ATOM 3587 O O . LEU A 1 454 ? -18.044 -20.952 23.073 1.00 50.94 454 LEU A O 1
ATOM 3591 N N . GLN A 1 455 ? -19.334 -20.876 21.245 1.00 51.50 455 GLN A N 1
ATOM 3592 C CA . GLN A 1 455 ? -19.123 -22.293 20.934 1.00 51.50 455 GLN A CA 1
ATOM 3593 C C . GLN A 1 455 ? -17.730 -22.507 20.308 1.00 51.50 455 GLN A C 1
ATOM 3595 O O . GLN A 1 455 ? -17.339 -21.750 19.411 1.00 51.50 455 GLN A O 1
ATOM 3600 N N . PRO A 1 456 ? -16.964 -23.527 20.743 1.00 43.91 456 PRO A N 1
ATOM 3601 C CA . PRO A 1 456 ? -15.699 -23.867 20.102 1.00 43.91 456 PRO A CA 1
ATOM 3602 C C . PRO A 1 456 ? -15.936 -24.248 18.632 1.00 43.91 456 PRO A C 1
ATOM 3604 O O . PRO A 1 456 ? -16.879 -24.976 18.320 1.00 43.91 456 PRO A O 1
ATOM 3607 N N . ASN A 1 457 ? -15.088 -23.745 17.724 1.00 42.91 457 ASN A N 1
ATOM 3608 C CA . ASN A 1 457 ? -15.156 -24.055 16.292 1.00 42.91 457 ASN A CA 1
ATOM 3609 C C . ASN A 1 457 ? -15.098 -25.577 16.076 1.00 42.91 457 ASN A C 1
ATOM 3611 O O . ASN A 1 457 ? -14.032 -26.182 16.179 1.00 42.91 457 ASN A O 1
ATOM 3615 N N . ALA A 1 458 ? -16.218 -26.188 15.692 1.00 37.09 458 ALA A N 1
ATOM 3616 C CA . ALA A 1 458 ? -16.166 -27.418 14.917 1.00 37.09 458 ALA A CA 1
ATOM 3617 C C . ALA A 1 458 ? -15.594 -27.048 13.540 1.00 37.09 458 ALA A C 1
ATOM 3619 O O . ALA A 1 458 ? -16.139 -26.182 12.854 1.00 37.09 458 ALA A O 1
ATOM 3620 N N . GLY A 1 459 ? -14.455 -27.641 13.179 1.00 32.66 459 GLY A N 1
ATOM 3621 C CA . GLY A 1 459 ? -13.729 -27.340 11.947 1.00 32.66 459 GLY A CA 1
ATOM 3622 C C . GLY A 1 459 ? -14.641 -27.281 10.719 1.00 32.66 459 GLY A C 1
ATOM 3623 O O . GLY A 1 459 ? -15.513 -28.127 10.518 1.00 32.66 459 GLY A O 1
ATOM 3624 N N . THR A 1 460 ? -14.432 -26.263 9.888 1.00 29.78 460 THR A N 1
ATOM 3625 C CA . THR A 1 460 ? -15.150 -26.054 8.631 1.00 29.78 460 THR A CA 1
ATOM 3626 C C . THR A 1 460 ? -14.792 -27.137 7.614 1.00 29.78 460 THR A C 1
ATOM 3628 O O . THR A 1 460 ? -13.944 -26.928 6.750 1.00 29.78 460 THR A O 1
ATOM 3631 N N . ASN A 1 461 ? -15.466 -28.284 7.680 1.00 31.14 461 ASN A N 1
ATOM 3632 C CA . ASN A 1 461 ? -15.592 -29.181 6.536 1.00 31.14 461 ASN A CA 1
ATOM 3633 C C . ASN A 1 461 ? -16.719 -28.663 5.640 1.00 31.14 461 ASN A C 1
ATOM 3635 O O . ASN A 1 461 ? -17.905 -28.755 5.958 1.00 31.14 461 ASN A O 1
ATOM 3639 N N . GLY A 1 462 ? -16.330 -28.082 4.507 1.00 34.47 462 GLY A N 1
ATOM 3640 C CA . GLY A 1 462 ? -17.253 -27.726 3.445 1.00 34.47 462 GLY A CA 1
ATOM 3641 C C . GLY A 1 462 ? -17.862 -28.977 2.815 1.00 34.47 462 GLY A C 1
ATOM 3642 O O . GLY A 1 462 ? -17.162 -29.746 2.170 1.00 34.47 462 GLY A O 1
ATOM 3643 N N . ALA A 1 463 ? -19.174 -29.145 2.957 1.00 28.80 463 ALA A N 1
ATOM 3644 C CA . ALA A 1 463 ? -19.990 -29.936 2.042 1.00 28.80 463 ALA A CA 1
ATOM 3645 C C . ALA A 1 463 ? -21.458 -29.507 2.173 1.00 28.80 463 ALA A C 1
ATOM 3647 O O . ALA A 1 463 ? -22.172 -29.917 3.084 1.00 28.80 463 ALA A O 1
ATOM 3648 N N . ARG A 1 464 ? -21.936 -28.672 1.242 1.00 30.44 464 ARG A N 1
ATOM 3649 C CA . ARG A 1 464 ? -23.375 -28.555 0.980 1.00 30.44 464 ARG A CA 1
ATOM 3650 C C . ARG A 1 464 ? -23.765 -29.701 0.054 1.00 30.44 464 ARG A C 1
ATOM 3652 O O . ARG A 1 464 ? -23.523 -29.625 -1.145 1.00 30.44 464 ARG A O 1
ATOM 3659 N N . THR A 1 465 ? -24.418 -30.724 0.591 1.00 30.20 465 THR A N 1
ATOM 3660 C CA . THR A 1 465 ? -25.229 -31.650 -0.207 1.00 30.20 465 THR A CA 1
ATOM 3661 C C . THR A 1 465 ? -26.684 -31.532 0.213 1.00 30.20 465 THR A C 1
ATOM 3663 O O . THR A 1 465 ? -27.060 -31.889 1.326 1.00 30.20 465 THR A O 1
ATOM 3666 N N . ASN A 1 466 ? -27.510 -31.040 -0.709 1.00 31.31 466 ASN A N 1
ATOM 3667 C CA . ASN A 1 466 ? -28.954 -31.214 -0.670 1.00 31.31 466 ASN A CA 1
ATOM 3668 C C . ASN A 1 466 ? -29.283 -32.706 -0.781 1.00 31.31 466 ASN A C 1
ATOM 3670 O O . ASN A 1 466 ? -28.909 -33.324 -1.777 1.00 31.31 466 ASN A O 1
ATOM 3674 N N . LYS A 1 467 ? -30.069 -33.250 0.156 1.00 34.00 467 LYS A N 1
ATOM 3675 C CA . LYS A 1 467 ? -31.171 -34.172 -0.166 1.00 34.00 467 LYS A CA 1
ATOM 3676 C C . LYS A 1 467 ? -32.083 -34.408 1.036 1.00 34.00 467 LYS A C 1
ATOM 3678 O O . LYS A 1 467 ? -31.645 -34.715 2.136 1.00 34.00 467 LYS A O 1
ATOM 3683 N N . LYS A 1 468 ? -33.382 -34.282 0.759 1.00 37.16 468 LYS A N 1
ATOM 3684 C CA . LYS A 1 468 ? -34.506 -34.748 1.574 1.00 37.16 468 LYS A CA 1
ATOM 3685 C C . LYS A 1 468 ? -34.326 -36.232 1.916 1.00 37.16 468 LYS A C 1
ATOM 3687 O O . LYS A 1 468 ? -34.302 -37.041 0.993 1.00 37.16 468 LYS A O 1
ATOM 3692 N N . GLN A 1 469 ? -34.326 -36.587 3.200 1.00 29.38 469 GLN A N 1
ATOM 3693 C CA . GLN A 1 469 ? -34.755 -37.903 3.686 1.00 29.38 469 GLN A CA 1
ATOM 3694 C C . GLN A 1 469 ? -35.255 -37.796 5.138 1.00 29.38 469 GLN A C 1
ATOM 3696 O O . GLN A 1 469 ? -34.728 -37.027 5.936 1.00 29.38 469 GLN A O 1
ATOM 3701 N N . LYS A 1 470 ? -36.349 -38.514 5.426 1.00 28.44 470 LYS A N 1
ATOM 3702 C CA . LYS A 1 470 ? -37.032 -38.608 6.729 1.00 28.44 470 LYS A CA 1
ATOM 3703 C C . LYS A 1 470 ? -36.113 -39.229 7.799 1.00 28.44 470 LYS A C 1
ATOM 3705 O O . LYS A 1 470 ? -35.304 -40.081 7.443 1.00 28.44 470 LYS A O 1
ATOM 3710 N N . PRO A 1 471 ? -36.280 -38.878 9.087 1.00 32.16 471 PRO A N 1
ATOM 3711 C CA . PRO A 1 471 ? -35.370 -39.308 10.141 1.00 32.16 471 PRO A CA 1
ATOM 3712 C C . PRO A 1 471 ? -35.648 -40.753 10.574 1.00 32.16 471 PRO A C 1
ATOM 3714 O O . PRO A 1 471 ? -36.788 -41.109 10.882 1.00 32.16 471 PRO A O 1
ATOM 3717 N N . GLN A 1 472 ? -34.591 -41.562 10.639 1.00 27.08 472 GLN A N 1
ATOM 3718 C CA . GLN A 1 472 ? -34.520 -42.748 11.489 1.00 27.08 472 GLN A CA 1
ATOM 3719 C C . GLN A 1 472 ? -33.674 -42.393 12.715 1.00 27.08 472 GLN A C 1
ATOM 3721 O O . GLN A 1 472 ? -32.683 -41.676 12.610 1.00 27.08 472 GLN A O 1
ATOM 3726 N N . ALA A 1 473 ? -34.145 -42.831 13.879 1.00 37.72 473 ALA A N 1
ATOM 3727 C CA . ALA A 1 473 ? -33.583 -42.519 15.180 1.00 37.72 473 ALA A CA 1
ATOM 3728 C C . ALA A 1 473 ? -32.205 -43.170 15.366 1.00 37.72 473 ALA A C 1
ATOM 3730 O O . ALA A 1 473 ? -32.105 -44.393 15.368 1.00 37.72 473 ALA A O 1
ATOM 3731 N N . GLU A 1 474 ? -31.181 -42.351 15.598 1.00 28.98 474 GLU A N 1
ATOM 3732 C CA . GLU A 1 474 ? -29.899 -42.785 16.153 1.00 28.98 474 GLU A CA 1
ATOM 3733 C C . GLU A 1 474 ? -29.490 -41.867 17.310 1.00 28.98 474 GLU A C 1
ATOM 3735 O O . GLU A 1 474 ? -29.834 -40.685 17.364 1.00 28.98 474 GLU A O 1
ATOM 3740 N N . ALA A 1 475 ? -28.848 -42.489 18.295 1.00 30.03 475 ALA A N 1
ATOM 3741 C CA . ALA A 1 475 ? -28.755 -42.064 19.67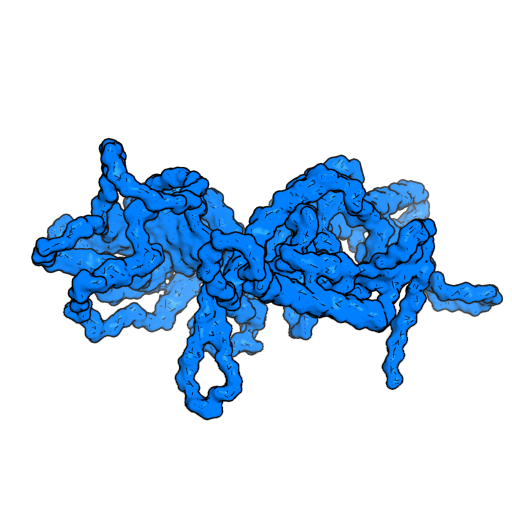9 1.00 30.03 475 ALA A CA 1
ATOM 3742 C C . ALA A 1 475 ? -28.023 -40.729 19.891 1.00 30.03 475 ALA A C 1
ATOM 3744 O O . ALA A 1 475 ? -26.933 -40.477 19.381 1.00 30.03 475 ALA A O 1
ATOM 3745 N N . SER A 1 476 ? -28.631 -39.901 20.736 1.00 28.25 476 SER A N 1
ATOM 3746 C CA . SER A 1 476 ? -28.132 -38.621 21.216 1.00 28.25 476 SER A CA 1
ATOM 3747 C C . SER A 1 476 ? -26.888 -38.785 22.095 1.00 28.25 476 SER A C 1
ATOM 3749 O O . SER A 1 476 ? -26.993 -39.151 23.266 1.00 28.25 476 SER A O 1
ATOM 3751 N N . VAL A 1 477 ? -25.717 -38.427 21.570 1.00 30.84 477 VAL A N 1
ATOM 3752 C CA . VAL A 1 477 ? -24.590 -37.989 22.404 1.00 30.84 477 VAL A CA 1
ATOM 3753 C C . VAL A 1 477 ? -24.750 -36.484 22.611 1.00 30.84 477 VAL A C 1
ATOM 3755 O O . VAL A 1 477 ? -24.250 -35.663 21.849 1.00 30.84 477 VAL A O 1
ATOM 3758 N N . THR A 1 478 ? -25.531 -36.111 23.621 1.00 29.56 478 THR A N 1
ATOM 3759 C CA . THR A 1 478 ? -25.651 -34.730 24.094 1.00 29.56 478 THR A CA 1
ATOM 3760 C C . THR A 1 478 ? -24.410 -34.361 24.902 1.00 29.56 478 THR A C 1
ATOM 3762 O O . THR A 1 478 ? -24.366 -34.600 26.107 1.00 29.56 478 THR A O 1
ATOM 3765 N N . SER A 1 479 ? -23.404 -33.744 24.275 1.00 32.12 479 SER A N 1
ATOM 3766 C CA . SER A 1 479 ? -22.452 -32.908 25.017 1.00 32.12 479 SER A CA 1
ATOM 3767 C C . SER A 1 479 ? -23.084 -31.529 25.227 1.00 32.12 479 SER A C 1
ATOM 3769 O O . SER A 1 479 ? -22.832 -30.577 24.490 1.00 32.12 479 SER A O 1
ATOM 3771 N N . THR A 1 480 ? -23.979 -31.428 26.206 1.00 33.22 480 THR A N 1
ATOM 3772 C CA . THR A 1 480 ? -24.511 -30.147 26.679 1.00 33.22 480 THR A CA 1
ATOM 3773 C C . THR A 1 480 ? -23.415 -29.413 27.447 1.00 33.22 480 THR A C 1
ATOM 3775 O O . THR A 1 480 ? -23.304 -29.555 28.663 1.00 33.22 480 THR A O 1
ATOM 3778 N N . VAL A 1 481 ? -22.588 -28.631 26.751 1.00 40.59 481 VAL A N 1
ATOM 3779 C CA . VAL A 1 481 ? -21.866 -27.538 27.412 1.00 40.59 481 VAL A CA 1
ATOM 3780 C C . VAL A 1 481 ? -22.933 -26.515 27.789 1.00 40.59 481 VAL A C 1
ATOM 3782 O O . VAL A 1 481 ? -23.569 -25.925 26.915 1.00 40.59 481 VAL A O 1
ATOM 3785 N N . ALA A 1 482 ? -23.208 -26.386 29.087 1.00 46.62 482 ALA A N 1
ATOM 3786 C CA . ALA A 1 482 ? -24.156 -25.407 29.601 1.00 46.62 482 ALA A CA 1
ATOM 3787 C C . ALA A 1 482 ? -23.728 -24.003 29.144 1.00 46.62 482 ALA A C 1
ATOM 3789 O O . ALA A 1 482 ? -22.556 -23.643 29.254 1.00 46.62 482 ALA A O 1
ATOM 3790 N N . SER A 1 483 ? -24.666 -23.222 28.601 1.00 51.94 483 SER A N 1
ATOM 3791 C CA . SER A 1 483 ? -24.410 -21.803 28.326 1.00 51.94 483 SER A CA 1
ATOM 3792 C C . SER A 1 483 ? -24.036 -21.106 29.638 1.00 51.94 483 SER A C 1
ATOM 3794 O O . SER A 1 483 ? -24.633 -21.439 30.666 1.00 51.94 483 SER A O 1
ATOM 3796 N N . PRO A 1 484 ? -23.059 -20.182 29.640 1.00 58.75 484 PRO A N 1
ATOM 3797 C CA . PRO A 1 484 ? -22.646 -19.522 30.872 1.00 58.75 484 PRO A CA 1
ATOM 3798 C C . PRO A 1 484 ? -23.831 -18.766 31.487 1.00 58.75 484 PRO A C 1
ATOM 3800 O O . PRO A 1 484 ? -24.690 -18.268 30.761 1.00 58.75 484 PRO A O 1
ATOM 3803 N N . SER A 1 485 ? -23.900 -18.720 32.819 1.00 67.00 485 SER A N 1
ATOM 3804 C CA . SER A 1 485 ? -24.949 -18.004 33.562 1.00 67.00 485 SER A CA 1
ATOM 3805 C C . SER A 1 485 ? -24.764 -16.486 33.530 1.00 67.00 485 SER A C 1
ATOM 3807 O O . SER A 1 485 ? -25.735 -15.750 33.698 1.00 67.00 485 SER A O 1
ATOM 3809 N N . GLU A 1 486 ? -23.535 -16.026 33.288 1.00 80.56 486 GLU A N 1
ATOM 3810 C CA . GLU A 1 486 ? -23.143 -14.618 33.237 1.00 80.56 486 GLU A CA 1
ATOM 3811 C C . GLU A 1 486 ? -22.177 -14.372 32.069 1.00 80.56 486 GLU A C 1
ATOM 3813 O O . GLU A 1 486 ? -21.492 -15.294 31.621 1.00 80.56 486 GLU A O 1
ATOM 3818 N N . VAL A 1 487 ? -22.139 -13.142 31.556 1.00 84.19 487 VAL A N 1
ATOM 3819 C CA . VAL A 1 487 ? -21.254 -12.737 30.454 1.00 84.19 487 VAL A CA 1
ATOM 3820 C C . VAL A 1 487 ? -20.654 -11.360 30.722 1.00 84.19 487 VAL A C 1
ATOM 3822 O O . VAL A 1 487 ? -21.385 -10.410 31.002 1.00 84.19 487 VAL A O 1
ATOM 3825 N N . THR A 1 488 ? -19.335 -11.238 30.592 1.00 90.00 488 THR A N 1
ATOM 3826 C CA . THR A 1 488 ? -18.611 -9.972 30.765 1.00 90.00 488 THR A CA 1
ATOM 3827 C C . THR A 1 488 ? -18.357 -9.315 29.412 1.00 90.00 488 THR A C 1
ATOM 3829 O O . THR A 1 488 ? -17.658 -9.862 28.555 1.00 90.00 488 THR A O 1
ATOM 3832 N N . ILE A 1 489 ? -18.908 -8.118 29.219 1.00 91.38 489 ILE A N 1
ATOM 3833 C CA . ILE A 1 489 ? -18.798 -7.326 27.994 1.00 91.38 489 ILE A CA 1
ATOM 3834 C C . ILE A 1 489 ? -18.025 -6.044 28.295 1.00 91.38 489 ILE A C 1
ATOM 3836 O O . ILE A 1 489 ? -18.352 -5.331 29.239 1.00 91.38 489 ILE A O 1
ATOM 3840 N N . VAL A 1 490 ? -17.040 -5.713 27.466 1.00 93.19 490 VAL A N 1
ATOM 3841 C CA . VAL A 1 490 ? -16.310 -4.441 27.542 1.00 93.19 490 VAL A CA 1
ATOM 3842 C C . VAL A 1 490 ? -16.547 -3.627 26.276 1.00 93.19 490 VAL A C 1
ATOM 3844 O O . VAL A 1 490 ? -16.373 -4.140 25.171 1.00 93.19 490 VAL A O 1
ATOM 3847 N N . ASP A 1 491 ? -16.913 -2.359 26.438 1.00 94.00 491 ASP A N 1
ATOM 3848 C CA . ASP A 1 491 ? -17.011 -1.368 25.363 1.00 94.00 491 ASP A CA 1
ATOM 3849 C C . ASP A 1 491 ? -15.782 -0.449 25.407 1.00 94.00 491 ASP A C 1
ATOM 3851 O O . ASP A 1 491 ? -15.591 0.298 26.367 1.00 94.00 491 ASP A O 1
ATOM 3855 N N . LEU A 1 492 ? -14.913 -0.565 24.402 1.00 94.25 492 LEU A N 1
ATOM 3856 C CA . LEU A 1 492 ? -13.601 0.079 24.336 1.00 94.25 492 LEU A CA 1
ATOM 3857 C C . LEU A 1 492 ? -13.682 1.372 23.525 1.00 94.25 492 LEU A C 1
ATOM 3859 O O . LEU A 1 492 ? -13.950 1.333 22.324 1.00 94.25 492 LEU A O 1
ATOM 3863 N N . GLY A 1 493 ? -13.366 2.505 24.149 1.00 92.69 493 GLY A N 1
ATOM 3864 C CA . GLY A 1 493 ? -13.623 3.823 23.565 1.00 92.69 493 GLY A CA 1
ATOM 3865 C C . GLY A 1 493 ? -15.118 4.113 23.521 1.00 92.69 493 GLY A C 1
ATOM 3866 O O . GLY A 1 493 ? -15.652 4.489 22.479 1.00 92.69 493 GLY A O 1
ATOM 3867 N N . CYS A 1 494 ? -15.808 3.854 24.634 1.00 92.56 494 CYS A N 1
ATOM 3868 C CA . CYS A 1 494 ? -17.264 3.857 24.679 1.00 92.56 494 CYS A CA 1
ATOM 3869 C C . CYS A 1 494 ? -17.914 5.217 24.392 1.00 92.56 494 CYS A C 1
ATOM 3871 O O . CYS A 1 494 ? -19.119 5.286 24.134 1.00 92.56 494 CYS A O 1
ATOM 3873 N N . GLY A 1 495 ? -17.163 6.314 24.496 1.00 91.44 495 GLY A N 1
ATOM 3874 C CA . GLY A 1 495 ? -17.682 7.666 24.414 1.00 91.44 495 GLY A CA 1
ATOM 3875 C C . GLY A 1 495 ? -18.811 7.892 25.416 1.00 91.44 495 GLY A C 1
ATOM 3876 O O . GLY A 1 495 ? -18.654 7.687 26.617 1.00 91.44 495 GLY A O 1
ATOM 3877 N N . LEU A 1 496 ? -19.978 8.283 24.904 1.00 90.12 496 LEU A N 1
ATOM 3878 C CA . LEU A 1 496 ? -21.191 8.509 25.700 1.00 90.12 496 LEU A CA 1
ATOM 3879 C C . LEU A 1 496 ? -21.996 7.222 25.974 1.00 90.12 496 LEU A C 1
ATOM 3881 O O . LEU A 1 496 ? -23.122 7.303 26.459 1.00 90.12 496 LEU A O 1
ATOM 3885 N N . GLY A 1 497 ? -21.432 6.054 25.655 1.00 86.44 497 GLY A N 1
ATOM 3886 C CA . GLY A 1 497 ? -22.036 4.733 25.805 1.00 86.44 497 GLY A CA 1
ATOM 3887 C C . GLY A 1 497 ? -22.774 4.256 24.554 1.00 86.44 497 GLY A C 1
ATOM 3888 O O . GLY A 1 497 ? -23.542 4.987 23.925 1.00 86.44 497 GLY A O 1
ATOM 3889 N N . HIS A 1 498 ? -22.568 2.989 24.191 1.00 81.38 498 HIS A N 1
ATOM 3890 C CA . HIS A 1 498 ? -23.283 2.363 23.085 1.00 81.38 498 HIS A CA 1
ATOM 3891 C C . HIS A 1 498 ? -24.756 2.083 23.444 1.00 81.38 498 HIS A C 1
ATOM 3893 O O . HIS A 1 498 ? -25.050 1.320 24.368 1.00 81.38 498 HIS A O 1
ATOM 3899 N N . ASP A 1 499 ? -25.699 2.619 22.660 1.00 78.81 499 ASP A N 1
ATOM 3900 C CA . ASP A 1 499 ? -27.146 2.527 22.928 1.00 78.81 499 ASP A CA 1
ATOM 3901 C C . ASP A 1 499 ? -27.647 1.096 23.160 1.00 78.81 499 ASP A C 1
ATOM 3903 O O . ASP A 1 499 ? -28.446 0.853 24.062 1.00 78.81 499 ASP A O 1
ATOM 3907 N N . THR A 1 500 ? -27.176 0.127 22.368 1.00 76.69 500 THR A N 1
ATOM 3908 C CA . THR A 1 500 ? -27.576 -1.281 22.541 1.00 76.69 500 THR A CA 1
ATOM 3909 C C . THR A 1 500 ? -27.135 -1.837 23.893 1.00 76.69 500 THR A C 1
ATOM 3911 O O . THR A 1 500 ? -27.892 -2.581 24.507 1.00 76.69 500 THR A O 1
ATOM 3914 N N . LEU A 1 501 ? -25.949 -1.458 24.378 1.00 82.94 501 LEU A N 1
ATOM 3915 C CA . LEU A 1 501 ? -25.423 -1.951 25.650 1.00 82.94 501 LEU A CA 1
ATOM 3916 C C . LEU A 1 501 ? -26.105 -1.258 26.833 1.00 82.94 501 LEU A C 1
ATOM 3918 O O . LEU A 1 501 ? -26.484 -1.929 27.787 1.00 82.94 501 LEU A O 1
ATOM 3922 N N . LEU A 1 502 ? -26.357 0.052 26.735 1.00 83.31 502 LEU A N 1
ATOM 3923 C CA . LEU A 1 502 ? -27.132 0.802 27.730 1.00 83.31 502 LEU A CA 1
ATOM 3924 C C . LEU A 1 502 ? -28.567 0.278 27.862 1.00 83.31 502 LEU A C 1
ATOM 3926 O O . LEU A 1 502 ? -29.070 0.097 28.970 1.00 83.31 502 LEU A O 1
ATOM 3930 N N . ASN A 1 503 ? -29.224 -0.010 26.736 1.00 77.06 503 ASN A N 1
ATOM 3931 C CA . ASN A 1 503 ? -30.565 -0.590 26.743 1.00 77.06 503 ASN A CA 1
ATOM 3932 C C . ASN A 1 503 ? -30.562 -2.014 27.316 1.00 77.06 503 ASN A C 1
ATOM 3934 O O . ASN A 1 503 ? -31.484 -2.363 28.051 1.00 77.06 503 ASN A O 1
ATOM 3938 N N . LEU A 1 504 ? -29.540 -2.823 27.014 1.00 77.12 504 LEU A N 1
ATOM 3939 C CA . LEU A 1 504 ? -29.396 -4.183 27.540 1.00 77.12 504 LEU A CA 1
ATOM 3940 C C . LEU A 1 504 ? -29.398 -4.186 29.074 1.00 77.12 504 LEU A C 1
ATOM 3942 O O . LEU A 1 504 ? -30.244 -4.840 29.683 1.00 77.12 504 LEU A O 1
ATOM 3946 N N . VAL A 1 505 ? -28.503 -3.417 29.696 1.00 79.25 505 VAL A N 1
ATOM 3947 C CA . VAL A 1 505 ? -28.353 -3.397 31.161 1.00 79.25 505 VAL A CA 1
ATOM 3948 C C . VAL A 1 505 ? -29.520 -2.714 31.872 1.00 79.25 505 VAL A C 1
ATOM 3950 O O . VAL A 1 505 ? -29.954 -3.192 32.918 1.00 79.25 505 VAL A O 1
ATOM 3953 N N . ALA A 1 506 ? -30.106 -1.661 31.291 1.00 77.38 506 ALA A N 1
ATOM 3954 C CA . ALA A 1 506 ? -31.294 -1.022 31.860 1.00 77.38 506 ALA A CA 1
ATOM 3955 C C . ALA A 1 506 ? -32.522 -1.948 31.824 1.00 77.38 506 ALA A C 1
ATOM 3957 O O . ALA A 1 506 ? -33.260 -2.044 32.806 1.00 77.38 506 ALA A O 1
ATOM 3958 N N . ASN A 1 507 ? -32.728 -2.669 30.717 1.00 72.38 507 ASN A N 1
ATOM 3959 C CA . ASN A 1 507 ? -33.816 -3.640 30.592 1.00 72.38 507 ASN A CA 1
ATOM 3960 C C . ASN A 1 507 ? -33.618 -4.845 31.515 1.00 72.38 507 ASN A C 1
ATOM 3962 O O . ASN A 1 507 ? -34.584 -5.300 32.129 1.00 72.38 507 ASN A O 1
ATOM 3966 N N . GLN A 1 508 ? -32.379 -5.333 31.639 1.00 76.06 508 GLN A N 1
ATOM 3967 C CA . GLN A 1 508 ? -32.023 -6.385 32.588 1.00 76.06 508 GLN A CA 1
ATOM 3968 C C . GLN A 1 508 ? -32.415 -5.957 34.007 1.00 76.06 508 GLN A C 1
ATOM 3970 O O . GLN A 1 508 ? -33.216 -6.637 34.643 1.00 76.06 508 GLN A O 1
ATOM 3975 N N . GLN A 1 509 ? -31.975 -4.775 34.452 1.00 72.19 509 GLN A N 1
ATOM 3976 C CA . GLN A 1 509 ? -32.311 -4.249 35.777 1.00 72.19 509 GLN A CA 1
ATOM 3977 C C . GLN A 1 509 ? -33.830 -4.074 35.979 1.00 72.19 509 GLN A C 1
ATOM 3979 O O . GLN A 1 509 ? -34.350 -4.391 37.044 1.00 72.19 509 GLN A O 1
ATOM 3984 N N . MET A 1 510 ? -34.581 -3.636 34.957 1.00 69.81 510 MET A N 1
ATOM 3985 C CA . MET A 1 510 ? -36.046 -3.517 35.048 1.00 69.81 510 MET A CA 1
ATOM 3986 C C . MET A 1 510 ? -36.748 -4.867 35.247 1.00 69.81 510 MET A C 1
ATOM 3988 O O . MET A 1 510 ? -37.723 -4.934 35.998 1.00 69.81 510 MET A O 1
ATOM 3992 N N . LYS A 1 511 ? -36.275 -5.926 34.575 1.00 66.19 511 LYS A N 1
ATOM 3993 C CA . LYS A 1 511 ? -36.826 -7.286 34.691 1.00 66.19 511 LYS A CA 1
ATOM 3994 C C . LYS A 1 511 ? -36.544 -7.907 36.062 1.00 66.19 511 LYS A C 1
ATOM 3996 O O . LYS A 1 511 ? -37.369 -8.678 36.528 1.00 66.19 511 LYS A O 1
ATOM 4001 N N . TYR A 1 512 ? -35.419 -7.566 36.691 1.00 61.88 512 TYR A N 1
ATOM 4002 C CA . TYR A 1 512 ? -35.090 -8.013 38.050 1.00 61.88 512 TYR A CA 1
ATOM 4003 C C . TYR A 1 512 ? -35.814 -7.198 39.139 1.00 61.88 512 TYR A C 1
ATOM 4005 O O . TYR A 1 512 ? -36.212 -7.761 40.152 1.00 61.88 512 TYR A O 1
ATOM 4013 N N . ASN A 1 513 ? -36.048 -5.896 38.922 1.00 56.66 513 ASN A N 1
ATOM 4014 C CA . ASN A 1 513 ? -36.700 -5.013 39.904 1.00 56.66 513 ASN A CA 1
ATOM 4015 C C . ASN A 1 513 ? -38.228 -5.166 39.975 1.00 56.66 513 ASN A C 1
ATOM 4017 O O . ASN A 1 513 ? -38.840 -4.855 40.996 1.00 56.66 513 ASN A O 1
ATOM 4021 N N . LYS A 1 514 ? -38.871 -5.568 38.877 1.00 52.59 514 LYS A N 1
ATOM 4022 C CA . LYS A 1 514 ? -40.279 -5.973 38.886 1.00 52.59 514 LYS A CA 1
ATOM 4023 C C . LYS A 1 514 ? -40.283 -7.484 39.049 1.00 52.59 514 LYS A C 1
ATOM 4025 O O . LYS A 1 514 ? -39.690 -8.147 38.211 1.00 52.59 514 LYS A O 1
ATOM 4030 N N . GLU A 1 515 ? -40.973 -8.029 40.049 1.00 45.59 515 GLU A N 1
ATOM 4031 C CA . GLU A 1 515 ? -41.344 -9.453 40.108 1.00 45.59 515 GLU A CA 1
ATOM 4032 C C . GLU A 1 515 ? -42.239 -9.809 38.901 1.00 45.59 515 GLU A C 1
ATOM 4034 O O . GLU A 1 515 ? -43.437 -10.056 39.022 1.00 45.59 515 GLU A O 1
ATOM 4039 N N . PHE A 1 516 ? -41.702 -9.761 37.683 1.00 42.53 516 PHE A N 1
ATOM 4040 C CA . PHE A 1 516 ? -42.427 -10.102 36.476 1.00 42.53 516 PHE A CA 1
ATOM 4041 C C . PHE A 1 516 ? -42.396 -11.620 36.352 1.00 42.53 516 PHE A C 1
ATOM 4043 O O . PHE A 1 516 ? -41.620 -12.207 35.597 1.00 42.53 516 PHE A O 1
ATOM 4050 N N . VAL A 1 517 ? -43.264 -12.252 37.139 1.00 43.50 517 VAL A N 1
ATOM 4051 C CA . VAL A 1 517 ? -43.714 -13.625 36.943 1.00 43.50 517 VAL A CA 1
ATOM 4052 C C . VAL A 1 517 ? -44.538 -13.640 35.655 1.00 43.50 517 VAL A C 1
ATOM 4054 O O . VAL A 1 517 ? -45.762 -13.571 35.664 1.00 43.50 517 VAL A O 1
ATOM 4057 N N . ALA A 1 518 ? -43.859 -13.670 34.511 1.00 39.81 518 ALA A N 1
ATOM 4058 C CA . ALA A 1 518 ? -44.452 -14.181 33.288 1.00 39.81 518 ALA A CA 1
ATOM 4059 C C . ALA A 1 518 ? -44.015 -15.640 33.159 1.00 39.81 518 ALA A C 1
ATOM 4061 O O . ALA A 1 518 ? -43.010 -15.962 32.523 1.00 39.81 518 ALA A O 1
ATOM 4062 N N . GLU A 1 519 ? -44.781 -16.519 33.805 1.00 40.38 519 GLU A N 1
ATOM 4063 C CA . GLU A 1 519 ? -44.879 -17.927 33.433 1.00 40.38 519 GLU A CA 1
ATOM 4064 C C . GLU A 1 519 ? -45.171 -17.983 31.926 1.00 40.38 519 GLU A C 1
ATOM 4066 O O . GLU A 1 519 ? -46.304 -17.727 31.532 1.00 40.38 519 GLU A O 1
ATOM 4071 N N . THR A 1 520 ? -44.146 -18.165 31.077 1.00 37.75 520 THR A N 1
ATOM 4072 C CA . THR A 1 520 ? -44.193 -18.748 29.706 1.00 37.75 520 THR A CA 1
ATOM 4073 C C . THR A 1 520 ? -42.952 -18.484 28.836 1.00 37.75 520 THR A C 1
ATOM 4075 O O . THR A 1 520 ? -42.864 -19.059 27.755 1.00 37.75 520 THR A O 1
ATOM 4078 N N . SER A 1 521 ? -41.948 -17.703 29.256 1.00 39.44 521 SER A N 1
ATOM 4079 C CA . SER A 1 521 ? -40.705 -17.558 28.469 1.00 39.44 521 SER A CA 1
ATOM 4080 C C . SER A 1 521 ? -39.587 -18.457 29.009 1.00 39.44 521 SER A C 1
ATOM 4082 O O . SER A 1 521 ? -38.957 -18.156 30.018 1.00 39.44 521 SER A O 1
ATOM 4084 N N . THR A 1 522 ? -39.334 -19.570 28.321 1.00 37.53 522 THR A N 1
ATOM 4085 C CA . THR A 1 522 ? -38.225 -20.510 28.568 1.00 37.53 522 THR A CA 1
ATOM 4086 C C . THR A 1 522 ? -36.883 -20.058 27.965 1.00 37.53 522 THR A C 1
ATOM 4088 O O . THR A 1 522 ? -35.957 -20.863 27.882 1.00 37.53 522 THR A O 1
ATOM 4091 N N . GLU A 1 523 ? -36.737 -18.806 27.514 1.00 47.44 523 GLU A N 1
ATOM 4092 C CA . GLU A 1 523 ? -35.465 -18.312 26.963 1.00 47.44 523 GLU A CA 1
ATOM 4093 C C . GLU A 1 523 ? -34.547 -17.809 28.088 1.00 47.44 523 GLU A C 1
ATOM 4095 O O . GLU A 1 523 ? -34.636 -16.678 28.567 1.00 47.44 523 GLU A O 1
ATOM 4100 N N . TYR A 1 524 ? -33.660 -18.702 28.533 1.00 47.56 524 TYR A N 1
ATOM 4101 C CA . TYR A 1 524 ? -32.568 -18.404 29.457 1.00 47.56 524 TYR A CA 1
ATOM 4102 C C . TYR A 1 524 ? -31.541 -17.499 28.750 1.00 47.56 524 TYR A C 1
ATOM 4104 O O . TYR A 1 524 ? -30.834 -17.937 27.837 1.00 47.56 524 TYR A O 1
ATOM 4112 N N . HIS A 1 525 ? -31.447 -16.237 29.168 1.00 59.53 525 HIS A N 1
ATOM 4113 C CA . HIS A 1 525 ? -30.352 -15.335 28.803 1.00 59.53 525 HIS A CA 1
ATOM 4114 C C . HIS A 1 525 ? -29.463 -15.116 30.039 1.00 59.53 525 HIS A C 1
ATOM 4116 O O . HIS A 1 525 ? -30.001 -14.985 31.139 1.00 59.53 525 HIS A O 1
ATOM 4122 N N . PRO A 1 526 ? -28.128 -15.100 29.897 1.00 67.06 526 PRO A N 1
ATOM 4123 C CA . PRO A 1 526 ? -27.198 -14.863 30.982 1.00 67.06 526 PRO A CA 1
ATOM 4124 C C . PRO A 1 526 ? -27.326 -13.427 31.459 1.00 67.06 526 PRO A C 1
ATOM 4126 O O . PRO A 1 526 ? -27.687 -12.524 30.696 1.00 67.06 526 PRO A O 1
ATOM 4129 N N . LYS A 1 527 ? -26.940 -13.214 32.708 1.00 77.06 527 LYS A N 1
ATOM 4130 C CA . LYS A 1 527 ? -26.765 -11.877 33.253 1.00 77.06 527 LYS A CA 1
ATOM 4131 C C . LYS A 1 527 ? -25.547 -11.225 32.589 1.00 77.06 527 LYS A C 1
ATOM 4133 O O . LYS A 1 527 ? -24.437 -11.744 32.677 1.00 77.06 527 LYS A O 1
ATOM 4138 N N . ALA A 1 528 ? -25.747 -10.119 31.880 1.00 81.94 528 ALA A N 1
ATOM 4139 C CA . ALA A 1 528 ? -24.652 -9.370 31.270 1.00 81.94 528 ALA A CA 1
ATOM 4140 C C . ALA A 1 528 ? -24.069 -8.355 32.261 1.00 81.94 528 ALA A C 1
ATOM 4142 O O . ALA A 1 528 ? -24.821 -7.581 32.858 1.00 81.94 528 ALA A O 1
ATOM 4143 N N . HIS A 1 529 ? -22.743 -8.342 32.379 1.00 87.44 529 HIS A N 1
ATOM 4144 C CA . HIS A 1 529 ? -21.958 -7.331 33.081 1.00 87.44 529 HIS A CA 1
ATOM 4145 C C . HIS A 1 529 ? -21.237 -6.480 32.039 1.00 87.44 529 HIS A C 1
ATOM 4147 O O . HIS A 1 529 ? -20.390 -6.987 31.307 1.00 87.44 529 HIS A O 1
ATOM 4153 N N . VAL A 1 530 ? -21.610 -5.205 31.922 1.00 90.38 530 VAL A N 1
ATOM 4154 C CA . VAL A 1 530 ? -21.062 -4.302 30.901 1.00 90.38 530 VAL A CA 1
ATOM 4155 C C . VAL A 1 530 ? -20.119 -3.288 31.534 1.00 90.38 530 VAL A C 1
ATOM 4157 O O . VAL A 1 530 ? -20.512 -2.537 32.421 1.00 90.38 530 VAL A O 1
ATOM 4160 N N . HIS A 1 531 ? -18.895 -3.212 31.024 1.00 93.75 531 HIS A N 1
ATOM 4161 C CA . HIS A 1 531 ? -17.888 -2.247 31.448 1.00 93.75 531 HIS A CA 1
ATOM 4162 C C . HIS A 1 531 ? -17.602 -1.260 30.313 1.00 93.75 531 HIS A C 1
ATOM 4164 O O . HIS A 1 531 ? -17.157 -1.647 29.232 1.00 93.75 531 HIS A O 1
ATOM 4170 N N . PHE A 1 532 ? -17.861 0.019 30.559 1.00 94.75 532 PHE A N 1
ATOM 4171 C CA . PHE A 1 532 ? -17.625 1.108 29.614 1.00 94.75 532 PHE A CA 1
ATOM 4172 C C . PHE A 1 532 ? -16.259 1.751 29.871 1.00 94.75 532 PHE A C 1
ATOM 4174 O O . PHE A 1 532 ? -16.053 2.367 30.916 1.00 94.75 532 PHE A O 1
ATOM 4181 N N . LEU A 1 533 ? -15.318 1.605 28.940 1.00 94.06 533 LEU A N 1
ATOM 4182 C CA . LEU A 1 533 ? -13.952 2.107 29.084 1.00 94.06 533 LEU A CA 1
ATOM 4183 C C . LEU A 1 533 ? -13.676 3.196 28.046 1.00 94.06 533 LEU A C 1
ATOM 4185 O O . LEU A 1 533 ? -13.830 2.963 26.847 1.00 94.06 533 LEU A O 1
ATOM 4189 N N . ASP A 1 534 ? -13.216 4.367 28.480 1.00 94.19 534 ASP A N 1
ATOM 4190 C CA . ASP A 1 534 ? -12.804 5.448 27.575 1.00 94.19 534 ASP A CA 1
ATOM 4191 C C . ASP A 1 534 ? -11.614 6.222 28.143 1.00 94.19 534 ASP A C 1
ATOM 4193 O O . ASP A 1 534 ? -11.524 6.427 29.347 1.00 94.19 534 ASP A O 1
ATOM 4197 N N . ALA A 1 535 ? -10.708 6.704 27.295 1.00 93.00 535 ALA A N 1
ATOM 4198 C CA . ALA A 1 535 ? -9.603 7.547 27.750 1.00 93.00 535 ALA A CA 1
ATOM 4199 C C . ALA A 1 535 ? -10.073 8.964 28.149 1.00 93.00 535 ALA A C 1
ATOM 4201 O O . ALA A 1 535 ? -9.376 9.685 28.866 1.00 93.00 535 ALA A O 1
ATOM 4202 N N . SER A 1 536 ? -11.250 9.388 27.679 1.00 93.12 536 SER A N 1
ATOM 4203 C CA . SER A 1 536 ? -11.829 10.699 27.940 1.00 93.12 536 SER A CA 1
ATOM 4204 C C . SER A 1 536 ? -12.614 10.731 29.251 1.00 93.12 536 SER A C 1
ATOM 4206 O O . SER A 1 536 ? -13.709 10.181 29.375 1.00 93.12 536 SER A O 1
ATOM 4208 N N . VAL A 1 537 ? -12.099 11.498 30.212 1.00 94.19 537 VAL A N 1
ATOM 4209 C CA . VAL A 1 537 ? -12.799 11.818 31.467 1.00 94.19 537 VAL A CA 1
ATOM 4210 C C . VAL A 1 537 ? -14.146 12.496 31.191 1.00 94.19 537 VAL A C 1
ATOM 4212 O O . VAL A 1 537 ? -15.139 12.195 31.849 1.00 94.19 537 VAL A O 1
ATOM 4215 N N . GLU A 1 538 ? -14.196 13.389 30.201 1.00 94.12 538 GLU A N 1
ATOM 4216 C CA . GLU A 1 538 ? -15.411 14.126 29.828 1.00 94.12 538 GLU A CA 1
ATOM 4217 C C . GLU A 1 538 ? -16.496 13.208 29.256 1.00 94.12 538 GLU A C 1
ATOM 4219 O O . GLU A 1 538 ? -17.674 13.377 29.572 1.00 94.12 538 GLU A O 1
ATOM 4224 N N . ALA A 1 539 ? -16.110 12.206 28.459 1.00 92.81 539 ALA A N 1
ATOM 4225 C CA . ALA A 1 539 ? -17.037 11.208 27.939 1.00 92.81 539 ALA A CA 1
ATOM 4226 C C . ALA A 1 539 ? -17.680 10.395 29.072 1.00 92.81 539 ALA A C 1
ATOM 4228 O O . ALA A 1 539 ? -18.906 10.317 29.157 1.00 92.81 539 ALA A O 1
ATOM 4229 N N . ILE A 1 540 ? -16.863 9.880 29.998 1.00 94.88 540 ILE A N 1
ATOM 4230 C CA . ILE A 1 540 ? -17.329 9.096 31.152 1.00 94.88 540 ILE A CA 1
ATOM 4231 C C . ILE A 1 540 ? -18.237 9.931 32.069 1.00 94.88 540 ILE A C 1
ATOM 4233 O O . ILE A 1 540 ? -19.313 9.479 32.465 1.00 94.88 540 ILE A O 1
ATOM 4237 N N . GLN A 1 541 ? -17.870 11.181 32.362 1.00 93.75 541 GLN A N 1
ATOM 4238 C CA . GLN A 1 541 ? -18.705 12.077 33.171 1.00 93.75 541 GLN A CA 1
ATOM 4239 C C . GLN A 1 541 ? -20.056 12.394 32.514 1.00 93.75 541 GLN A C 1
ATOM 4241 O O . GLN A 1 541 ? -21.048 12.624 33.210 1.00 93.75 541 GLN A O 1
ATOM 4246 N N . GLN A 1 542 ? -20.116 12.442 31.182 1.00 91.56 542 GLN A N 1
ATOM 4247 C CA . GLN A 1 542 ? -21.375 12.615 30.461 1.00 91.56 542 GLN A CA 1
ATOM 4248 C C . GLN A 1 542 ? -22.193 11.324 30.396 1.00 91.56 542 GLN A C 1
ATOM 4250 O O . GLN A 1 542 ? -23.407 11.389 30.583 1.00 91.56 542 GLN A O 1
ATOM 4255 N N . LEU A 1 543 ? -21.553 10.166 30.222 1.00 91.94 543 LEU A N 1
ATOM 4256 C CA . LEU A 1 543 ? -22.193 8.850 30.303 1.00 91.94 543 LEU A CA 1
ATOM 4257 C C . LEU A 1 543 ? -22.932 8.665 31.640 1.00 91.94 543 LEU A C 1
ATOM 4259 O O . LEU A 1 543 ? -24.072 8.207 31.658 1.00 91.94 543 LEU A O 1
ATOM 4263 N N . HIS A 1 544 ? -22.353 9.115 32.760 1.00 92.69 544 HIS A N 1
ATOM 4264 C CA . HIS A 1 544 ? -22.995 9.064 34.088 1.00 92.69 544 HIS A CA 1
ATOM 4265 C C . HIS A 1 544 ? -24.292 9.868 34.206 1.00 92.69 544 HIS A C 1
ATOM 4267 O O . HIS A 1 544 ? -25.046 9.695 35.168 1.00 92.69 544 HIS A O 1
ATOM 4273 N N . LYS A 1 545 ? -24.559 10.765 33.258 1.00 90.25 545 LYS A N 1
ATOM 4274 C CA . LYS A 1 545 ? -25.795 11.549 33.198 1.00 90.25 545 LYS A CA 1
ATOM 4275 C C . LYS A 1 545 ? -26.884 10.849 32.378 1.00 90.25 545 LYS A C 1
ATOM 4277 O O . LYS A 1 545 ? -28.026 11.295 32.433 1.00 90.25 545 LYS A O 1
ATOM 4282 N N . ASP A 1 546 ? -26.565 9.776 31.645 1.00 87.69 546 ASP A N 1
ATOM 4283 C CA . ASP A 1 546 ? -27.565 9.011 30.898 1.00 87.69 546 ASP A CA 1
ATOM 4284 C C . ASP A 1 546 ? -28.535 8.316 31.878 1.00 87.69 546 ASP A C 1
ATOM 4286 O O . ASP A 1 546 ? -28.093 7.570 32.762 1.00 87.69 546 ASP A O 1
ATOM 4290 N N . PRO A 1 547 ? -29.860 8.518 31.743 1.00 85.56 547 PRO A N 1
ATOM 4291 C CA . PRO A 1 547 ? -30.840 7.913 32.644 1.00 85.56 547 PRO A CA 1
ATOM 4292 C C . PRO A 1 547 ? -30.776 6.381 32.696 1.00 85.56 547 PRO A C 1
ATOM 4294 O O . PRO A 1 547 ? -31.032 5.792 33.745 1.00 85.56 547 PRO A O 1
ATOM 4297 N N . ARG A 1 548 ? -30.422 5.721 31.586 1.00 85.69 548 ARG A N 1
ATOM 4298 C CA . ARG A 1 548 ? -30.284 4.258 31.502 1.00 85.69 548 ARG A CA 1
ATOM 4299 C C . ARG A 1 548 ? -29.074 3.787 32.297 1.00 85.69 548 ARG A C 1
ATOM 4301 O O . ARG A 1 548 ? -29.186 2.811 33.036 1.00 85.69 548 ARG A O 1
ATOM 4308 N N . TYR A 1 549 ? -27.958 4.515 32.197 1.00 88.94 549 TYR A N 1
ATOM 4309 C CA . TYR A 1 549 ? -26.759 4.264 32.998 1.00 88.94 549 TYR A CA 1
ATOM 4310 C C . TYR A 1 549 ? -27.076 4.405 34.494 1.00 88.94 549 TYR A C 1
ATOM 4312 O O . TYR A 1 549 ? -26.849 3.480 35.268 1.00 88.94 549 TYR A O 1
ATOM 4320 N N . GLN A 1 550 ? -27.688 5.524 34.897 1.00 87.69 550 GLN A N 1
ATOM 4321 C CA . GLN A 1 550 ? -28.067 5.787 36.294 1.00 87.69 550 GLN A CA 1
ATOM 4322 C C . GLN A 1 550 ? -29.075 4.788 36.865 1.00 87.69 550 GLN A C 1
ATOM 4324 O O . GLN A 1 550 ? -29.123 4.585 38.078 1.00 87.69 550 GLN A O 1
ATOM 4329 N N . TYR A 1 551 ? -29.928 4.219 36.015 1.00 82.69 551 TYR A N 1
ATOM 4330 C CA . TYR A 1 551 ? -30.877 3.194 36.421 1.00 82.69 551 TYR A CA 1
ATOM 4331 C C . TYR A 1 551 ? -30.179 1.849 36.641 1.00 82.69 551 TYR A C 1
ATOM 4333 O O . TYR A 1 551 ? -30.393 1.208 37.665 1.00 82.69 551 TYR A O 1
ATOM 4341 N N . ALA A 1 552 ? -29.312 1.446 35.709 1.00 82.38 552 ALA A N 1
ATOM 4342 C CA . ALA A 1 552 ? -28.601 0.172 35.763 1.00 82.38 552 ALA A CA 1
ATOM 4343 C C . ALA A 1 552 ? -27.491 0.118 36.835 1.00 82.38 552 ALA A C 1
ATOM 4345 O O . ALA A 1 552 ? -27.073 -0.971 37.220 1.00 82.38 552 ALA A O 1
ATOM 4346 N N . THR A 1 553 ? -27.027 1.265 37.350 1.00 85.56 553 THR A N 1
ATOM 4347 C CA . THR A 1 553 ? -26.065 1.333 38.468 1.00 85.56 553 THR A CA 1
ATOM 4348 C C . THR A 1 553 ? -26.692 1.183 39.852 1.00 85.56 553 THR A C 1
ATOM 4350 O O . THR A 1 553 ? -25.957 1.135 40.836 1.00 85.56 553 THR A O 1
ATOM 4353 N N . ARG A 1 554 ? -28.026 1.129 39.966 1.00 77.00 554 ARG A N 1
ATOM 4354 C CA . ARG A 1 554 ? -28.731 0.953 41.244 1.00 77.00 554 ARG A CA 1
ATOM 4355 C C . ARG A 1 554 ? -29.047 -0.530 41.450 1.00 77.00 554 ARG A C 1
ATOM 4357 O O . ARG A 1 554 ? -30.063 -0.984 40.919 1.00 77.00 554 ARG A O 1
ATOM 4364 N N . PRO A 1 555 ? -28.212 -1.293 42.177 1.00 64.69 555 PRO A N 1
ATOM 4365 C CA . PRO A 1 555 ? -28.536 -2.677 42.478 1.00 64.69 555 PRO A CA 1
ATOM 4366 C C . PRO A 1 555 ? -29.799 -2.768 43.344 1.00 64.69 555 PRO A C 1
ATOM 4368 O O . PRO A 1 555 ? -30.078 -1.888 44.161 1.00 64.69 555 PRO A O 1
ATOM 4371 N N . THR A 1 556 ? -30.552 -3.849 43.172 1.00 62.78 556 THR A N 1
ATOM 4372 C CA . THR A 1 556 ? -31.503 -4.352 44.172 1.00 62.78 556 THR A CA 1
ATOM 4373 C C . THR A 1 556 ? -30.750 -4.872 45.395 1.00 62.78 556 THR A C 1
ATOM 4375 O O . THR A 1 556 ? -29.590 -5.271 45.275 1.00 62.78 556 THR A O 1
ATOM 4378 N N . ASP A 1 557 ? -31.388 -4.855 46.570 1.00 56.34 557 ASP A N 1
ATOM 4379 C CA . ASP A 1 557 ? -30.763 -5.253 47.840 1.00 56.34 557 ASP A CA 1
ATOM 4380 C C . ASP A 1 557 ? -29.996 -6.585 47.712 1.00 56.34 557 ASP A C 1
ATOM 4382 O O . ASP A 1 557 ? -30.585 -7.637 47.472 1.00 56.34 557 ASP A O 1
ATOM 4386 N N . GLY A 1 558 ? -28.668 -6.525 47.876 1.00 57.47 558 GLY A N 1
ATOM 4387 C CA . GLY A 1 558 ? -27.772 -7.688 47.872 1.00 57.47 558 GLY A CA 1
ATOM 4388 C C . GLY A 1 558 ? -27.093 -8.048 46.540 1.00 57.47 558 GLY A C 1
ATOM 4389 O O . GLY A 1 558 ? -26.273 -8.964 46.548 1.00 57.47 558 GLY A O 1
ATOM 4390 N N . GLU A 1 559 ? -27.361 -7.355 45.424 1.00 64.88 559 GLU A N 1
ATOM 4391 C CA . GLU A 1 559 ? -26.729 -7.649 44.121 1.00 64.88 559 GLU A CA 1
ATOM 4392 C C . GLU A 1 559 ? -25.609 -6.669 43.713 1.00 64.88 559 GLU A C 1
ATOM 4394 O O . GLU A 1 559 ? -25.566 -5.514 44.133 1.00 64.88 559 GLU A O 1
ATOM 4399 N N . THR A 1 560 ? -24.690 -7.122 42.851 1.00 64.50 560 THR A N 1
ATOM 4400 C CA . THR A 1 560 ? -23.691 -6.273 42.183 1.00 64.50 560 THR A CA 1
ATOM 4401 C C . THR A 1 560 ? -24.291 -5.571 40.962 1.00 64.50 560 THR A C 1
ATOM 4403 O O . THR A 1 560 ? -25.122 -6.134 40.244 1.00 64.50 560 THR A O 1
ATOM 4406 N N . ALA A 1 561 ? -23.865 -4.329 40.707 1.00 72.44 561 ALA A N 1
ATOM 4407 C CA . ALA A 1 561 ? -24.303 -3.577 39.534 1.00 72.44 561 ALA A CA 1
ATOM 4408 C C . ALA A 1 561 ? -23.915 -4.307 38.234 1.00 72.44 561 ALA A C 1
ATOM 4410 O O . ALA A 1 561 ? -22.795 -4.795 38.083 1.00 72.44 561 ALA A O 1
ATOM 4411 N N . CYS A 1 562 ? -24.836 -4.346 37.269 1.00 79.00 562 CYS A N 1
ATOM 4412 C CA . CYS A 1 562 ? -24.619 -4.984 35.962 1.00 79.00 562 CYS A CA 1
ATOM 4413 C C . CYS A 1 562 ? -23.853 -4.085 34.975 1.00 79.00 562 CYS A C 1
ATOM 4415 O O . CYS A 1 562 ? -23.674 -4.436 33.810 1.00 79.00 562 CYS A O 1
ATOM 4417 N N . ILE A 1 563 ? -23.451 -2.897 35.423 1.00 89.62 563 ILE A N 1
ATOM 4418 C CA . ILE A 1 563 ? -22.812 -1.872 34.613 1.00 89.62 563 ILE A CA 1
ATOM 4419 C C . ILE A 1 563 ? -21.730 -1.167 35.436 1.00 89.62 563 ILE A C 1
ATOM 4421 O O . ILE A 1 563 ? -21.965 -0.790 36.586 1.00 89.62 563 ILE A O 1
ATOM 4425 N N . THR A 1 564 ? -20.561 -0.952 34.843 1.00 92.44 564 THR A N 1
ATOM 4426 C CA . THR A 1 564 ? -19.545 -0.037 35.373 1.00 92.44 564 THR A CA 1
ATOM 4427 C C . THR A 1 564 ? -18.975 0.821 34.250 1.00 92.44 564 THR A C 1
ATOM 4429 O O . THR A 1 564 ? -19.193 0.558 33.064 1.00 92.44 564 THR A O 1
ATOM 4432 N N . SER A 1 565 ? -18.229 1.860 34.613 1.00 93.00 565 SER A N 1
ATOM 4433 C CA . SER A 1 565 ? -17.470 2.649 33.650 1.00 93.00 565 SER A CA 1
ATOM 4434 C C . SER A 1 565 ? -16.184 3.172 34.268 1.00 93.00 565 SER A C 1
ATOM 4436 O O . SER A 1 565 ? -16.206 3.547 35.443 1.00 93.00 565 SER A O 1
ATOM 4438 N N . GLU A 1 566 ? -15.129 3.312 33.478 1.00 91.50 566 GLU A N 1
ATOM 4439 C CA . GLU A 1 566 ? -13.846 3.812 33.957 1.00 91.50 566 GLU A CA 1
ATOM 4440 C C . GLU A 1 566 ? -13.087 4.603 32.892 1.00 91.50 566 GLU A C 1
ATOM 4442 O O . GLU A 1 566 ? -13.210 4.357 31.690 1.00 91.50 566 GLU A O 1
ATOM 4447 N N . VAL A 1 567 ? -12.283 5.557 33.365 1.00 92.31 567 VAL A N 1
ATOM 4448 C CA . VAL A 1 567 ? -11.320 6.260 32.524 1.00 92.31 567 VAL A CA 1
ATOM 4449 C C . VAL A 1 567 ? -10.117 5.351 32.305 1.00 92.31 567 VAL A C 1
ATOM 4451 O O . VAL A 1 567 ? -9.335 5.128 33.226 1.00 92.31 567 VAL A O 1
ATOM 4454 N N . TYR A 1 568 ? -9.963 4.836 31.090 1.00 88.75 568 TYR A N 1
ATOM 4455 C CA . TYR A 1 568 ? -8.926 3.868 30.760 1.00 88.75 568 TYR A CA 1
ATOM 4456 C C . TYR A 1 568 ? -8.299 4.153 29.393 1.00 88.75 568 TYR A C 1
ATOM 4458 O O . TYR A 1 568 ? -8.957 4.084 28.354 1.00 88.75 568 TYR A O 1
ATOM 4466 N N . ASP A 1 569 ? -6.997 4.445 29.400 1.00 88.56 569 ASP A N 1
ATOM 4467 C CA . ASP A 1 569 ? -6.196 4.656 28.196 1.00 88.56 569 ASP A CA 1
ATOM 4468 C C . ASP A 1 569 ? -5.399 3.391 27.846 1.00 88.56 569 ASP A C 1
ATOM 4470 O O . ASP A 1 569 ? -4.295 3.142 28.346 1.00 88.56 569 ASP A O 1
ATOM 4474 N N . PHE A 1 570 ? -5.957 2.598 26.931 1.00 86.12 570 PHE A N 1
ATOM 4475 C CA . PHE A 1 570 ? -5.335 1.372 26.434 1.00 86.12 570 PHE A CA 1
ATOM 4476 C C . PHE A 1 570 ? -4.120 1.621 25.521 1.00 86.12 570 PHE A C 1
ATOM 4478 O O . PHE A 1 570 ? -3.495 0.653 25.094 1.00 86.12 570 PHE A O 1
ATOM 4485 N N . THR A 1 571 ? -3.723 2.864 25.222 1.00 86.94 571 THR A N 1
ATOM 4486 C CA . THR A 1 571 ? -2.499 3.152 24.442 1.00 86.94 571 THR A CA 1
ATOM 4487 C C . THR A 1 571 ? -1.211 3.047 25.263 1.00 86.94 571 THR A C 1
ATOM 4489 O O . THR A 1 571 ? -0.122 2.967 24.691 1.00 86.94 571 THR A O 1
ATOM 4492 N N . THR A 1 572 ? -1.316 2.999 26.593 1.00 80.62 572 THR A N 1
ATOM 4493 C CA . THR A 1 572 ? -0.164 3.030 27.503 1.00 80.62 572 THR A CA 1
ATOM 4494 C C . THR A 1 572 ? 0.276 1.632 27.953 1.00 80.62 572 THR A C 1
ATOM 4496 O O . THR A 1 572 ? -0.540 0.750 28.236 1.00 80.62 572 THR A O 1
ATOM 4499 N N . SER A 1 573 ? 1.592 1.422 28.054 1.00 66.44 573 SER A N 1
ATOM 4500 C CA . SER A 1 573 ? 2.185 0.205 28.633 1.00 66.44 573 SER A CA 1
ATOM 4501 C C . SER A 1 573 ? 2.204 0.211 30.164 1.00 66.44 573 SER A C 1
ATOM 4503 O O . SER A 1 573 ? 2.342 -0.845 30.772 1.00 66.44 573 SER A O 1
ATOM 4505 N N . GLU A 1 574 ? 2.086 1.396 30.771 1.00 56.06 574 GLU A N 1
ATOM 4506 C CA . GLU A 1 574 ? 2.110 1.620 32.222 1.00 56.06 574 GLU A CA 1
ATOM 4507 C C . GLU A 1 574 ? 0.720 1.605 32.863 1.00 56.06 574 GLU A C 1
ATOM 4509 O O . GLU A 1 574 ? 0.619 1.817 34.070 1.00 56.06 574 GLU A O 1
ATOM 4514 N N . SER A 1 575 ? -0.350 1.346 32.098 1.00 52.66 575 SER A N 1
ATOM 4515 C CA . SER A 1 575 ? -1.667 1.152 32.699 1.00 52.66 575 SER A CA 1
ATOM 4516 C C . SER A 1 575 ? -1.632 -0.093 33.587 1.00 52.66 575 SER A C 1
ATOM 4518 O O . SER A 1 575 ? -1.775 -1.233 33.144 1.00 52.66 575 SER A O 1
ATOM 4520 N N . THR A 1 576 ? -1.400 0.126 34.881 1.00 50.34 576 THR A N 1
ATOM 4521 C CA . THR A 1 576 ? -1.809 -0.805 35.922 1.00 50.34 576 THR A CA 1
ATOM 4522 C C . THR A 1 576 ? -3.285 -1.047 35.676 1.00 50.34 576 THR A C 1
ATOM 4524 O O . THR A 1 576 ? -4.075 -0.108 35.751 1.00 50.34 576 THR A O 1
ATOM 4527 N N . LEU A 1 577 ? -3.611 -2.268 35.256 1.00 49.19 577 LEU A N 1
ATOM 4528 C CA . LEU A 1 577 ? -4.968 -2.727 35.001 1.00 49.19 577 LEU A CA 1
ATOM 4529 C C . LEU A 1 577 ? -5.947 -2.117 36.002 1.00 49.19 577 LEU A C 1
ATOM 4531 O O . LEU A 1 577 ? -5.680 -2.130 37.204 1.00 49.19 577 LEU A O 1
ATOM 4535 N N . VAL A 1 578 ? -7.082 -1.667 35.468 1.00 49.44 578 VAL A N 1
ATOM 4536 C CA . VAL A 1 578 ? -8.367 -1.610 36.164 1.00 49.44 578 VAL A CA 1
ATOM 4537 C C . VAL A 1 578 ? -8.455 -2.796 37.129 1.00 49.44 578 VAL A C 1
ATOM 4539 O O . VAL A 1 578 ? -8.581 -3.947 36.708 1.00 49.44 578 VAL A O 1
ATOM 4542 N N . ASP A 1 579 ? -8.249 -2.494 38.406 1.00 48.38 579 ASP A N 1
ATOM 4543 C CA . ASP A 1 579 ? -8.581 -3.267 39.598 1.00 48.38 579 ASP A CA 1
ATOM 4544 C C . ASP A 1 579 ? -8.712 -4.794 39.418 1.00 48.38 579 ASP A C 1
ATOM 4546 O O . ASP A 1 579 ? -9.802 -5.308 39.582 1.00 48.38 579 ASP A O 1
ATOM 4550 N N . THR A 1 580 ? -7.645 -5.527 39.051 1.00 57.31 580 THR A N 1
ATOM 4551 C CA . THR A 1 580 ? -7.497 -7.018 38.980 1.00 57.31 580 THR A CA 1
ATOM 4552 C C . THR A 1 580 ? -8.611 -7.896 38.354 1.00 57.31 580 THR A C 1
ATOM 4554 O O . THR A 1 580 ? -8.380 -9.077 38.112 1.00 57.31 580 THR A O 1
ATOM 4557 N N . THR A 1 581 ? -9.789 -7.370 38.031 1.00 69.56 581 THR A N 1
ATOM 4558 C CA . THR A 1 581 ? -11.052 -8.104 37.853 1.00 69.56 581 THR A CA 1
ATOM 4559 C C . THR A 1 581 ? -11.374 -8.354 36.384 1.00 69.56 581 THR A C 1
ATOM 4561 O O . THR A 1 581 ? -11.954 -9.387 36.049 1.00 69.56 581 THR A O 1
ATOM 4564 N N . LEU A 1 582 ? -10.953 -7.451 35.491 1.00 82.31 582 LEU A N 1
ATOM 4565 C CA . LEU A 1 582 ? -11.139 -7.583 34.039 1.00 82.31 582 LEU A CA 1
ATOM 4566 C C . LEU A 1 582 ? -9.999 -8.320 33.327 1.00 82.31 582 LEU A C 1
ATOM 4568 O O . LEU A 1 582 ? -10.127 -8.675 32.158 1.00 82.31 582 LEU A O 1
ATOM 4572 N N . ALA A 1 583 ? -8.869 -8.542 33.997 1.00 85.62 583 ALA A N 1
ATOM 4573 C CA . ALA A 1 583 ? -7.729 -9.215 33.390 1.00 85.62 583 ALA A CA 1
ATOM 4574 C C . ALA A 1 583 ? -8.090 -10.662 33.022 1.00 85.62 583 ALA A C 1
ATOM 4576 O O . ALA A 1 583 ? -8.439 -11.462 33.888 1.00 85.62 583 ALA A O 1
ATOM 4577 N N . SER A 1 584 ? -7.980 -10.999 31.734 1.00 87.94 584 SER A N 1
ATOM 4578 C CA . SER A 1 584 ? -8.267 -12.338 31.200 1.00 87.94 584 SER A CA 1
ATOM 4579 C C . SER A 1 584 ? -9.655 -12.891 31.567 1.00 87.94 584 SER A C 1
ATOM 4581 O O . SER A 1 584 ? -9.825 -14.107 31.660 1.00 87.94 584 SER A O 1
ATOM 4583 N N . SER A 1 585 ? -10.650 -12.023 31.769 1.00 89.31 585 SER A N 1
ATOM 4584 C CA . SER A 1 585 ? -12.011 -12.413 32.168 1.00 89.31 585 SER A CA 1
ATOM 4585 C C . SER A 1 585 ? -13.093 -11.968 31.182 1.00 89.31 585 SER A C 1
ATOM 4587 O O . SER A 1 585 ? -14.221 -12.453 31.257 1.00 89.31 585 SER A O 1
ATOM 4589 N N . VAL A 1 586 ? -12.760 -11.105 30.216 1.00 91.62 586 VAL A N 1
ATOM 4590 C CA . VAL A 1 586 ? -13.725 -10.551 29.256 1.00 91.62 586 VAL A CA 1
ATOM 4591 C C . VAL A 1 586 ? -14.140 -11.595 28.219 1.00 91.62 586 VAL A C 1
ATOM 4593 O O . VAL A 1 586 ? -13.298 -12.137 27.497 1.00 91.62 586 VAL A O 1
ATOM 4596 N N . ASP A 1 587 ? -15.450 -11.841 28.117 1.00 90.44 587 ASP A N 1
ATOM 4597 C CA . ASP A 1 587 ? -16.065 -12.699 27.100 1.00 90.44 587 ASP A CA 1
ATOM 4598 C C . ASP A 1 587 ? -16.158 -12.003 25.747 1.00 90.44 587 ASP A C 1
ATOM 4600 O O . ASP A 1 587 ? -15.856 -12.603 24.714 1.00 90.44 587 ASP A O 1
ATOM 4604 N N . ILE A 1 588 ? -16.623 -10.750 25.754 1.00 91.69 588 ILE A N 1
ATOM 4605 C CA . ILE A 1 588 ? -16.902 -9.978 24.546 1.00 91.69 588 ILE A CA 1
ATOM 4606 C C . ILE A 1 588 ? -16.280 -8.596 24.679 1.00 91.69 588 ILE A C 1
ATOM 4608 O O . ILE A 1 588 ? -16.627 -7.834 25.575 1.00 91.69 588 ILE A O 1
ATOM 4612 N N . ALA A 1 589 ? -15.407 -8.248 23.744 1.00 93.69 589 ALA A N 1
ATOM 4613 C CA . ALA A 1 589 ? -14.906 -6.891 23.600 1.00 93.69 589 ALA A CA 1
ATOM 4614 C C . ALA A 1 589 ? -15.552 -6.234 22.375 1.00 93.69 589 ALA A C 1
ATOM 4616 O O . ALA A 1 589 ? -15.631 -6.835 21.301 1.00 93.69 589 ALA A O 1
ATOM 4617 N N . VAL A 1 590 ? -16.009 -4.996 22.525 1.00 93.44 590 VAL A N 1
ATOM 4618 C CA . VAL A 1 590 ? -16.539 -4.159 21.446 1.00 93.44 590 VAL A CA 1
ATOM 4619 C C . VAL A 1 590 ? -15.557 -3.018 21.223 1.00 93.44 590 VAL A C 1
ATOM 4621 O O . VAL A 1 590 ? -15.241 -2.282 22.147 1.00 93.44 590 VAL A O 1
ATOM 4624 N N . CYS A 1 591 ? -15.042 -2.891 20.003 1.00 94.31 591 CYS A N 1
ATOM 4625 C CA . CYS A 1 591 ? -14.074 -1.868 19.622 1.00 94.31 591 CYS A CA 1
ATOM 4626 C C . CYS A 1 591 ? -14.554 -1.189 18.336 1.00 94.31 591 CYS A C 1
ATOM 4628 O O . CYS A 1 591 ? -14.218 -1.610 17.222 1.00 94.31 591 CYS A O 1
ATOM 4630 N N . PHE A 1 592 ? -15.431 -0.194 18.491 1.00 92.62 592 PHE A N 1
ATOM 4631 C CA . PHE A 1 592 ? -16.118 0.476 17.387 1.00 92.62 592 PHE A CA 1
ATOM 4632 C C . PHE A 1 592 ? -15.697 1.944 17.281 1.00 92.62 592 PHE A C 1
ATOM 4634 O O . PHE A 1 592 ? -15.956 2.729 18.181 1.00 92.62 592 PHE A O 1
ATOM 4641 N N . TYR A 1 593 ? -15.135 2.326 16.132 1.00 91.50 593 TYR A N 1
ATOM 4642 C CA . TYR A 1 593 ? -14.658 3.681 15.818 1.00 91.50 593 TYR A CA 1
ATOM 4643 C C . TYR A 1 593 ? -13.595 4.206 16.790 1.00 91.50 593 TYR A C 1
ATOM 4645 O O . TYR A 1 593 ? -13.460 5.413 16.988 1.00 91.50 593 TYR A O 1
ATOM 4653 N N . THR A 1 594 ? -12.849 3.283 17.391 1.00 92.31 594 THR A N 1
ATOM 4654 C CA . THR A 1 594 ? -11.926 3.558 18.489 1.00 92.31 594 THR A CA 1
ATOM 4655 C C . THR A 1 594 ? -10.489 3.614 17.999 1.00 92.31 594 THR A C 1
ATOM 4657 O O . THR A 1 594 ? -9.781 4.590 18.255 1.00 92.31 594 THR A O 1
ATOM 4660 N N . LEU A 1 595 ? -10.042 2.589 17.264 1.00 93.38 595 LEU A N 1
ATOM 4661 C CA . LEU A 1 595 ? -8.647 2.490 16.835 1.00 93.38 595 LEU A CA 1
ATOM 4662 C C . LEU A 1 595 ? -8.285 3.603 15.848 1.00 93.38 595 LEU A C 1
ATOM 4664 O O . LEU A 1 595 ? -7.163 4.106 15.885 1.00 93.38 595 LEU A O 1
ATOM 4668 N N . SER A 1 596 ? -9.237 4.078 15.037 1.00 91.88 596 SER A N 1
ATOM 4669 C CA . SER A 1 596 ? -9.002 5.192 14.109 1.00 91.88 596 SER A CA 1
ATOM 4670 C C . SER A 1 596 ? -8.595 6.494 14.785 1.00 91.88 596 SER A C 1
ATOM 4672 O O . SER A 1 596 ? -8.052 7.390 14.139 1.00 91.88 596 SER A O 1
ATOM 4674 N N . THR A 1 597 ? -8.825 6.607 16.087 1.00 89.38 597 THR A N 1
ATOM 4675 C CA . THR A 1 597 ? -8.497 7.792 16.875 1.00 89.38 597 THR A CA 1
ATOM 4676 C C . THR A 1 597 ? -7.073 7.763 17.439 1.00 89.38 597 THR A C 1
ATOM 4678 O O . THR A 1 597 ? -6.542 8.809 17.815 1.00 89.38 597 THR A O 1
ATOM 4681 N N . ILE A 1 598 ? -6.446 6.581 17.465 1.00 87.69 598 ILE A N 1
ATOM 4682 C CA . ILE A 1 598 ? -5.155 6.326 18.119 1.00 87.69 598 ILE A CA 1
ATOM 4683 C C . ILE A 1 598 ? -3.984 6.741 17.235 1.00 87.69 598 ILE A C 1
ATOM 4685 O O . ILE A 1 598 ? -2.971 7.198 17.756 1.00 87.69 598 ILE A O 1
ATOM 4689 N N . GLY A 1 599 ? -4.110 6.592 15.914 1.00 85.88 599 GLY A N 1
ATOM 4690 C CA . GLY A 1 599 ? -3.066 6.953 14.955 1.00 85.88 599 GLY A CA 1
ATOM 4691 C C . GLY A 1 599 ? -2.866 5.921 13.844 1.00 85.88 599 GLY A C 1
ATOM 4692 O O . GLY A 1 599 ? -3.674 5.008 13.693 1.00 85.88 599 GLY A O 1
ATOM 4693 N N . PRO A 1 600 ? -1.789 6.057 13.050 1.00 83.06 600 PRO A N 1
ATOM 4694 C CA . PRO A 1 600 ? -1.445 5.092 12.011 1.00 83.06 600 PRO A CA 1
ATOM 4695 C C . PRO A 1 600 ? -1.184 3.680 12.545 1.00 83.06 600 PRO A C 1
ATOM 4697 O O . PRO A 1 600 ? -0.622 3.518 13.633 1.00 83.06 600 PRO A O 1
ATOM 4700 N N . TYR A 1 601 ? -1.515 2.662 11.740 1.00 76.69 601 TYR A N 1
ATOM 4701 C CA . TYR A 1 601 ? -1.389 1.245 12.118 1.00 76.69 601 TYR A CA 1
ATOM 4702 C C . TYR A 1 601 ? 0.031 0.844 12.559 1.00 76.69 601 TYR A C 1
ATOM 4704 O O . TYR A 1 601 ? 0.209 -0.007 13.426 1.00 76.69 601 TYR A O 1
ATOM 4712 N N . SER A 1 602 ? 1.051 1.474 11.972 1.00 72.06 602 SER A N 1
ATOM 4713 C CA . SER A 1 602 ? 2.462 1.174 12.215 1.00 72.06 602 SER A CA 1
ATOM 4714 C C . SER A 1 602 ? 2.993 1.741 13.535 1.00 72.06 602 SER A C 1
ATOM 4716 O O . SER A 1 602 ? 4.118 1.426 13.925 1.00 72.06 602 SER A O 1
ATOM 4718 N N . THR A 1 603 ? 2.211 2.569 14.234 1.00 79.94 603 THR A N 1
ATOM 4719 C CA . THR A 1 603 ? 2.662 3.215 15.469 1.00 79.94 603 THR A CA 1
ATOM 4720 C C . THR A 1 603 ? 2.697 2.247 16.657 1.00 79.94 603 THR A C 1
ATOM 4722 O O . THR A 1 603 ? 1.855 1.349 16.755 1.00 79.94 603 THR A O 1
ATOM 4725 N N . PRO A 1 604 ? 3.622 2.446 17.619 1.00 83.81 604 PRO A N 1
ATOM 4726 C CA . PRO A 1 604 ? 3.646 1.668 18.856 1.00 83.81 604 PRO A CA 1
ATOM 4727 C C . PRO A 1 604 ? 2.325 1.730 19.630 1.00 83.81 604 PRO A C 1
ATOM 4729 O O . PRO A 1 604 ? 1.881 0.706 20.133 1.00 83.81 604 PRO A O 1
ATOM 4732 N N . ASN A 1 605 ? 1.664 2.895 19.669 1.00 86.88 605 ASN A N 1
ATOM 4733 C CA . ASN A 1 605 ? 0.394 3.075 20.378 1.00 86.88 605 ASN A CA 1
ATOM 4734 C C . ASN A 1 605 ? -0.682 2.112 19.865 1.00 86.88 605 ASN A C 1
ATOM 4736 O O . ASN A 1 605 ? -1.328 1.455 20.673 1.00 86.88 605 ASN A O 1
ATOM 4740 N N . MET A 1 606 ? -0.826 1.969 18.542 1.00 89.56 606 MET A N 1
ATOM 4741 C CA . MET A 1 606 ? -1.794 1.044 17.946 1.00 89.56 606 MET A CA 1
ATOM 4742 C C . MET A 1 606 ? -1.534 -0.405 18.375 1.00 89.56 606 MET A C 1
ATOM 4744 O O . MET A 1 606 ? -2.444 -1.106 18.819 1.00 89.56 606 MET A O 1
ATOM 4748 N N . LYS A 1 607 ? -0.276 -0.850 18.275 1.00 88.75 607 LYS A N 1
ATOM 4749 C CA . LYS A 1 607 ? 0.121 -2.215 18.646 1.00 88.75 607 LYS A CA 1
ATOM 4750 C C . LYS A 1 607 ? -0.110 -2.477 20.134 1.00 88.75 607 LYS A C 1
ATOM 4752 O O . LYS A 1 607 ? -0.732 -3.477 20.486 1.00 88.75 607 LYS A O 1
ATOM 4757 N N . THR A 1 608 ? 0.324 -1.555 20.995 1.00 90.00 608 THR A N 1
ATOM 4758 C CA . THR A 1 608 ? 0.110 -1.622 22.447 1.00 90.00 608 THR A CA 1
ATOM 4759 C C . THR A 1 608 ? -1.377 -1.687 22.787 1.00 90.00 608 THR A C 1
ATOM 4761 O O . THR A 1 608 ? -1.776 -2.500 23.616 1.00 90.00 608 THR A O 1
ATOM 4764 N N . SER A 1 609 ? -2.216 -0.900 22.108 1.00 91.81 609 SER A N 1
ATOM 4765 C CA . SER A 1 609 ? -3.667 -0.926 22.296 1.00 91.81 609 SER A CA 1
ATOM 4766 C C . SER A 1 609 ? -4.276 -2.284 22.022 1.00 91.81 609 SER A C 1
ATOM 4768 O O . SER A 1 609 ? -4.979 -2.817 22.878 1.00 91.81 609 SER A O 1
ATOM 4770 N N . VAL A 1 610 ? -3.968 -2.890 20.879 1.00 93.25 610 VAL A N 1
ATOM 4771 C CA . VAL A 1 610 ? -4.529 -4.203 20.549 1.00 93.25 610 VAL A CA 1
ATOM 4772 C C . VAL A 1 610 ? -3.978 -5.303 21.461 1.00 93.25 610 VAL A C 1
ATOM 4774 O O . VAL A 1 610 ? -4.730 -6.182 21.880 1.00 93.25 610 VAL A O 1
ATOM 4777 N N . GLN A 1 611 ? -2.713 -5.213 21.876 1.00 91.94 611 GLN A N 1
ATOM 4778 C CA . GLN A 1 611 ? -2.143 -6.109 22.887 1.00 91.94 611 GLN A CA 1
ATOM 4779 C C . GLN A 1 611 ? -2.828 -5.968 24.251 1.00 91.94 611 GLN A C 1
ATOM 4781 O O . GLN A 1 611 ? -3.075 -6.968 24.922 1.00 91.94 611 GLN A O 1
ATOM 4786 N N . ASN A 1 612 ? -3.152 -4.749 24.680 1.00 91.31 612 ASN A N 1
ATOM 4787 C CA . ASN A 1 612 ? -3.855 -4.517 25.938 1.00 91.31 612 ASN A CA 1
ATOM 4788 C C . ASN A 1 612 ? -5.297 -5.033 25.881 1.00 91.31 612 ASN A C 1
ATOM 4790 O O . ASN A 1 612 ? -5.728 -5.696 26.821 1.00 91.31 612 ASN A O 1
ATOM 4794 N N . ILE A 1 613 ? -5.998 -4.854 24.755 1.00 92.94 613 ILE A N 1
ATOM 4795 C CA . ILE A 1 613 ? -7.304 -5.491 24.514 1.00 92.94 613 ILE A CA 1
ATOM 4796 C C . ILE A 1 613 ? -7.183 -7.013 24.662 1.00 92.94 613 ILE A C 1
ATOM 4798 O O . ILE A 1 613 ? -7.978 -7.636 25.363 1.00 92.94 613 ILE A O 1
ATOM 4802 N N . ALA A 1 614 ? -6.144 -7.607 24.071 1.00 93.44 614 ALA A N 1
ATOM 4803 C CA . ALA A 1 614 ? -5.893 -9.041 24.154 1.00 93.44 614 ALA A CA 1
ATOM 4804 C C . ALA A 1 614 ? -5.688 -9.541 25.597 1.00 93.44 614 ALA A C 1
ATOM 4806 O O . ALA A 1 614 ? -6.101 -10.655 25.906 1.00 93.44 614 ALA A O 1
ATOM 4807 N N . LYS A 1 615 ? -5.084 -8.734 26.483 1.00 91.38 615 LYS A N 1
ATOM 4808 C CA . LYS A 1 615 ? -4.859 -9.075 27.905 1.00 91.38 615 LYS A CA 1
ATOM 4809 C C . LYS A 1 615 ? -6.140 -9.056 28.746 1.00 91.38 615 LYS A C 1
ATOM 4811 O O . LYS A 1 615 ? -6.227 -9.789 29.731 1.00 91.38 615 LYS A O 1
ATOM 4816 N N . LEU A 1 616 ? -7.117 -8.221 28.387 1.00 90.44 616 LEU A N 1
ATOM 4817 C CA . LEU A 1 616 ? -8.428 -8.182 29.052 1.00 90.44 616 LEU A CA 1
ATOM 4818 C C . LEU A 1 616 ? -9.247 -9.442 28.737 1.00 90.44 616 LEU A C 1
ATOM 4820 O O . LEU A 1 616 ? -10.015 -9.939 29.556 1.00 90.44 616 LEU A O 1
ATOM 4824 N N . MET A 1 617 ? -9.072 -9.982 27.537 1.00 92.25 617 MET A N 1
ATOM 4825 C CA . MET A 1 617 ? -9.888 -11.080 27.038 1.00 92.25 617 MET A CA 1
ATOM 4826 C C . MET A 1 617 ? -9.393 -12.441 27.509 1.00 92.25 617 MET A C 1
ATOM 4828 O O . MET A 1 617 ? -8.195 -12.722 27.516 1.00 92.25 617 MET A O 1
ATOM 4832 N N . LYS A 1 618 ? -10.332 -13.324 27.850 1.00 91.00 618 LYS A N 1
ATOM 4833 C CA . LYS A 1 618 ? -10.021 -14.740 28.064 1.00 91.00 618 LYS A CA 1
ATOM 4834 C C . LYS A 1 618 ? -9.787 -15.455 26.733 1.00 91.00 618 LYS A C 1
ATOM 4836 O O . LYS A 1 618 ? -10.346 -15.059 25.707 1.00 91.00 618 LYS A O 1
ATOM 4841 N N . THR A 1 619 ? -9.036 -16.554 26.746 1.00 92.00 619 THR A N 1
ATOM 4842 C CA . THR A 1 619 ? -8.946 -17.458 25.587 1.00 92.00 619 THR A CA 1
ATOM 4843 C C . THR A 1 619 ? -10.343 -17.916 25.161 1.00 92.00 619 THR A C 1
ATOM 4845 O O . THR A 1 619 ? -11.167 -18.304 25.989 1.00 92.00 619 THR A O 1
ATOM 4848 N N . GLY A 1 620 ? -10.626 -17.844 23.861 1.00 87.69 620 GLY A N 1
ATOM 4849 C CA . GLY A 1 620 ? -11.946 -18.104 23.286 1.00 87.69 620 GLY A CA 1
ATOM 4850 C C . GLY A 1 620 ? -12.902 -16.905 23.298 1.00 87.69 620 GLY A C 1
ATOM 4851 O O . GLY A 1 620 ? -13.939 -16.972 22.640 1.00 87.69 620 GLY A O 1
ATOM 4852 N N . GLY A 1 621 ? -12.557 -15.810 23.985 1.00 90.19 621 GLY A N 1
ATOM 4853 C CA . GLY A 1 621 ? -13.324 -14.565 23.973 1.00 90.19 621 GLY A CA 1
ATOM 4854 C C . GLY A 1 621 ? -13.396 -13.937 22.579 1.00 90.19 621 GLY A C 1
ATOM 4855 O O . GLY A 1 621 ? -12.516 -14.145 21.738 1.00 90.19 621 GLY A O 1
ATOM 4856 N N . ILE A 1 622 ? -14.448 -13.158 22.332 1.00 92.56 622 ILE A N 1
ATOM 4857 C CA . ILE A 1 622 ? -14.799 -12.635 21.009 1.00 92.56 622 ILE A CA 1
ATOM 4858 C C . ILE A 1 622 ? -14.652 -11.120 20.961 1.00 92.56 622 ILE A C 1
ATOM 4860 O O . ILE A 1 622 ? -15.258 -10.392 21.740 1.00 92.56 622 ILE A O 1
ATOM 4864 N N . LEU A 1 623 ? -13.862 -10.638 20.009 1.00 94.94 623 LEU A N 1
ATOM 4865 C CA . LEU A 1 623 ? -13.686 -9.220 19.745 1.00 94.94 623 LEU A CA 1
ATOM 4866 C C . LEU A 1 623 ? -14.487 -8.825 18.505 1.00 94.94 623 LEU A C 1
ATOM 4868 O O . LEU A 1 623 ? -14.318 -9.388 17.418 1.00 94.94 623 LEU A O 1
ATOM 4872 N N . LEU A 1 624 ? -15.342 -7.821 18.672 1.00 93.25 624 LEU A N 1
ATOM 4873 C CA . LEU A 1 624 ? -16.098 -7.178 17.610 1.00 93.25 624 LEU A CA 1
ATOM 4874 C C . LEU A 1 624 ? -15.409 -5.867 17.237 1.00 93.25 624 LEU A C 1
ATOM 4876 O O . LEU A 1 624 ? -15.314 -4.953 18.051 1.00 93.25 624 LEU A O 1
ATOM 4880 N N . PHE A 1 625 ? -14.963 -5.769 15.988 1.00 94.56 625 PHE A N 1
ATOM 4881 C CA . PHE A 1 625 ? -14.254 -4.606 15.471 1.00 94.56 625 PHE A CA 1
ATOM 4882 C C . PHE A 1 625 ? -15.061 -3.915 14.373 1.00 94.56 625 PHE A C 1
ATOM 4884 O O . PHE A 1 625 ? -15.591 -4.565 13.462 1.00 94.56 625 PHE A O 1
ATOM 4891 N N . ARG A 1 626 ? -15.123 -2.586 14.431 1.00 93.12 626 ARG A N 1
ATOM 4892 C CA . ARG A 1 626 ? -15.673 -1.755 13.360 1.00 93.12 626 ARG A CA 1
ATOM 4893 C C . ARG A 1 626 ? -14.932 -0.438 13.315 1.00 93.12 626 ARG A C 1
ATOM 4895 O O . ARG A 1 626 ? -14.902 0.255 14.319 1.00 93.12 626 ARG A O 1
ATOM 4902 N N . ASP A 1 627 ? -14.426 -0.042 12.159 1.00 94.56 627 ASP A N 1
ATOM 4903 C CA . ASP A 1 627 ? -13.831 1.286 12.016 1.00 94.56 627 ASP A CA 1
ATOM 4904 C C . ASP A 1 627 ? -13.909 1.807 10.576 1.00 94.56 627 ASP A C 1
ATOM 4906 O O . ASP A 1 627 ? -14.420 1.119 9.685 1.00 94.56 627 ASP A O 1
ATOM 4910 N N . PHE A 1 628 ? -13.447 3.035 10.347 1.00 90.31 628 PHE A N 1
ATOM 4911 C CA . PHE A 1 628 ? -13.435 3.655 9.025 1.00 90.31 628 PHE A CA 1
ATOM 4912 C C . PHE A 1 628 ? -12.488 2.912 8.085 1.00 90.31 628 PHE A C 1
ATOM 4914 O O . PHE A 1 628 ? -11.324 2.676 8.400 1.00 90.31 628 PHE A O 1
ATOM 4921 N N . GLY A 1 629 ? -12.997 2.542 6.914 1.00 81.62 629 GLY A N 1
ATOM 4922 C CA . GLY A 1 629 ? -12.219 1.914 5.859 1.00 81.62 629 GLY A CA 1
ATOM 4923 C C . GLY A 1 629 ? -11.642 2.932 4.885 1.00 81.62 629 GLY A C 1
ATOM 4924 O O . GLY A 1 629 ? -12.186 4.023 4.717 1.00 81.62 629 GLY A O 1
ATOM 4925 N N . ARG A 1 630 ? -10.560 2.564 4.195 1.00 79.50 630 ARG A N 1
ATOM 4926 C CA . ARG A 1 630 ? -10.067 3.352 3.059 1.00 79.50 630 ARG A CA 1
ATOM 4927 C C . ARG A 1 630 ? -11.174 3.601 2.024 1.00 79.50 630 ARG A C 1
ATOM 4929 O O . ARG A 1 630 ? -12.075 2.782 1.846 1.00 79.50 630 ARG A O 1
ATOM 4936 N N . TYR A 1 631 ? -11.061 4.723 1.318 1.00 71.19 631 TYR A N 1
ATOM 4937 C CA . TYR A 1 631 ? -12.020 5.245 0.332 1.00 71.19 631 TYR A CA 1
ATOM 4938 C C . TYR A 1 631 ? -13.375 5.635 0.905 1.00 71.19 631 TYR A C 1
ATOM 4940 O O . TYR A 1 631 ? -14.333 5.826 0.154 1.00 71.19 631 TYR A O 1
ATOM 4948 N N . ASP A 1 632 ? -13.459 5.796 2.222 1.00 78.12 632 ASP A N 1
ATOM 4949 C CA . ASP A 1 632 ? -14.595 6.473 2.812 1.00 78.12 632 ASP A CA 1
ATOM 4950 C C . ASP A 1 632 ? -14.751 7.869 2.201 1.00 78.12 632 ASP A C 1
ATOM 4952 O O . ASP A 1 632 ? -13.762 8.566 1.957 1.00 78.12 632 ASP A O 1
ATOM 4956 N N . TYR A 1 633 ? -15.994 8.298 1.980 1.00 72.50 633 TYR A N 1
ATOM 4957 C CA . TYR A 1 633 ? -16.284 9.636 1.468 1.00 72.50 633 TYR A CA 1
ATOM 4958 C C . TYR A 1 633 ? -15.551 10.725 2.264 1.00 72.50 633 TYR A C 1
ATOM 4960 O O . TYR A 1 633 ? -15.017 11.661 1.677 1.00 72.50 633 TYR A O 1
ATOM 4968 N N . GLU A 1 634 ? -15.468 10.585 3.588 1.00 76.12 634 GLU A N 1
ATOM 4969 C CA . GLU A 1 634 ? -14.775 11.535 4.458 1.00 76.12 634 GLU A CA 1
ATOM 4970 C C . GLU A 1 634 ? -13.262 11.558 4.204 1.00 76.12 634 GLU A C 1
ATOM 4972 O O . GLU A 1 634 ? -12.677 12.637 4.137 1.00 76.12 634 GLU A O 1
ATOM 4977 N N . GLN A 1 635 ? -12.635 10.401 3.958 1.00 77.81 635 GLN A N 1
ATOM 4978 C CA . GLN A 1 635 ? -11.225 10.337 3.566 1.00 77.81 635 GLN A CA 1
ATOM 4979 C C . GLN A 1 635 ? -10.983 11.085 2.253 1.00 77.81 635 GLN A C 1
ATOM 4981 O O . GLN A 1 635 ? -10.020 11.838 2.128 1.00 77.81 635 GLN A O 1
ATOM 4986 N N . LEU A 1 636 ? -11.858 10.880 1.265 1.00 69.38 636 LEU A N 1
ATOM 4987 C CA . LEU A 1 636 ? -11.739 11.515 -0.048 1.00 69.38 636 LEU A CA 1
ATOM 4988 C C . LEU A 1 636 ? -11.889 13.039 0.039 1.00 69.38 636 LEU A C 1
ATOM 4990 O O . LEU A 1 636 ? -11.180 13.763 -0.661 1.00 69.38 636 LEU A O 1
ATOM 4994 N N . GLN A 1 637 ? -12.761 13.526 0.924 1.00 65.75 637 GLN A N 1
ATOM 4995 C CA . GLN A 1 637 ? -12.871 14.956 1.214 1.00 65.75 637 GLN A CA 1
ATOM 4996 C C . GLN A 1 637 ? -11.599 15.481 1.882 1.00 65.75 637 GLN A C 1
ATOM 4998 O O . GLN A 1 637 ? -11.006 16.434 1.387 1.00 65.75 637 GLN A O 1
ATOM 5003 N N . LEU A 1 638 ? -11.124 14.821 2.942 1.00 65.25 638 LEU A N 1
ATOM 5004 C CA . LEU A 1 638 ? -9.921 15.233 3.670 1.00 65.25 638 LEU A CA 1
ATOM 5005 C C . LEU A 1 638 ? -8.668 15.214 2.782 1.00 65.25 638 LEU A C 1
ATOM 5007 O O . LEU A 1 638 ? -7.841 16.113 2.875 1.00 65.25 638 LEU A O 1
ATOM 5011 N N . ASN A 1 639 ? -8.564 14.281 1.833 1.00 60.75 639 ASN A N 1
ATOM 5012 C CA . ASN A 1 639 ? -7.501 14.288 0.821 1.00 60.75 639 ASN A CA 1
ATOM 5013 C C . ASN A 1 639 ? -7.433 15.588 0.008 1.00 60.75 639 ASN A C 1
ATOM 5015 O O . ASN A 1 639 ? -6.362 15.947 -0.472 1.00 60.75 639 ASN A O 1
ATOM 5019 N N . SER A 1 640 ? -8.557 16.287 -0.147 1.00 55.44 640 SER A N 1
ATOM 5020 C CA . SER A 1 640 ? -8.628 17.559 -0.872 1.00 55.44 640 SER A CA 1
ATOM 5021 C C . SER A 1 640 ? -8.385 18.774 0.037 1.00 55.44 640 SER A C 1
ATOM 5023 O O . SER A 1 640 ? -8.269 19.890 -0.459 1.00 55.44 640 SER A O 1
ATOM 5025 N N . CYS A 1 641 ? -8.269 18.575 1.355 1.00 58.16 641 CYS A N 1
ATOM 5026 C CA . CYS A 1 641 ? -8.076 19.635 2.343 1.00 58.16 641 CYS A CA 1
ATOM 5027 C C . CYS A 1 641 ? -6.591 19.811 2.682 1.00 58.16 641 CYS A C 1
ATOM 5029 O O . CYS A 1 641 ? -6.008 19.006 3.423 1.00 58.16 641 CYS A O 1
ATOM 5031 N N . THR A 1 642 ? -5.985 20.895 2.198 1.00 59.09 642 THR A N 1
ATOM 5032 C CA . THR A 1 642 ? -4.587 21.246 2.486 1.00 59.09 642 THR A CA 1
ATOM 5033 C C . THR A 1 642 ? -4.330 21.344 3.995 1.00 59.09 642 THR A C 1
ATOM 5035 O O . THR A 1 642 ? -4.976 22.111 4.710 1.00 59.09 642 THR A O 1
ATOM 5038 N N . GLY A 1 643 ? -3.360 20.566 4.486 1.00 61.62 643 GLY A N 1
ATOM 5039 C CA . GLY A 1 643 ? -2.965 20.534 5.901 1.00 61.62 643 GLY A CA 1
ATOM 5040 C C . GLY A 1 643 ? -3.776 19.583 6.788 1.00 61.62 643 GLY A C 1
ATOM 5041 O O . GLY A 1 643 ? -3.442 19.427 7.960 1.00 61.62 643 GLY A O 1
ATOM 5042 N N . SER A 1 644 ? -4.804 18.911 6.255 1.00 71.06 644 SER A N 1
ATOM 5043 C CA . SER A 1 644 ? -5.597 17.946 7.031 1.00 71.06 644 SER A CA 1
ATOM 5044 C C . SER A 1 644 ? -4.891 16.598 7.234 1.00 71.06 644 SER A C 1
ATOM 5046 O O . SER A 1 644 ? -5.108 15.927 8.241 1.00 71.06 644 SER A O 1
ATOM 5048 N N . ARG A 1 645 ? -4.038 16.186 6.288 1.00 75.88 645 ARG A N 1
ATOM 5049 C CA . ARG A 1 645 ? -3.299 14.922 6.350 1.00 75.88 645 ARG A CA 1
ATOM 5050 C C . ARG A 1 645 ? -2.110 15.062 7.294 1.00 75.88 645 ARG A C 1
ATOM 5052 O O . ARG A 1 645 ? -1.199 15.847 7.040 1.00 75.88 645 ARG A O 1
ATOM 5059 N N . ILE A 1 646 ? -2.126 14.281 8.369 1.00 74.88 646 ILE A N 1
ATOM 5060 C CA . ILE A 1 646 ? -1.075 14.253 9.392 1.00 74.88 646 ILE A CA 1
ATOM 5061 C C . ILE A 1 646 ? -0.038 13.187 9.046 1.00 74.88 646 ILE A C 1
ATOM 5063 O O . ILE A 1 646 ? 1.152 13.436 9.179 1.00 74.88 646 ILE A O 1
ATOM 5067 N N . ALA A 1 647 ? -0.491 12.012 8.604 1.00 72.75 647 ALA A N 1
ATOM 5068 C CA . ALA A 1 647 ? 0.342 10.897 8.160 1.00 72.75 647 ALA A CA 1
ATOM 5069 C C . ALA A 1 647 ? -0.400 10.092 7.079 1.00 72.75 647 ALA A C 1
ATOM 5071 O O . ALA A 1 647 ? -1.505 10.457 6.661 1.00 72.75 647 ALA A O 1
ATOM 5072 N N . ASP A 1 648 ? 0.195 9.006 6.584 1.00 73.81 648 ASP A N 1
ATOM 5073 C CA . ASP A 1 648 ? -0.470 8.175 5.582 1.00 73.81 648 ASP A CA 1
ATOM 5074 C C . ASP A 1 648 ? -1.787 7.603 6.124 1.00 73.81 648 ASP A C 1
ATOM 5076 O O . ASP A 1 648 ? -1.806 7.005 7.194 1.00 73.81 648 ASP A O 1
ATOM 5080 N N . ASN A 1 649 ? -2.893 7.843 5.413 1.00 78.88 649 ASN A N 1
ATOM 5081 C CA . ASN A 1 649 ? -4.272 7.520 5.815 1.00 78.88 649 ASN A CA 1
ATOM 5082 C C . ASN A 1 649 ? -4.721 8.058 7.188 1.00 78.88 649 ASN A C 1
ATOM 5084 O O . ASN A 1 649 ? -5.765 7.638 7.683 1.00 78.88 649 ASN A O 1
ATOM 5088 N N . PHE A 1 650 ? -3.983 9.004 7.780 1.00 86.81 650 PHE A N 1
ATOM 5089 C CA . PHE A 1 650 ? -4.309 9.627 9.061 1.00 86.81 650 PHE A CA 1
ATOM 5090 C C . PHE A 1 650 ? -4.514 11.129 8.907 1.00 86.81 650 PHE A C 1
ATOM 5092 O O . PHE A 1 650 ? -3.618 11.854 8.465 1.00 86.81 650 PHE A O 1
ATOM 5099 N N . TYR A 1 651 ? -5.684 11.603 9.317 1.00 85.69 651 TYR A N 1
ATOM 5100 C CA . TYR A 1 651 ? -6.122 12.975 9.088 1.00 85.69 651 TYR A CA 1
ATOM 5101 C C . TYR A 1 651 ? -6.634 13.606 10.379 1.00 85.69 651 TYR A C 1
ATOM 5103 O O . TYR A 1 651 ? -7.094 12.906 11.281 1.00 85.69 651 TYR A O 1
ATOM 5111 N N . ILE A 1 652 ? -6.594 14.935 10.452 1.00 83.75 652 ILE A N 1
ATOM 5112 C CA . ILE A 1 652 ? -7.322 15.702 11.461 1.00 83.75 652 ILE A CA 1
ATOM 5113 C C . ILE A 1 652 ? -8.719 16.060 10.945 1.00 83.75 652 ILE A C 1
ATOM 5115 O O . ILE A 1 652 ? -8.882 16.515 9.812 1.00 83.75 652 ILE A O 1
ATOM 5119 N N . ARG A 1 653 ? -9.725 15.899 11.805 1.00 78.50 653 ARG A N 1
ATOM 5120 C CA . ARG A 1 653 ? -11.099 16.368 11.606 1.00 78.50 653 ARG A CA 1
ATOM 5121 C C . ARG A 1 653 ? -11.355 17.600 12.463 1.00 78.50 653 ARG A C 1
ATOM 5123 O O . ARG A 1 653 ? -11.073 17.571 13.658 1.00 78.50 653 ARG A O 1
ATOM 5130 N N . GLY A 1 654 ? -11.871 18.674 11.866 1.00 66.88 654 GLY A N 1
ATOM 5131 C CA . GLY A 1 654 ? -12.228 19.895 12.598 1.00 66.88 654 GLY A CA 1
ATOM 5132 C C . GLY A 1 654 ? -13.380 19.675 13.589 1.00 66.88 654 GLY A C 1
ATOM 5133 O O . GLY A 1 654 ? -14.189 18.771 13.408 1.00 66.88 654 GLY A O 1
ATOM 5134 N N . LEU A 1 655 ? -13.454 20.507 14.636 1.00 54.75 655 LEU A N 1
ATOM 5135 C CA . LEU A 1 655 ? -14.525 20.457 15.651 1.00 54.75 655 LEU A CA 1
ATOM 5136 C C . LEU A 1 655 ? -15.868 21.029 15.151 1.00 54.75 655 LEU A C 1
ATOM 5138 O O . LEU A 1 655 ? -16.919 20.694 15.697 1.00 54.75 655 LEU A O 1
ATOM 5142 N N . ASP A 1 656 ? -15.847 21.862 14.108 1.00 49.00 656 ASP A N 1
ATOM 5143 C CA . ASP A 1 656 ? -17.054 22.433 13.512 1.00 49.00 656 ASP A CA 1
ATOM 5144 C C . ASP A 1 656 ? -17.670 21.425 12.532 1.00 49.00 656 ASP A C 1
ATOM 5146 O O . ASP A 1 656 ? -17.237 21.299 11.390 1.00 49.00 656 ASP A O 1
ATOM 5150 N N . ASN A 1 657 ? -18.718 20.724 12.971 1.00 40.34 657 ASN A N 1
ATOM 5151 C CA . ASN A 1 657 ? -19.545 19.821 12.153 1.00 40.34 657 ASN A CA 1
ATOM 5152 C C . ASN A 1 657 ? -20.366 20.533 11.052 1.00 40.34 657 ASN A C 1
ATOM 5154 O O . ASN A 1 657 ? -21.274 19.934 10.467 1.00 40.34 657 ASN A O 1
ATOM 5158 N N . ASP A 1 658 ? -20.084 21.802 10.756 1.00 37.09 658 ASP A N 1
ATOM 5159 C CA . ASP A 1 658 ? -20.693 22.475 9.619 1.00 37.09 658 ASP A CA 1
ATOM 5160 C C . ASP A 1 658 ? -20.081 21.895 8.338 1.00 37.09 658 ASP A C 1
ATOM 5162 O O . ASP A 1 658 ? -18.939 22.185 7.991 1.00 37.09 658 ASP A O 1
ATOM 5166 N N . GLU A 1 659 ? -20.877 21.109 7.605 1.00 40.91 659 GLU A N 1
ATOM 5167 C CA . GLU A 1 659 ? -20.642 20.615 6.233 1.00 40.91 659 GLU A CA 1
ATOM 5168 C C . GLU A 1 659 ? -20.425 21.748 5.192 1.00 40.91 659 GLU A C 1
ATOM 5170 O O . GLU A 1 659 ? -20.682 21.567 4.001 1.00 40.91 659 GLU A O 1
ATOM 5175 N N . LYS A 1 660 ? -19.996 22.942 5.607 1.00 36.91 660 LYS A N 1
ATOM 5176 C CA . LYS A 1 660 ? -19.655 24.048 4.720 1.00 36.91 660 LYS A CA 1
ATOM 5177 C C . LYS A 1 660 ? -18.263 23.807 4.160 1.00 36.91 660 LYS A C 1
ATOM 5179 O O . LYS A 1 660 ? -17.266 24.122 4.800 1.00 36.91 660 LYS A O 1
ATOM 5184 N N . ASP A 1 661 ? -18.275 23.210 2.975 1.00 38.84 661 ASP A N 1
ATOM 5185 C CA . ASP A 1 661 ? -17.314 23.393 1.890 1.00 38.84 661 ASP A CA 1
ATOM 5186 C C . ASP A 1 661 ? -15.855 23.527 2.358 1.00 38.84 661 ASP A C 1
ATOM 5188 O O . ASP A 1 661 ? -15.351 24.608 2.664 1.00 38.84 661 ASP A O 1
ATOM 5192 N N . CYS A 1 662 ? -15.153 22.396 2.437 1.00 40.69 662 CYS A N 1
ATOM 5193 C CA . CYS A 1 662 ? -13.737 22.362 2.803 1.00 40.69 662 CYS A CA 1
ATOM 5194 C C . CYS A 1 662 ? -12.802 22.871 1.688 1.00 40.69 662 CYS A C 1
ATOM 5196 O O . CYS A 1 662 ? -11.593 22.665 1.764 1.00 40.69 662 CYS A O 1
ATOM 5198 N N . THR A 1 663 ? -13.343 23.533 0.666 1.00 37.56 663 THR A N 1
ATOM 5199 C CA . THR A 1 663 ? -12.616 24.008 -0.514 1.00 37.56 663 THR A CA 1
ATOM 5200 C C . THR A 1 663 ? -11.670 25.179 -0.238 1.00 37.56 663 THR A C 1
ATOM 5202 O O . THR A 1 663 ? -10.820 25.439 -1.080 1.00 37.56 663 THR A O 1
ATOM 5205 N N . ASP A 1 664 ? -11.732 25.823 0.940 1.00 35.09 664 ASP A N 1
ATOM 5206 C CA . ASP A 1 664 ? -10.988 27.076 1.186 1.00 35.09 664 ASP A CA 1
ATOM 5207 C C . ASP A 1 664 ? -10.264 27.195 2.547 1.00 35.09 664 ASP A C 1
ATOM 5209 O O . ASP A 1 664 ? -9.778 28.267 2.912 1.00 35.09 664 ASP A O 1
ATOM 5213 N N . LYS A 1 665 ? -10.163 26.122 3.348 1.00 43.59 665 LYS A N 1
ATOM 5214 C CA . LYS A 1 665 ? -9.528 26.198 4.683 1.00 43.59 665 LYS A CA 1
ATOM 5215 C C . LYS A 1 665 ? -8.168 25.501 4.724 1.00 43.59 665 LYS A C 1
ATOM 5217 O O . LYS A 1 665 ? -8.084 24.295 4.934 1.00 43.59 665 LYS A O 1
ATOM 5222 N N . THR A 1 666 ? -7.093 26.283 4.619 1.00 41.97 666 THR A N 1
ATOM 5223 C CA . THR A 1 666 ? -5.735 25.853 4.989 1.00 41.97 666 THR A CA 1
ATOM 5224 C C . THR A 1 666 ? -5.694 25.542 6.488 1.00 41.97 666 THR A C 1
ATOM 5226 O O . THR A 1 666 ? -5.784 26.451 7.314 1.00 41.97 666 THR A O 1
ATOM 5229 N N . ILE A 1 667 ? -5.556 24.268 6.866 1.00 49.44 667 ILE A N 1
ATOM 5230 C CA . ILE A 1 667 ? -5.377 23.886 8.274 1.00 49.44 667 ILE A CA 1
ATOM 5231 C C . ILE A 1 667 ? -3.899 24.070 8.630 1.00 49.44 667 ILE A C 1
ATOM 5233 O O . ILE A 1 667 ? -3.040 23.295 8.211 1.00 49.44 667 ILE A O 1
ATOM 5237 N N . ILE A 1 668 ? -3.585 25.105 9.413 1.00 46.25 668 ILE A N 1
ATOM 5238 C CA . ILE A 1 668 ? -2.240 25.301 9.964 1.00 46.25 668 ILE A CA 1
ATOM 5239 C C . ILE A 1 668 ? -2.087 24.382 11.189 1.00 46.25 668 ILE A C 1
ATOM 5241 O O . ILE A 1 668 ? -2.717 24.588 12.225 1.00 46.25 668 ILE A O 1
ATOM 5245 N N . LEU A 1 669 ? -1.244 23.350 11.068 1.00 47.94 669 LEU A N 1
ATOM 5246 C CA . LEU A 1 669 ? -1.037 22.302 12.085 1.00 47.94 669 LEU A CA 1
ATOM 5247 C C . LEU A 1 669 ? -0.551 22.818 13.457 1.00 47.94 669 LEU A C 1
ATOM 5249 O O . LEU A 1 669 ? -0.674 22.091 14.442 1.00 47.94 669 LEU A O 1
ATOM 5253 N N . SER A 1 670 ? -0.007 24.039 13.549 1.00 41.47 670 SER A N 1
ATOM 5254 C CA . SER A 1 670 ? 0.479 24.615 14.815 1.00 41.47 670 SER A CA 1
ATOM 5255 C C . SER A 1 670 ? -0.634 24.910 15.825 1.00 41.47 670 SER A C 1
ATOM 5257 O O . SER A 1 670 ? -0.356 24.860 17.020 1.00 41.47 670 SER A O 1
ATOM 5259 N N . ASP A 1 671 ? -1.874 25.120 15.361 1.00 49.88 671 ASP A N 1
ATOM 5260 C CA . ASP A 1 671 ? -3.026 25.560 16.173 1.00 49.88 671 ASP A CA 1
ATOM 5261 C C . ASP A 1 671 ? -4.278 24.683 15.967 1.00 49.88 671 ASP A C 1
ATOM 5263 O O . ASP A 1 671 ? -5.407 25.073 16.278 1.00 49.88 671 ASP A O 1
ATOM 5267 N N . ALA A 1 672 ? -4.097 23.490 15.394 1.00 52.88 672 ALA A N 1
ATOM 5268 C CA . ALA A 1 672 ? -5.197 22.686 14.884 1.00 52.88 672 ALA A CA 1
ATOM 5269 C C . ALA A 1 672 ? -6.086 22.114 16.009 1.00 52.88 672 ALA A C 1
ATOM 5271 O O . ALA A 1 672 ? -5.688 21.211 16.755 1.00 52.88 672 ALA A O 1
ATOM 5272 N N . LYS A 1 673 ? -7.316 22.635 16.096 1.00 62.75 673 LYS A N 1
ATOM 5273 C CA . LYS A 1 673 ? -8.422 22.121 16.915 1.00 62.75 673 LYS A CA 1
ATOM 5274 C C . LYS A 1 673 ? -9.124 20.991 16.157 1.00 62.75 673 LYS A C 1
ATOM 5276 O O . LYS A 1 673 ? -9.626 21.222 15.059 1.00 62.75 673 LYS A O 1
ATOM 5281 N N . GLY A 1 674 ? -9.158 19.783 16.718 1.00 76.88 674 GLY A N 1
ATOM 5282 C CA . GLY A 1 674 ? -9.752 18.635 16.032 1.00 76.88 674 GLY A CA 1
ATOM 5283 C C . GLY A 1 674 ? -9.320 17.274 16.564 1.00 76.88 674 GLY A C 1
ATOM 5284 O O . GLY A 1 674 ? -8.397 17.194 17.374 1.00 76.88 674 GLY A O 1
ATOM 5285 N N . THR A 1 675 ? -9.969 16.210 16.089 1.00 85.50 675 THR A N 1
ATOM 5286 C CA . THR A 1 675 ? -9.677 14.812 16.454 1.00 85.50 675 THR A CA 1
ATOM 5287 C C . THR A 1 675 ? -9.032 14.054 15.295 1.00 85.50 675 THR A C 1
ATOM 5289 O O . THR A 1 675 ? -9.246 14.372 14.125 1.00 85.50 675 THR A O 1
ATOM 5292 N N . GLY A 1 676 ? -8.200 13.061 15.612 1.00 87.50 676 GLY A N 1
ATOM 5293 C CA . GLY A 1 676 ? -7.585 12.192 14.610 1.00 87.50 676 GLY A CA 1
ATOM 5294 C C . GLY A 1 676 ? -8.585 11.210 13.992 1.00 87.50 676 GLY A C 1
ATOM 5295 O O . GLY A 1 676 ? -9.552 10.794 14.637 1.00 87.50 676 GLY A O 1
ATOM 5296 N N . CYS A 1 677 ? -8.346 10.836 12.738 1.00 90.69 677 CYS A N 1
ATOM 5297 C CA . CYS A 1 677 ? -9.087 9.798 12.034 1.00 90.69 677 CYS A CA 1
ATOM 5298 C C . CYS A 1 677 ? -8.176 9.029 11.085 1.00 90.69 677 CYS A C 1
ATOM 5300 O O . CYS A 1 677 ? -7.687 9.579 10.095 1.00 90.69 677 CYS A O 1
ATOM 5302 N N . TYR A 1 678 ? -7.970 7.756 11.390 1.00 92.56 678 TYR A N 1
ATOM 5303 C CA . TYR A 1 678 ? -7.299 6.796 10.530 1.00 92.56 678 TYR A CA 1
ATOM 5304 C C . TYR A 1 678 ? -8.308 6.022 9.680 1.00 92.56 678 TYR A C 1
ATOM 5306 O O . TYR A 1 678 ? -9.397 5.699 10.156 1.00 92.56 678 TYR A O 1
ATOM 5314 N N . PHE A 1 679 ? -7.938 5.705 8.440 1.00 87.50 679 PHE A N 1
ATOM 5315 C CA . PHE A 1 679 ? -8.752 4.909 7.521 1.00 87.50 679 PHE A CA 1
ATOM 5316 C C . PHE A 1 679 ? -8.037 3.597 7.180 1.00 87.50 679 PHE A C 1
ATOM 5318 O O . PHE A 1 679 ? -7.004 3.600 6.511 1.00 87.50 679 PHE A O 1
ATOM 5325 N N . PHE A 1 680 ? -8.607 2.483 7.634 1.00 87.12 680 PHE A N 1
ATOM 5326 C CA . PHE A 1 680 ? -7.981 1.163 7.627 1.00 87.12 680 PHE A CA 1
ATOM 5327 C C . PHE A 1 680 ? -8.115 0.407 6.298 1.00 87.12 680 PHE A C 1
ATOM 5329 O O . PHE A 1 680 ? -9.157 0.443 5.622 1.00 87.12 680 PHE A O 1
ATOM 5336 N N . ASP A 1 681 ? -7.074 -0.355 5.964 1.00 81.62 681 ASP A N 1
ATOM 5337 C CA . ASP A 1 681 ? -7.157 -1.503 5.061 1.00 81.62 681 ASP A CA 1
ATOM 5338 C C . ASP A 1 681 ? -7.538 -2.803 5.804 1.00 81.62 681 ASP A C 1
ATOM 5340 O O . ASP A 1 681 ? -7.356 -2.921 7.017 1.00 81.62 681 ASP A O 1
ATOM 5344 N N . LEU A 1 682 ? -8.102 -3.790 5.095 1.00 78.38 682 LEU A N 1
ATOM 5345 C CA . LEU A 1 682 ? -8.436 -5.085 5.700 1.00 78.38 682 LEU A CA 1
ATOM 5346 C C . LEU A 1 682 ? -7.189 -5.853 6.125 1.00 78.38 682 LEU A C 1
ATOM 5348 O O . LEU A 1 682 ? -7.228 -6.513 7.158 1.00 78.38 682 LEU A O 1
ATOM 5352 N N . GLU A 1 683 ? -6.115 -5.798 5.341 1.00 77.31 683 GLU A N 1
ATOM 5353 C CA . GLU A 1 683 ? -4.901 -6.556 5.654 1.00 77.31 683 GLU A CA 1
ATOM 5354 C C . GLU A 1 683 ? -4.178 -5.945 6.863 1.00 77.31 683 GLU A C 1
ATOM 5356 O O . GLU A 1 683 ? -3.819 -6.673 7.782 1.00 77.31 683 GLU A O 1
ATOM 5361 N N . GLU A 1 684 ? -4.130 -4.610 6.966 1.00 84.06 684 GLU A N 1
ATOM 5362 C CA . GLU A 1 684 ? -3.610 -3.904 8.152 1.00 84.06 684 GLU A CA 1
ATOM 5363 C C . GLU A 1 684 ? -4.341 -4.337 9.433 1.00 84.06 684 GLU A C 1
ATOM 5365 O O . GLU A 1 684 ? -3.721 -4.599 10.462 1.00 84.06 684 GLU A O 1
ATOM 5370 N N . VAL A 1 685 ? -5.673 -4.435 9.372 1.00 88.06 685 VAL A N 1
ATOM 5371 C CA . VAL A 1 685 ? -6.496 -4.876 10.505 1.00 88.06 685 VAL A CA 1
ATOM 5372 C C . VAL A 1 685 ? -6.275 -6.359 10.801 1.00 88.06 685 VAL A C 1
ATOM 5374 O O . VAL A 1 685 ? -6.221 -6.744 11.968 1.00 88.06 685 VAL A O 1
ATOM 5377 N N . ARG A 1 686 ? -6.143 -7.201 9.770 1.00 87.25 686 ARG A N 1
ATOM 5378 C CA . ARG A 1 686 ? -5.864 -8.631 9.940 1.00 87.25 686 ARG A CA 1
ATOM 5379 C C . ARG A 1 686 ? -4.561 -8.835 10.703 1.00 87.25 686 ARG A C 1
ATOM 5381 O O . ARG A 1 686 ? -4.582 -9.508 11.731 1.00 87.25 686 ARG A O 1
ATOM 5388 N N . ASP A 1 687 ? -3.480 -8.242 10.216 1.00 81.69 687 ASP A N 1
ATOM 5389 C CA . ASP A 1 687 ? -2.141 -8.406 10.779 1.00 81.69 687 ASP A CA 1
ATOM 5390 C C . ASP A 1 687 ? -2.091 -7.878 12.212 1.00 81.69 687 ASP A C 1
ATOM 5392 O O . ASP A 1 687 ? -1.628 -8.570 13.116 1.00 81.69 687 ASP A O 1
ATOM 5396 N N . LEU A 1 688 ? -2.685 -6.704 12.454 1.00 87.69 688 LEU A N 1
ATOM 5397 C CA . LEU A 1 688 ? -2.730 -6.084 13.776 1.00 87.69 688 LEU A CA 1
ATOM 5398 C C . LEU A 1 688 ? -3.355 -6.998 14.845 1.00 87.69 688 LEU A C 1
ATOM 5400 O O . LEU A 1 688 ? -2.846 -7.077 15.964 1.00 87.69 688 LEU A O 1
ATOM 5404 N N . PHE A 1 689 ? -4.454 -7.682 14.516 1.00 93.81 689 PHE A N 1
ATOM 5405 C CA . PHE A 1 689 ? -5.112 -8.592 15.453 1.00 93.81 689 PHE A CA 1
ATOM 5406 C C . PHE A 1 689 ? -4.426 -9.964 15.522 1.00 93.81 689 PHE A C 1
ATOM 5408 O O . PHE A 1 689 ? -4.302 -10.511 16.618 1.00 93.81 689 PHE A O 1
ATOM 5415 N N . ILE A 1 690 ? -3.926 -10.513 14.410 1.00 87.88 690 ILE A N 1
ATOM 5416 C CA . ILE A 1 690 ? -3.174 -11.781 14.432 1.00 87.88 690 ILE A CA 1
ATOM 5417 C C . ILE A 1 690 ? -1.919 -11.655 15.300 1.00 87.88 690 ILE A C 1
ATOM 5419 O O . ILE A 1 690 ? -1.704 -12.493 16.178 1.00 87.88 690 ILE A O 1
ATOM 5423 N N . ASP A 1 691 ? -1.146 -10.582 15.130 1.00 88.06 691 ASP A N 1
ATOM 5424 C CA . ASP A 1 691 ? 0.085 -10.329 15.889 1.00 88.06 691 ASP A CA 1
ATOM 5425 C C . ASP A 1 691 ? -0.168 -10.187 17.400 1.00 88.06 691 ASP A C 1
ATOM 5427 O O . ASP A 1 691 ? 0.708 -10.468 18.220 1.00 88.06 691 ASP A O 1
ATOM 5431 N N . ALA A 1 692 ? -1.378 -9.780 17.792 1.00 90.75 692 ALA A N 1
ATOM 5432 C CA . ALA A 1 692 ? -1.806 -9.694 19.187 1.00 90.75 692 ALA A CA 1
ATOM 5433 C C . ALA A 1 692 ? -2.412 -11.005 19.734 1.00 90.75 692 ALA A C 1
ATOM 5435 O O . ALA A 1 692 ? -2.895 -11.051 20.869 1.00 90.75 692 ALA A O 1
ATOM 5436 N N . GLY A 1 693 ? -2.378 -12.086 18.951 1.00 91.19 693 GLY A N 1
ATOM 5437 C CA . GLY A 1 693 ? -2.856 -13.406 19.349 1.00 91.19 693 GLY A CA 1
ATOM 5438 C C . GLY A 1 693 ? -4.363 -13.578 19.191 1.00 91.19 693 GLY A C 1
ATOM 5439 O O . GLY A 1 693 ? -5.011 -14.130 20.085 1.00 91.19 693 GLY A O 1
ATOM 5440 N N . PHE A 1 694 ? -4.925 -13.095 18.084 1.00 95.06 694 PHE A N 1
ATOM 5441 C CA . PHE A 1 694 ? -6.305 -13.364 17.694 1.00 95.06 694 PHE A CA 1
ATOM 5442 C C . PHE A 1 694 ? -6.399 -14.201 16.408 1.00 95.06 694 PHE A C 1
ATOM 5444 O O . PHE A 1 694 ? -5.641 -14.029 15.461 1.00 95.06 694 PHE A O 1
ATOM 5451 N N . GLU A 1 695 ? -7.406 -15.066 16.345 1.00 89.38 695 GLU A N 1
ATOM 5452 C CA . GLU A 1 695 ? -7.867 -15.761 15.145 1.00 89.38 695 GLU A CA 1
ATOM 5453 C C . GLU A 1 695 ? -8.910 -14.892 14.422 1.00 89.38 695 GLU A C 1
ATOM 5455 O O . GLU A 1 695 ? -9.850 -14.383 15.039 1.00 89.38 695 GLU A O 1
ATOM 5460 N N . VAL A 1 696 ? -8.790 -14.742 13.100 1.00 87.88 696 VAL A N 1
ATOM 5461 C CA . VAL A 1 696 ? -9.773 -14.008 12.286 1.00 87.88 696 VAL A CA 1
ATOM 5462 C C . VAL A 1 696 ? -10.970 -14.909 11.988 1.00 87.88 696 VAL A C 1
ATOM 5464 O O . VAL A 1 696 ? -10.872 -15.833 11.186 1.00 87.88 696 VAL A O 1
ATOM 5467 N N . MET A 1 697 ? -12.134 -14.604 12.564 1.00 85.06 697 MET A N 1
ATOM 5468 C CA . MET A 1 697 ? -13.376 -15.329 12.258 1.00 85.06 697 MET A CA 1
ATOM 5469 C C . MET A 1 697 ? -14.079 -14.763 11.023 1.00 85.06 697 MET A C 1
ATOM 5471 O O . MET A 1 697 ? -14.610 -15.497 10.193 1.00 85.06 697 MET A O 1
ATOM 5475 N N . SER A 1 698 ? -14.121 -13.435 10.901 1.00 82.75 698 SER A N 1
ATOM 5476 C CA . SER A 1 698 ? -14.629 -12.759 9.706 1.00 82.75 698 SER A CA 1
ATOM 5477 C C . SER A 1 698 ? -14.035 -11.364 9.604 1.00 82.75 698 SER A C 1
ATOM 5479 O O . SER A 1 698 ? -14.028 -10.650 10.599 1.00 82.75 698 SER A O 1
ATOM 5481 N N . LEU A 1 699 ? -13.617 -10.939 8.416 1.00 86.19 699 LEU A N 1
ATOM 5482 C CA . LEU A 1 699 ? -13.110 -9.589 8.182 1.00 86.19 699 LEU A CA 1
ATOM 5483 C C . LEU A 1 699 ? -13.507 -9.138 6.777 1.00 86.19 699 LEU A C 1
ATOM 5485 O O . LEU A 1 699 ? -13.243 -9.849 5.807 1.00 86.19 699 LEU A O 1
ATOM 5489 N N . ARG A 1 700 ? -14.208 -8.007 6.662 1.00 73.19 700 ARG A N 1
ATOM 5490 C CA . ARG A 1 700 ? -14.762 -7.531 5.385 1.00 73.19 700 ARG A CA 1
ATOM 5491 C C . ARG A 1 700 ? -14.935 -6.020 5.342 1.00 73.19 700 ARG A C 1
ATOM 5493 O O . ARG A 1 700 ? -15.162 -5.393 6.375 1.00 73.19 700 ARG A O 1
ATOM 5500 N N . TYR A 1 701 ? -14.935 -5.469 4.131 1.00 75.38 701 TYR A N 1
ATOM 5501 C CA . TYR A 1 701 ? -15.464 -4.133 3.888 1.00 75.38 701 TYR A CA 1
ATOM 5502 C C . TYR A 1 701 ? -16.989 -4.157 3.874 1.00 75.38 701 TYR A C 1
ATOM 5504 O O . TYR A 1 701 ? -17.611 -5.075 3.335 1.00 75.38 701 TYR A O 1
ATOM 5512 N N . VAL A 1 702 ? -17.588 -3.127 4.455 1.00 71.69 702 VAL A N 1
ATOM 5513 C CA . VAL A 1 702 ? -19.017 -2.855 4.388 1.00 71.69 702 VAL A CA 1
ATOM 5514 C C . VAL A 1 702 ? -19.192 -1.447 3.853 1.00 71.69 702 VAL A C 1
ATOM 5516 O O . VAL A 1 702 ? -18.848 -0.470 4.515 1.00 71.69 702 VAL A O 1
ATOM 5519 N N . THR A 1 703 ? -19.748 -1.358 2.651 1.00 70.12 703 THR A N 1
ATOM 5520 C CA . THR A 1 703 ? -20.049 -0.088 1.997 1.00 70.12 703 THR A CA 1
ATOM 5521 C C . THR A 1 703 ? -21.527 0.228 2.170 1.00 70.12 703 THR A C 1
ATOM 5523 O O . THR A 1 703 ? -22.383 -0.624 1.932 1.00 70.12 703 THR A O 1
ATOM 5526 N N . ARG A 1 704 ? -21.849 1.450 2.594 1.00 65.94 704 ARG A N 1
ATOM 5527 C CA . ARG A 1 704 ? -23.226 1.949 2.684 1.00 65.94 704 ARG A CA 1
ATOM 5528 C C . ARG A 1 704 ? -23.344 3.276 1.956 1.00 65.94 704 ARG A C 1
ATOM 5530 O O . ARG A 1 704 ? -22.563 4.187 2.206 1.00 65.94 704 ARG A O 1
ATOM 5537 N N . ILE A 1 705 ? -24.340 3.393 1.088 1.00 63.84 705 ILE A N 1
ATOM 5538 C CA . ILE A 1 705 ? -24.636 4.634 0.372 1.00 63.84 705 ILE A CA 1
ATOM 5539 C C . ILE A 1 705 ? -25.778 5.341 1.097 1.00 63.84 705 ILE A C 1
ATOM 5541 O O . ILE A 1 705 ? -26.824 4.744 1.348 1.00 63.84 705 ILE A O 1
ATOM 5545 N N . PHE A 1 706 ? -25.590 6.616 1.427 1.00 62.09 706 PHE A N 1
ATOM 5546 C CA . PHE A 1 706 ? -26.614 7.450 2.044 1.00 62.09 706 PHE A CA 1
ATOM 5547 C C . PHE A 1 706 ? -26.897 8.675 1.175 1.00 62.09 706 PHE A C 1
ATOM 5549 O O . PHE A 1 706 ? -25.990 9.406 0.775 1.00 62.09 706 PHE A O 1
ATOM 5556 N N . SER A 1 707 ? -28.181 8.932 0.923 1.00 48.59 707 SER A N 1
ATOM 5557 C CA . SER A 1 707 ? -28.666 10.168 0.308 1.00 48.59 707 SER A CA 1
ATOM 5558 C C . SER A 1 707 ? -29.270 11.065 1.388 1.00 48.59 707 SER A C 1
ATOM 5560 O O . SER A 1 707 ? -30.257 10.687 2.027 1.00 48.59 707 SER A O 1
ATOM 5562 N N . LYS A 1 708 ? -28.726 12.266 1.601 1.00 45.59 708 LYS A N 1
ATOM 5563 C CA . LYS A 1 708 ? -29.343 13.243 2.509 1.00 45.59 708 LYS A CA 1
ATOM 5564 C C . LYS A 1 708 ? -30.561 13.851 1.798 1.00 45.59 708 LYS A C 1
ATOM 5566 O O . LYS A 1 708 ? -30.402 14.556 0.805 1.00 45.59 708 LYS A O 1
ATOM 5571 N N . LYS A 1 709 ? -31.789 13.592 2.274 1.00 43.12 709 LYS A N 1
ATOM 5572 C CA . LYS A 1 709 ? -32.971 14.374 1.858 1.00 43.12 709 LYS A CA 1
ATOM 5573 C C . LYS A 1 709 ? -32.810 15.786 2.430 1.00 43.12 709 LYS A C 1
ATOM 5575 O O . LYS A 1 709 ? -33.116 16.015 3.595 1.00 43.12 709 LYS A O 1
ATOM 5580 N N . GLY A 1 710 ? -32.273 16.714 1.642 1.00 39.84 710 GLY A N 1
ATOM 5581 C CA . GLY A 1 710 ? -32.175 18.116 2.041 1.00 39.84 710 GLY A CA 1
ATOM 5582 C C . GLY A 1 710 ? -33.563 18.732 2.238 1.00 39.84 710 GLY A C 1
ATOM 5583 O O . GLY A 1 710 ? -34.429 18.609 1.370 1.00 39.84 710 GLY A O 1
ATOM 5584 N N . ASN A 1 711 ? -33.758 19.424 3.362 1.00 38.84 711 ASN A N 1
ATOM 5585 C CA . ASN A 1 711 ? -34.904 20.296 3.651 1.00 38.84 711 ASN A CA 1
ATOM 5586 C C . ASN A 1 711 ? -34.833 21.610 2.836 1.00 38.84 711 ASN A C 1
ATOM 5588 O O . ASN A 1 711 ? -35.051 22.699 3.358 1.00 38.84 711 ASN A O 1
ATOM 5592 N N . SER A 1 712 ? -34.493 21.524 1.549 1.00 37.78 712 SER A N 1
ATOM 5593 C CA . SER A 1 712 ? -34.388 22.685 0.663 1.00 37.78 712 SER A CA 1
ATOM 5594 C C . SER A 1 712 ? -35.730 22.951 -0.039 1.00 37.78 712 SER A C 1
ATOM 5596 O O . SER A 1 712 ? -36.434 21.990 -0.389 1.00 37.78 712 SER A O 1
ATOM 5598 N N . PRO A 1 713 ? -36.110 24.224 -0.276 1.00 35.91 713 PRO A N 1
ATOM 5599 C CA . PRO A 1 713 ? -37.368 24.573 -0.932 1.00 35.91 713 PRO A CA 1
ATOM 5600 C C . PRO A 1 713 ? -37.488 23.922 -2.319 1.00 35.91 713 PRO A C 1
ATOM 5602 O O . PRO A 1 713 ? -36.504 23.783 -3.044 1.00 35.91 713 PRO A O 1
ATOM 5605 N N . LYS A 1 714 ? -38.712 23.539 -2.710 1.00 40.53 714 LYS A N 1
ATOM 5606 C CA . LYS A 1 714 ? -39.010 22.730 -3.913 1.00 40.53 714 LYS A CA 1
ATOM 5607 C C . LYS A 1 714 ? -38.479 23.284 -5.250 1.00 40.53 714 LYS A C 1
ATOM 5609 O O . LYS A 1 714 ? -38.420 22.512 -6.198 1.00 40.53 714 LYS A O 1
ATOM 5614 N N . HIS A 1 715 ? -38.090 24.556 -5.339 1.00 40.88 715 HIS A N 1
ATOM 5615 C CA . HIS A 1 715 ? -37.699 25.201 -6.598 1.00 40.88 715 HIS A CA 1
ATOM 5616 C C . HIS A 1 715 ? -36.221 25.009 -7.002 1.00 40.88 715 HIS A C 1
ATOM 5618 O O . HIS A 1 715 ? -35.839 25.474 -8.065 1.00 40.88 715 HIS A O 1
ATOM 5624 N N . LEU A 1 716 ? -35.399 24.306 -6.208 1.00 36.56 716 LEU A N 1
ATOM 5625 C CA . LEU A 1 716 ? -33.991 23.988 -6.538 1.00 36.56 716 LEU A CA 1
ATOM 5626 C C . LEU A 1 716 ? -33.766 22.514 -6.947 1.00 36.56 716 LEU A C 1
ATOM 5628 O O . LEU A 1 716 ? -32.645 22.016 -6.907 1.00 36.56 716 LEU A O 1
ATOM 5632 N N . ARG A 1 717 ? -34.824 21.772 -7.306 1.00 38.41 717 ARG A N 1
ATOM 5633 C CA . ARG A 1 717 ? -34.779 20.312 -7.537 1.00 38.41 717 ARG A CA 1
ATOM 5634 C C . ARG A 1 717 ? -34.528 19.888 -8.990 1.00 38.41 717 ARG A C 1
ATOM 5636 O O . ARG A 1 717 ? -35.113 18.898 -9.416 1.00 38.41 717 ARG A O 1
ATOM 5643 N N . GLU A 1 718 ? -33.677 20.587 -9.738 1.00 35.81 718 GLU A N 1
ATOM 5644 C CA . GLU A 1 718 ? -33.362 20.160 -11.113 1.00 35.81 718 GLU A CA 1
ATOM 5645 C C . GLU A 1 718 ? -32.002 19.491 -11.317 1.00 35.81 718 GLU A C 1
ATOM 5647 O O . GLU A 1 718 ? -31.871 18.807 -12.315 1.00 35.81 718 GLU A O 1
ATOM 5652 N N . ASN A 1 719 ? -31.035 19.529 -10.390 1.00 40.50 719 ASN A N 1
ATOM 5653 C CA . ASN A 1 719 ? -29.788 18.762 -10.553 1.00 40.50 719 ASN A CA 1
ATOM 5654 C C . ASN A 1 719 ? -29.115 18.425 -9.207 1.00 40.50 719 ASN A C 1
ATOM 5656 O O . ASN A 1 719 ? -28.841 19.319 -8.415 1.00 40.50 719 ASN A O 1
ATOM 5660 N N . GLY A 1 720 ? -28.779 17.147 -8.985 1.00 39.34 720 GLY A N 1
ATOM 5661 C CA . GLY A 1 720 ? -27.706 16.738 -8.061 1.00 39.34 720 GLY A CA 1
ATOM 5662 C C . GLY A 1 720 ? -28.118 16.253 -6.665 1.00 39.34 720 GLY A C 1
ATOM 5663 O O . GLY A 1 720 ? -28.051 16.991 -5.686 1.00 39.34 720 GLY A O 1
ATOM 5664 N N . VAL A 1 721 ? -28.435 14.960 -6.531 1.00 39.41 721 VAL A N 1
ATOM 5665 C CA . VAL A 1 721 ? -28.329 14.261 -5.238 1.00 39.41 721 VAL A CA 1
ATOM 5666 C C . VAL A 1 721 ? -26.884 13.776 -5.099 1.00 39.41 721 VAL A C 1
ATOM 5668 O O . VAL A 1 721 ? -26.484 12.854 -5.801 1.00 39.41 721 VAL A O 1
ATOM 5671 N N . VAL A 1 722 ? -26.091 14.376 -4.205 1.00 45.03 722 VAL A N 1
ATOM 5672 C CA . VAL A 1 722 ? -24.748 13.860 -3.883 1.00 45.03 722 VAL A CA 1
ATOM 5673 C C . VAL A 1 722 ? -24.909 12.617 -3.004 1.00 45.03 722 VAL A C 1
ATOM 5675 O O . VAL A 1 722 ? -25.269 12.715 -1.828 1.00 45.03 722 VAL A O 1
ATOM 5678 N N . ALA A 1 723 ? -24.691 11.435 -3.580 1.00 52.03 723 ALA A N 1
ATOM 5679 C CA . ALA A 1 723 ? -24.638 10.179 -2.840 1.00 52.03 723 ALA A CA 1
ATOM 5680 C C . ALA A 1 723 ? -23.345 10.131 -2.008 1.00 52.03 723 ALA A C 1
ATOM 5682 O O . ALA A 1 723 ? -22.250 10.233 -2.557 1.00 52.03 723 ALA A O 1
ATOM 5683 N N . LYS A 1 724 ? -23.462 9.997 -0.680 1.00 62.28 724 LYS A N 1
ATOM 5684 C CA . LYS A 1 724 ? -22.306 9.839 0.216 1.00 62.28 724 LYS A CA 1
ATOM 5685 C C . LYS A 1 724 ? -22.076 8.356 0.482 1.00 62.28 724 LYS A C 1
ATOM 5687 O O . LYS A 1 724 ? -22.989 7.664 0.936 1.00 62.28 724 LYS A O 1
ATOM 5692 N N . THR A 1 725 ? -20.859 7.884 0.243 1.00 65.94 725 THR A N 1
ATOM 5693 C CA . THR A 1 725 ? -20.474 6.484 0.456 1.00 65.94 725 THR A CA 1
ATOM 5694 C C . THR A 1 725 ? -19.687 6.344 1.753 1.00 65.94 725 THR A C 1
ATOM 5696 O O . THR A 1 725 ? -18.609 6.914 1.888 1.00 65.94 725 THR A O 1
ATOM 5699 N N . ARG A 1 726 ? -20.209 5.574 2.709 1.00 75.19 726 ARG A N 1
ATOM 5700 C CA . ARG A 1 726 ? -19.501 5.201 3.936 1.00 75.19 726 ARG A CA 1
ATOM 5701 C C . ARG A 1 726 ? -18.848 3.836 3.739 1.00 75.19 726 ARG A C 1
ATOM 5703 O O . ARG A 1 726 ? -19.560 2.863 3.491 1.00 75.19 726 ARG A O 1
ATOM 5710 N N . ALA A 1 727 ? -17.528 3.767 3.843 1.00 75.75 727 ALA A N 1
ATOM 5711 C CA . ALA A 1 727 ? -16.743 2.543 3.777 1.00 75.75 727 ALA A CA 1
ATOM 5712 C C . ALA A 1 727 ? -16.271 2.178 5.188 1.00 75.75 727 ALA A C 1
ATOM 5714 O O . ALA A 1 727 ? -15.604 2.964 5.857 1.00 75.75 727 ALA A O 1
ATOM 5715 N N . LEU A 1 728 ? -16.633 0.986 5.657 1.00 82.94 728 LEU A N 1
ATOM 5716 C CA . LEU A 1 728 ? -16.310 0.507 6.999 1.00 82.94 728 LEU A CA 1
ATOM 5717 C C . LEU A 1 728 ? -15.548 -0.812 6.924 1.00 82.94 728 LEU A C 1
ATOM 5719 O O . LEU A 1 728 ? -15.891 -1.677 6.118 1.00 82.94 728 LEU A O 1
ATOM 5723 N N . VAL A 1 729 ? -14.568 -1.005 7.800 1.00 85.88 729 VAL A N 1
ATOM 5724 C CA . VAL A 1 729 ? -13.963 -2.318 8.049 1.00 85.88 729 VAL A CA 1
ATOM 5725 C C . VAL A 1 729 ? -14.717 -2.980 9.190 1.00 85.88 729 VAL A C 1
ATOM 5727 O O . VAL A 1 729 ? -14.838 -2.406 10.265 1.00 85.88 729 VAL A O 1
ATOM 5730 N N . HIS A 1 730 ? -15.257 -4.173 8.954 1.00 87.38 730 HIS A N 1
ATOM 5731 C CA . HIS A 1 730 ? -15.973 -4.963 9.953 1.00 87.38 730 HIS A CA 1
ATOM 5732 C C . HIS A 1 730 ? -15.211 -6.259 10.219 1.00 87.38 730 HIS A C 1
ATOM 5734 O O . HIS A 1 730 ? -15.052 -7.078 9.310 1.00 87.38 730 HIS A O 1
ATOM 5740 N N . GLY A 1 731 ? -14.796 -6.456 11.468 1.00 86.94 731 GLY A N 1
ATOM 5741 C CA . GLY A 1 731 ? -14.039 -7.615 11.925 1.00 86.94 731 GLY A CA 1
ATOM 5742 C C . GLY A 1 731 ? -14.719 -8.357 13.077 1.00 86.94 731 GLY A C 1
ATOM 5743 O O . GLY A 1 731 ? -15.392 -7.762 13.918 1.00 86.94 731 GLY A O 1
ATOM 5744 N N . ARG A 1 732 ? -14.537 -9.675 13.108 1.00 91.75 732 ARG A N 1
ATOM 5745 C CA . ARG A 1 732 ? -14.823 -10.558 14.241 1.00 91.75 732 ARG A CA 1
ATOM 5746 C C . ARG A 1 732 ? -13.598 -11.421 14.467 1.00 91.75 732 ARG A C 1
ATOM 5748 O O . ARG A 1 732 ? -13.144 -12.083 13.530 1.00 91.75 732 ARG A O 1
ATOM 5755 N N . PHE A 1 733 ? -13.107 -11.420 15.694 1.00 93.31 733 PHE A N 1
ATOM 5756 C CA . PHE A 1 733 ? -11.878 -12.097 16.071 1.00 93.31 733 PHE A CA 1
ATOM 5757 C C . PHE A 1 733 ? -12.099 -12.933 17.324 1.00 93.31 733 PHE A C 1
ATOM 5759 O O . PHE A 1 733 ? -12.896 -12.555 18.181 1.00 93.31 733 PHE A O 1
ATOM 5766 N N . ARG A 1 734 ? -11.387 -14.052 17.440 1.00 93.38 734 ARG A N 1
ATOM 5767 C CA . ARG A 1 734 ? -11.372 -14.881 18.647 1.00 93.38 734 ARG A CA 1
ATOM 5768 C C . ARG A 1 734 ? -9.998 -14.815 19.293 1.00 93.38 734 ARG A C 1
ATOM 5770 O O . ARG A 1 734 ? -9.002 -14.983 18.601 1.00 93.38 734 ARG A O 1
ATOM 5777 N N . LYS A 1 735 ? -9.926 -14.585 20.603 1.00 94.25 735 LYS A N 1
ATOM 5778 C CA . LYS A 1 735 ? -8.657 -14.638 21.336 1.00 94.25 735 LYS A CA 1
ATOM 5779 C C . LYS A 1 735 ? -8.145 -16.080 21.371 1.00 94.25 735 LYS A C 1
ATOM 5781 O O . LYS A 1 735 ? -8.875 -16.968 21.818 1.00 94.25 735 LYS A O 1
ATOM 5786 N N . VAL A 1 736 ? -6.909 -16.290 20.920 1.00 90.19 736 VAL A N 1
ATOM 5787 C CA . VAL A 1 736 ? -6.204 -17.584 20.979 1.00 90.19 736 VAL A CA 1
ATOM 5788 C C . VAL A 1 736 ? -5.354 -17.662 22.235 1.00 90.19 736 VAL A C 1
ATOM 5790 O O . VAL A 1 736 ? -4.725 -16.629 22.579 1.00 90.19 736 VAL A O 1
#

pLDDT: mean 72.47, std 21.68, range [23.0, 98.56]

Organism: Thalassiosira pseudonana (NCBI:txid35128)

InterPro domains:
  IPR013217 Methyltransferase type 12 [PF08242] (158-293)
  IPR026113 tRNA N(3)-methylcytidine methyltransferase METTL2/6/8-like [PTHR22809] (68-384)
  IPR029063 S-adenosyl-L-methionine-dependent methyltransferase superfamily [G3DSA:3.40.50.150] (60-354)
  IPR029063 S-adenosyl-L-methionine-dependent methyltransferase superfamily [G3DSA:3.40.50.150] (462-719)
  IPR029063 S-adenosyl-L-methionine-dependent methyltransferase superfamily [SSF53335] (87-344)
  IPR029063 S-adenosyl-L-methionine-dependent methyltransferase superfamily [SSF53335] (477-702)